Protein AF-A0A8D2M9I1-F1 (afdb_monomer)

pLDDT: mean 73.2, std 25.87, range [27.34, 98.56]

Organism: Zonotrichia albicollis (NCBI:txid44394)

Structure (mmCIF, N/CA/C/O backbone):
data_AF-A0A8D2M9I1-F1
#
_entry.id   AF-A0A8D2M9I1-F1
#
loop_
_atom_site.group_PDB
_atom_site.id
_atom_site.type_symbol
_atom_site.label_atom_id
_atom_site.label_alt_id
_atom_site.label_comp_id
_atom_site.label_asym_id
_atom_site.label_entity_id
_atom_site.label_seq_id
_atom_site.pdbx_PDB_ins_code
_atom_site.Cartn_x
_atom_site.Cartn_y
_atom_site.Cartn_z
_atom_site.occupancy
_atom_site.B_iso_or_equiv
_atom_site.auth_seq_id
_atom_site.auth_comp_id
_atom_site.auth_asym_id
_atom_site.auth_atom_id
_atom_site.pdbx_PDB_model_num
ATOM 1 N N . MET A 1 1 ? 27.509 5.763 38.735 1.00 40.00 1 MET A N 1
ATOM 2 C CA . MET A 1 1 ? 27.155 4.605 37.885 1.00 40.00 1 MET A CA 1
ATOM 3 C C . MET A 1 1 ? 26.188 5.155 36.845 1.00 40.00 1 MET A C 1
ATOM 5 O O . MET A 1 1 ? 25.093 5.507 37.238 1.00 40.00 1 MET A O 1
ATOM 9 N N . GLY A 1 2 ? 26.632 5.640 35.681 1.00 37.66 2 GLY A N 1
ATOM 10 C CA . GLY A 1 2 ? 27.105 4.881 34.506 1.00 37.66 2 GLY A CA 1
ATOM 11 C C . GLY A 1 2 ? 25.888 4.649 33.590 1.00 37.66 2 GLY A C 1
ATOM 12 O O . GLY A 1 2 ? 24.881 4.195 34.107 1.00 37.66 2 GLY A O 1
ATOM 13 N N . GLY A 1 3 ? 25.821 4.950 32.291 1.00 36.69 3 GLY A N 1
ATOM 14 C CA . GLY A 1 3 ? 26.669 5.626 31.294 1.00 36.69 3 GLY A CA 1
ATOM 15 C C . GLY A 1 3 ? 25.749 6.507 30.408 1.00 36.69 3 GLY A C 1
ATOM 16 O O . GLY A 1 3 ? 24.549 6.548 30.640 1.00 36.69 3 GLY A O 1
ATOM 17 N N . GLY A 1 4 ? 26.192 7.324 29.455 1.00 33.53 4 GLY A N 1
ATOM 18 C CA . GLY A 1 4 ? 27.167 7.062 28.400 1.00 33.53 4 GLY A CA 1
ATOM 19 C C . GLY A 1 4 ? 26.423 6.943 27.060 1.00 33.53 4 GLY A C 1
ATOM 20 O O . GLY A 1 4 ? 26.056 5.842 26.676 1.00 33.53 4 GLY A O 1
ATOM 21 N N . MET A 1 5 ? 26.196 8.056 26.351 1.00 39.38 5 MET A N 1
ATOM 22 C CA . MET A 1 5 ? 25.811 8.043 24.930 1.00 39.38 5 MET A CA 1
ATOM 23 C C . MET A 1 5 ? 26.847 8.850 24.153 1.00 39.38 5 MET A C 1
ATOM 25 O O . MET A 1 5 ? 26.941 10.069 24.279 1.00 39.38 5 MET A O 1
ATOM 29 N N . GLY A 1 6 ? 27.679 8.114 23.416 1.00 34.31 6 GLY A N 1
ATOM 30 C CA . GLY A 1 6 ? 28.658 8.647 22.483 1.00 34.31 6 GLY A CA 1
ATOM 31 C C . GLY A 1 6 ? 28.017 8.936 21.130 1.00 34.31 6 GLY A C 1
ATOM 32 O O . GLY A 1 6 ? 27.305 8.098 20.581 1.00 34.31 6 GLY A O 1
ATOM 33 N N . GLY A 1 7 ? 28.299 10.119 20.590 1.00 36.66 7 GLY A N 1
ATOM 34 C CA . GLY A 1 7 ? 28.106 10.438 19.181 1.00 36.66 7 GLY A CA 1
ATOM 35 C C . GLY A 1 7 ? 29.420 10.211 18.442 1.00 36.66 7 GLY A C 1
ATOM 36 O O . GLY A 1 7 ? 30.336 11.022 18.550 1.00 36.66 7 GLY A O 1
ATOM 37 N N . GLY A 1 8 ? 29.527 9.082 17.742 1.00 36.53 8 GLY A N 1
ATOM 38 C CA . GLY A 1 8 ? 30.606 8.801 16.798 1.00 36.53 8 GLY A CA 1
ATOM 39 C C . GLY A 1 8 ? 30.232 9.315 15.411 1.00 36.53 8 GLY A C 1
ATOM 40 O O . GLY A 1 8 ? 29.140 9.037 14.921 1.00 36.53 8 GLY A O 1
ATOM 41 N N . GLY A 1 9 ? 31.133 10.080 14.797 1.00 36.00 9 GLY A N 1
ATOM 42 C CA . GLY A 1 9 ? 31.007 10.533 13.416 1.00 36.00 9 GLY A CA 1
ATOM 43 C C . GLY A 1 9 ? 31.302 9.428 12.402 1.00 36.00 9 GLY A C 1
ATOM 44 O O . GLY A 1 9 ? 32.073 8.509 12.675 1.00 36.00 9 GLY A O 1
ATOM 45 N N . ILE A 1 10 ? 30.727 9.571 11.206 1.00 35.88 10 ILE A N 1
ATOM 46 C CA . ILE A 1 10 ? 31.194 8.920 9.981 1.00 35.88 10 ILE A CA 1
ATOM 47 C C . ILE A 1 10 ? 31.228 9.966 8.868 1.00 35.88 10 ILE A C 1
ATOM 49 O O . ILE A 1 10 ? 30.284 10.723 8.649 1.00 35.88 10 ILE A O 1
ATOM 53 N N . CYS A 1 11 ? 32.370 9.983 8.197 1.00 34.69 11 CYS A N 1
ATOM 54 C CA . CYS A 1 11 ? 32.723 10.791 7.050 1.00 34.69 11 CYS A CA 1
ATOM 55 C C . CYS A 1 11 ? 32.353 10.059 5.748 1.00 34.69 11 CYS A C 1
ATOM 57 O O . CYS A 1 11 ? 32.538 8.849 5.665 1.00 34.69 11 CYS A O 1
ATOM 59 N N . GLY A 1 12 ? 32.013 10.824 4.705 1.00 31.98 12 GLY A N 1
ATOM 60 C CA . GLY A 1 12 ? 32.476 10.563 3.335 1.00 31.98 12 GLY A CA 1
ATOM 61 C C . GLY A 1 12 ? 31.558 9.787 2.383 1.00 31.98 12 GLY A C 1
ATOM 62 O O . GLY A 1 12 ? 31.331 8.601 2.561 1.00 31.98 12 GLY A O 1
ATOM 63 N N . MET A 1 13 ? 31.135 10.471 1.312 1.00 38.69 13 MET A N 1
ATOM 64 C CA . MET A 1 13 ? 31.116 10.065 -0.114 1.00 38.69 13 MET A CA 1
ATOM 65 C C . MET A 1 13 ? 30.242 11.110 -0.833 1.00 38.69 13 MET A C 1
ATOM 67 O O . MET A 1 13 ? 29.118 11.364 -0.430 1.00 38.69 13 MET A O 1
ATOM 71 N N . GLY A 1 14 ? 30.729 11.892 -1.795 1.00 32.91 14 GLY A N 1
ATOM 72 C CA . GLY A 1 14 ? 31.448 11.447 -2.984 1.00 32.91 14 GLY A CA 1
ATOM 73 C C . GLY A 1 14 ? 30.448 11.371 -4.139 1.00 32.91 14 GLY A C 1
ATOM 74 O O . GLY A 1 14 ? 30.094 10.283 -4.567 1.00 32.91 14 GLY A O 1
ATOM 75 N N . GLY A 1 15 ? 29.939 12.525 -4.585 1.00 33.41 15 GLY A N 1
ATOM 76 C CA . GLY A 1 15 ? 29.004 12.637 -5.706 1.00 33.41 15 GLY A CA 1
ATOM 77 C C . GLY A 1 15 ? 29.717 13.133 -6.958 1.00 33.41 15 GLY A C 1
ATOM 78 O O . GLY A 1 15 ? 29.766 14.329 -7.224 1.00 33.41 15 GLY A O 1
ATOM 79 N N . SER A 1 16 ? 30.299 12.201 -7.706 1.00 36.69 16 SER A N 1
ATOM 80 C CA . SER A 1 16 ? 30.754 12.385 -9.081 1.00 36.69 16 SER A CA 1
ATOM 81 C C . SER A 1 16 ? 29.543 12.504 -10.011 1.00 36.69 16 SER A C 1
ATOM 83 O O . SER A 1 16 ? 28.812 11.529 -10.186 1.00 36.69 16 SER A O 1
ATOM 85 N N . SER A 1 17 ? 29.338 13.674 -10.617 1.00 31.14 17 SER A N 1
ATOM 86 C CA . SER A 1 17 ? 28.348 13.846 -11.683 1.00 31.14 17 SER A CA 1
ATOM 87 C C . SER A 1 17 ? 28.962 13.465 -13.034 1.00 31.14 17 SER A C 1
ATOM 89 O O . SER A 1 17 ? 29.980 14.021 -13.448 1.00 31.14 17 SER A O 1
ATOM 91 N N . PHE A 1 18 ? 28.350 12.480 -13.689 1.00 38.00 18 PHE A N 1
ATOM 92 C CA . PHE A 1 18 ? 28.596 12.066 -15.068 1.00 38.00 18 PHE A CA 1
ATOM 93 C C . PHE A 1 18 ? 27.743 12.907 -16.030 1.00 38.00 18 PHE A C 1
ATOM 95 O O . PHE A 1 18 ? 26.589 13.200 -15.734 1.00 38.00 18 PHE A O 1
ATOM 102 N N . GLY A 1 19 ? 28.268 13.156 -17.235 1.00 31.36 19 GLY A N 1
ATOM 103 C CA . GLY A 1 19 ? 27.441 13.212 -18.447 1.00 31.36 19 GLY A CA 1
ATOM 104 C C . GLY A 1 19 ? 27.114 14.595 -19.010 1.00 31.36 19 GLY A C 1
ATOM 105 O O . GLY A 1 19 ? 25.964 15.010 -18.997 1.00 31.36 19 GLY A O 1
ATOM 106 N N . GLY A 1 20 ? 28.104 15.265 -19.603 1.00 32.56 20 GLY A N 1
ATOM 107 C CA . GLY A 1 20 ? 27.891 16.372 -20.540 1.00 32.56 20 GLY A CA 1
ATOM 108 C C . GLY A 1 20 ? 28.468 16.016 -21.909 1.00 32.56 20 GLY A C 1
ATOM 109 O O . GLY A 1 20 ? 29.614 16.344 -22.193 1.00 32.56 20 GLY A O 1
ATOM 110 N N . GLY A 1 21 ? 27.706 15.294 -22.732 1.00 32.66 21 GLY A N 1
ATOM 111 C CA . GLY A 1 21 ? 28.045 15.015 -24.128 1.00 32.66 21 GLY A CA 1
ATOM 112 C C . GLY A 1 21 ? 27.156 15.848 -25.037 1.00 32.66 21 GLY A C 1
ATOM 113 O O . GLY A 1 21 ? 26.006 15.483 -25.257 1.00 32.66 21 GLY A O 1
ATOM 114 N N . SER A 1 22 ? 27.678 16.969 -25.534 1.00 34.28 22 SER A N 1
ATOM 115 C CA . SER A 1 22 ? 26.993 17.796 -26.526 1.00 34.28 22 SER A CA 1
ATOM 116 C C . SER A 1 22 ? 27.631 17.595 -27.896 1.00 34.28 22 SER A C 1
ATOM 118 O O . SER A 1 22 ? 28.851 17.674 -28.049 1.00 34.28 22 SER A O 1
ATOM 120 N N . MET A 1 23 ? 26.771 17.311 -28.873 1.00 35.94 23 MET A N 1
ATOM 121 C CA . MET A 1 23 ? 27.059 17.291 -30.302 1.00 35.94 23 MET A CA 1
ATOM 122 C C . MET A 1 23 ? 27.502 18.683 -30.766 1.00 35.94 23 MET A C 1
ATOM 124 O O . MET A 1 23 ? 26.835 19.678 -30.497 1.00 35.94 23 MET A O 1
ATOM 128 N N . GLY A 1 24 ? 28.593 18.738 -31.525 1.00 32.31 24 GLY A N 1
ATOM 129 C CA . GLY A 1 24 ? 29.031 19.919 -32.264 1.00 32.31 24 GLY A CA 1
ATOM 130 C C . GLY A 1 24 ? 29.615 19.464 -33.595 1.00 32.31 24 GLY A C 1
ATOM 131 O O . GLY A 1 24 ? 30.557 18.675 -33.617 1.00 32.31 24 GLY A O 1
ATOM 132 N N . GLY A 1 25 ? 28.984 19.879 -34.692 1.00 31.67 25 GLY A N 1
ATOM 133 C CA . GLY A 1 25 ? 29.326 19.456 -36.044 1.00 31.67 25 GLY A CA 1
ATOM 134 C C . GLY A 1 25 ? 30.301 20.370 -36.790 1.00 31.67 25 GLY A C 1
ATOM 135 O O . GLY A 1 25 ? 30.774 21.378 -36.277 1.00 31.67 25 GLY A O 1
ATOM 136 N N . SER A 1 26 ? 30.444 20.007 -38.068 1.00 30.38 26 SER A N 1
ATOM 137 C CA . SER A 1 26 ? 30.945 20.775 -39.218 1.00 30.38 26 SER A CA 1
ATOM 138 C C . SER A 1 26 ? 32.456 20.862 -39.462 1.00 30.38 26 SER A C 1
ATOM 140 O O . SER A 1 26 ? 33.166 21.611 -38.801 1.00 30.38 26 SER A O 1
ATOM 142 N N . CYS A 1 27 ? 32.886 20.148 -40.511 1.00 31.91 27 CYS A N 1
ATOM 143 C CA . CYS A 1 27 ? 33.636 20.580 -41.713 1.00 31.91 27 CYS A CA 1
ATOM 144 C C . CYS A 1 27 ? 34.212 19.289 -42.350 1.00 31.91 27 CYS A C 1
ATOM 146 O O . CYS A 1 27 ? 34.618 18.384 -41.636 1.00 31.91 27 CYS A O 1
ATOM 148 N N . GLY A 1 28 ? 34.191 18.993 -43.648 1.00 29.02 28 GLY A N 1
ATOM 149 C CA . GLY A 1 28 ? 34.212 19.814 -44.849 1.00 29.02 28 GLY A CA 1
ATOM 150 C C . GLY A 1 28 ? 35.420 19.370 -45.697 1.00 29.02 28 GLY A C 1
ATOM 151 O O . GLY A 1 28 ? 36.535 19.371 -45.193 1.00 29.02 28 GLY A O 1
ATOM 152 N N . MET A 1 29 ? 35.168 19.046 -46.973 1.00 33.16 29 MET A N 1
ATOM 153 C CA . MET A 1 29 ? 36.097 18.797 -48.098 1.00 33.16 29 MET A CA 1
ATOM 154 C C . MET A 1 29 ? 36.655 17.387 -48.368 1.00 33.16 29 MET A C 1
ATOM 156 O O . MET A 1 29 ? 37.345 16.789 -47.551 1.00 33.16 29 MET A O 1
ATOM 160 N N . GLY A 1 30 ? 36.484 16.960 -49.632 1.00 30.84 30 GLY A N 1
ATOM 161 C CA . GLY A 1 30 ? 37.482 16.130 -50.318 1.00 30.84 30 GLY A CA 1
ATOM 162 C C . GLY A 1 30 ? 37.006 15.166 -51.413 1.00 30.84 30 GLY A C 1
ATOM 163 O O . GLY A 1 30 ? 37.318 13.991 -51.323 1.00 30.84 30 GLY A O 1
ATOM 164 N N . GLY A 1 31 ? 36.275 15.658 -52.422 1.00 31.84 31 GLY A N 1
ATOM 165 C CA . GLY A 1 31 ? 36.245 15.202 -53.829 1.00 31.84 31 GLY A CA 1
ATOM 166 C C . GLY A 1 31 ? 36.477 13.726 -54.197 1.00 31.84 31 GLY A C 1
ATOM 167 O O . GLY A 1 31 ? 37.611 13.265 -54.272 1.00 31.84 31 GLY A O 1
ATOM 168 N N . GLY A 1 32 ? 35.406 13.050 -54.622 1.00 31.11 32 GLY A N 1
ATOM 169 C CA . GLY A 1 32 ? 35.457 11.847 -55.457 1.00 31.11 32 GLY A CA 1
ATOM 170 C C . GLY A 1 32 ? 34.560 12.036 -56.678 1.00 31.11 32 GLY A C 1
ATOM 171 O O . GLY A 1 32 ? 33.376 12.324 -56.534 1.00 31.11 32 GLY A O 1
ATOM 172 N N . MET A 1 33 ? 35.130 11.912 -57.872 1.00 31.47 33 MET A N 1
ATOM 173 C CA . MET A 1 33 ? 34.445 12.076 -59.153 1.00 31.47 33 MET A CA 1
ATOM 174 C C . MET A 1 33 ? 34.992 11.045 -60.144 1.00 31.47 33 MET A C 1
ATOM 176 O O . MET A 1 33 ? 36.202 11.027 -60.345 1.00 31.47 33 MET A O 1
ATOM 180 N N . TYR A 1 34 ? 34.056 10.249 -60.693 1.00 29.42 34 TYR A N 1
ATOM 181 C CA . TYR A 1 34 ? 33.964 9.584 -62.015 1.00 29.42 34 TYR A CA 1
ATOM 182 C C . TYR A 1 34 ? 35.218 8.882 -62.596 1.00 29.42 34 TYR A C 1
ATOM 184 O O . TYR A 1 34 ? 36.349 9.260 -62.360 1.00 29.42 34 TYR A O 1
ATOM 192 N N . SER A 1 35 ? 35.177 7.830 -63.410 1.00 31.78 35 SER A N 1
ATOM 193 C CA . SER A 1 35 ? 34.232 7.289 -64.395 1.00 31.78 35 SER A CA 1
ATOM 194 C C . SER A 1 35 ? 34.724 5.847 -64.666 1.00 31.78 35 SER A C 1
ATOM 196 O O . SER A 1 35 ? 35.930 5.616 -64.670 1.00 31.78 35 SER A O 1
ATOM 198 N N . GLY A 1 36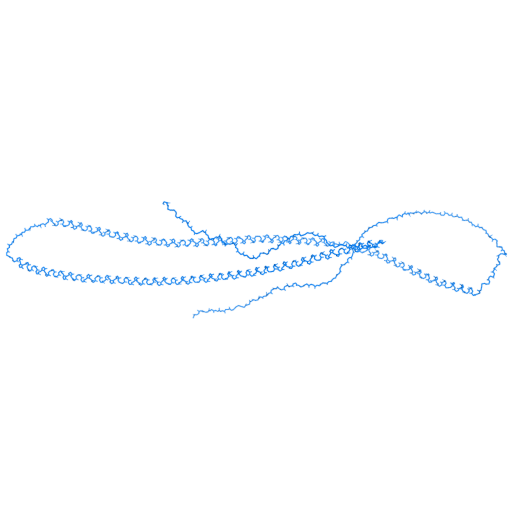 ? 33.898 4.801 -64.721 1.00 31.41 36 GLY A N 1
ATOM 199 C CA . GLY A 1 36 ? 33.042 4.494 -65.868 1.00 31.41 36 GLY A CA 1
ATOM 200 C C . GLY A 1 36 ? 33.764 3.528 -66.818 1.00 31.41 36 GLY A C 1
ATOM 201 O O . GLY A 1 36 ? 34.614 3.935 -67.602 1.00 31.41 36 GLY A O 1
ATOM 202 N N . GLY A 1 37 ? 33.450 2.234 -66.722 1.00 33.38 37 GLY A N 1
ATOM 203 C CA . GLY A 1 37 ? 33.796 1.262 -67.761 1.00 33.38 37 GLY A CA 1
ATOM 204 C C . GLY A 1 37 ? 32.776 1.289 -68.899 1.00 33.38 37 GLY A C 1
ATOM 205 O O . GLY A 1 37 ? 31.681 1.787 -68.696 1.00 33.38 37 GLY A O 1
ATOM 206 N N . PHE A 1 38 ? 33.122 0.729 -70.060 1.00 30.47 38 PHE A N 1
ATOM 207 C CA . PHE A 1 38 ? 32.249 -0.139 -70.863 1.00 30.47 38 PHE A CA 1
ATOM 208 C C . PHE A 1 38 ? 33.054 -0.835 -71.969 1.00 30.47 38 PHE A C 1
ATOM 210 O O . PHE A 1 38 ? 33.972 -0.275 -72.566 1.00 30.47 38 PHE A O 1
ATOM 217 N N . SER A 1 39 ? 32.686 -2.092 -72.192 1.00 27.34 39 SER A N 1
ATOM 218 C CA . SER A 1 39 ? 33.211 -3.019 -73.189 1.00 27.34 39 SER A CA 1
ATOM 219 C C . SER A 1 39 ? 32.529 -2.878 -74.557 1.00 27.34 39 SER A C 1
ATOM 221 O O . SER A 1 39 ? 31.354 -2.541 -74.628 1.00 27.34 39 SER A O 1
ATOM 223 N N . SER A 1 40 ? 33.238 -3.381 -75.579 1.00 31.28 40 SER A N 1
ATOM 224 C CA . SER A 1 40 ? 32.735 -4.190 -76.710 1.00 31.28 40 SER A CA 1
ATOM 225 C C . SER A 1 40 ? 31.919 -3.528 -77.832 1.00 31.28 40 SER A C 1
ATOM 227 O O . SER A 1 40 ? 30.778 -3.123 -77.640 1.00 31.28 40 SER A O 1
ATOM 229 N N . GLY A 1 41 ? 32.437 -3.646 -79.067 1.00 30.27 41 GLY A N 1
ATOM 230 C CA . GLY A 1 41 ? 31.647 -3.489 -80.294 1.00 30.27 41 GLY A CA 1
ATOM 231 C C . GLY A 1 41 ? 32.423 -3.569 -81.619 1.00 30.27 41 GLY A C 1
ATOM 232 O O . GLY A 1 41 ? 32.600 -2.557 -82.274 1.00 30.27 41 GLY A O 1
ATOM 233 N N . SER A 1 42 ? 32.860 -4.778 -81.998 1.00 34.41 42 SER A N 1
ATOM 234 C CA . SER A 1 42 ? 32.906 -5.368 -83.363 1.00 34.41 42 SER A CA 1
ATOM 235 C C . SER A 1 42 ? 33.212 -4.543 -84.637 1.00 34.41 42 SER A C 1
ATOM 237 O O . SER A 1 42 ? 32.460 -3.662 -85.031 1.00 34.41 42 SER A O 1
ATOM 239 N N . GLY A 1 43 ? 34.171 -5.053 -85.428 1.00 29.88 43 GLY A N 1
ATOM 240 C CA . GLY A 1 43 ? 34.279 -4.824 -86.878 1.00 29.88 43 GLY A CA 1
ATOM 241 C C . GLY A 1 43 ? 35.311 -5.747 -87.544 1.00 29.88 43 GLY A C 1
ATOM 242 O O . GLY A 1 43 ? 36.510 -5.530 -87.421 1.00 29.88 43 GLY A O 1
ATOM 243 N N . ARG A 1 44 ? 34.841 -6.811 -88.210 1.00 33.56 44 ARG A N 1
ATOM 244 C CA . ARG A 1 44 ? 35.624 -7.776 -89.012 1.00 33.56 44 ARG A CA 1
ATOM 245 C C . ARG A 1 44 ? 35.895 -7.232 -90.425 1.00 33.56 44 ARG A C 1
ATOM 247 O O . ARG A 1 44 ? 35.005 -6.594 -90.965 1.00 33.56 44 ARG A O 1
ATOM 254 N N . ILE A 1 45 ? 37.029 -7.617 -91.026 1.00 32.06 45 ILE A N 1
ATOM 255 C CA . ILE A 1 45 ? 37.303 -7.965 -92.452 1.00 32.06 45 ILE A CA 1
ATOM 256 C C . ILE A 1 45 ? 38.733 -8.570 -92.417 1.00 32.06 45 ILE A C 1
ATOM 258 O O . ILE A 1 45 ? 39.646 -7.915 -91.930 1.00 32.06 45 ILE A O 1
ATOM 262 N N . GLY A 1 46 ? 38.960 -9.884 -92.583 1.00 31.61 46 GLY A N 1
ATOM 263 C CA . GLY A 1 46 ? 39.017 -10.628 -93.858 1.00 31.61 46 GLY A CA 1
ATOM 264 C C . GLY A 1 46 ? 40.291 -10.237 -94.634 1.00 31.61 46 GLY A C 1
ATOM 265 O O . GLY A 1 46 ? 40.378 -9.099 -95.056 1.00 31.61 46 GLY A O 1
ATOM 266 N N . GLY A 1 47 ? 41.355 -11.020 -94.841 1.00 31.92 47 GLY A N 1
ATOM 267 C CA . GLY A 1 47 ? 41.534 -12.470 -94.892 1.00 31.92 47 GLY A CA 1
ATOM 268 C C . GLY A 1 47 ? 41.814 -12.915 -96.338 1.00 31.92 47 GLY A C 1
ATOM 269 O O . GLY A 1 47 ? 40.861 -13.076 -97.084 1.00 31.92 47 GLY A O 1
ATOM 270 N N . MET A 1 48 ? 43.090 -13.104 -96.713 1.00 33.38 48 MET A N 1
ATOM 271 C CA . MET A 1 48 ? 43.601 -14.017 -97.770 1.00 33.38 48 MET A CA 1
ATOM 272 C C . MET A 1 48 ? 45.149 -13.971 -97.682 1.00 33.38 48 MET A C 1
ATOM 274 O O . MET A 1 48 ? 45.713 -12.888 -97.781 1.00 33.38 48 MET A O 1
ATOM 278 N N . GLY A 1 49 ? 45.899 -15.008 -97.278 1.00 31.59 49 GLY A N 1
ATOM 279 C CA . GLY A 1 49 ? 46.110 -16.294 -97.969 1.00 31.59 49 GLY A CA 1
ATOM 280 C C . GLY A 1 49 ? 47.012 -16.050 -99.193 1.00 31.59 49 GLY A C 1
ATOM 281 O O . GLY A 1 49 ? 46.593 -15.319 -100.073 1.00 31.59 49 GLY A O 1
ATOM 282 N N . GLY A 1 50 ? 48.257 -16.516 -99.335 1.00 33.22 50 GLY A N 1
ATOM 283 C CA . GLY A 1 50 ? 48.910 -17.750 -98.890 1.00 33.22 50 GLY A CA 1
ATOM 284 C C . GLY A 1 50 ? 49.418 -18.516 -100.134 1.00 33.22 50 GLY A C 1
ATOM 285 O O . GLY A 1 50 ? 48.730 -18.504 -101.147 1.00 33.22 50 GLY A O 1
ATOM 286 N N . MET A 1 51 ? 50.569 -19.204 -100.010 1.00 32.88 51 MET A N 1
ATOM 287 C CA . MET A 1 51 ? 51.313 -20.040 -100.996 1.00 32.88 51 MET A CA 1
ATOM 288 C C . MET A 1 51 ? 52.263 -19.269 -101.944 1.00 32.88 51 MET A C 1
ATOM 290 O O . MET A 1 51 ? 51.834 -18.353 -102.628 1.00 32.88 51 MET A O 1
ATOM 294 N N . GLY A 1 52 ? 53.588 -19.504 -101.997 1.00 32.22 52 GLY A N 1
ATOM 295 C CA . GLY A 1 52 ? 54.331 -20.782 -102.071 1.00 32.22 52 GLY A CA 1
ATOM 296 C C . GLY A 1 52 ? 54.346 -21.243 -103.539 1.00 32.22 52 GLY A C 1
ATOM 297 O O . GLY A 1 52 ? 53.285 -21.276 -104.137 1.00 32.22 52 GLY A O 1
ATOM 298 N N . GLY A 1 53 ? 55.417 -21.592 -104.251 1.00 33.16 53 GLY A N 1
ATOM 299 C CA . GLY A 1 53 ? 56.837 -21.891 -104.056 1.00 33.16 53 GLY A CA 1
ATOM 300 C C . GLY A 1 53 ? 57.337 -22.496 -105.399 1.00 33.16 53 GLY A C 1
ATOM 301 O O . GLY A 1 53 ? 56.535 -22.619 -106.322 1.00 33.16 53 GLY A O 1
ATOM 302 N N . PHE A 1 54 ? 58.605 -22.934 -105.472 1.00 30.53 54 PHE A N 1
ATOM 303 C CA . PHE A 1 54 ? 59.333 -23.494 -106.645 1.00 30.53 54 PHE A CA 1
ATOM 304 C C . PHE A 1 54 ? 59.764 -22.461 -107.700 1.00 30.53 54 PHE A C 1
ATOM 306 O O . PHE A 1 54 ? 59.013 -21.564 -108.039 1.00 30.53 54 PHE A O 1
ATOM 313 N N . GLY A 1 55 ? 60.966 -22.470 -108.276 1.00 30.48 55 GLY A N 1
ATOM 314 C CA . GLY A 1 55 ? 62.004 -23.489 -108.470 1.00 30.48 55 GLY A CA 1
ATOM 315 C C . GLY A 1 55 ? 62.589 -23.201 -109.868 1.00 30.48 55 GLY A C 1
ATOM 316 O O . GLY A 1 55 ? 61.808 -22.990 -110.788 1.00 30.48 55 GLY A O 1
ATOM 317 N N . GLY A 1 56 ? 63.918 -23.068 -110.013 1.00 32.56 56 GLY A N 1
ATOM 318 C CA . GLY A 1 56 ? 64.599 -22.666 -111.271 1.00 32.56 56 GLY A CA 1
ATOM 319 C C . GLY A 1 56 ? 64.499 -23.701 -112.413 1.00 32.56 56 GLY A C 1
ATOM 320 O O . GLY A 1 56 ? 63.629 -24.564 -112.334 1.00 32.56 56 GLY A O 1
ATOM 321 N N . PRO A 1 57 ? 65.406 -23.746 -113.422 1.00 43.91 57 PRO A N 1
ATOM 322 C CA . PRO A 1 57 ? 66.580 -22.902 -113.715 1.00 43.91 57 PRO A CA 1
ATOM 323 C C . PRO A 1 57 ? 66.766 -22.531 -115.223 1.00 43.91 57 PRO A C 1
ATOM 325 O O . PRO A 1 57 ? 66.099 -23.068 -116.097 1.00 43.91 57 PRO A O 1
ATOM 328 N N . GLY A 1 58 ? 67.783 -21.708 -115.523 1.00 29.91 58 GLY A N 1
ATOM 329 C CA . GLY A 1 58 ? 68.583 -21.795 -116.764 1.00 29.91 58 GLY A CA 1
ATOM 330 C C . GLY A 1 58 ? 68.109 -21.021 -118.006 1.00 29.91 58 GLY A C 1
ATOM 331 O O . GLY A 1 58 ? 66.987 -21.198 -118.439 1.00 29.91 58 GLY A O 1
ATOM 332 N N . PHE A 1 59 ? 69.005 -20.195 -118.567 1.00 36.31 59 PHE A N 1
ATOM 333 C CA . PHE A 1 59 ? 69.245 -19.873 -119.998 1.00 36.31 59 PHE A CA 1
ATOM 334 C C . PHE A 1 59 ? 70.294 -18.733 -120.004 1.00 36.31 59 PHE A C 1
ATOM 336 O O . PHE A 1 59 ? 69.999 -17.619 -119.593 1.00 36.31 59 PHE A O 1
ATOM 343 N N . SER A 1 60 ? 71.605 -18.978 -120.119 1.00 33.25 60 SER A N 1
ATOM 344 C CA . SER A 1 60 ? 72.401 -19.174 -121.349 1.00 33.25 60 SER A CA 1
ATOM 345 C C . SER A 1 60 ? 72.037 -18.226 -122.501 1.00 33.25 60 SER A C 1
ATOM 347 O O . SER A 1 60 ? 71.088 -18.480 -123.237 1.00 33.25 60 SER A O 1
ATOM 349 N N . GLY A 1 61 ? 72.840 -17.175 -122.693 1.00 40.38 61 GLY A N 1
ATOM 350 C CA . GLY A 1 61 ? 72.735 -16.264 -123.835 1.00 40.38 61 GLY A CA 1
ATOM 351 C C . GLY A 1 61 ? 73.889 -15.264 -123.873 1.00 40.38 61 GLY A C 1
ATOM 352 O O . GLY A 1 61 ? 73.728 -14.116 -123.481 1.00 40.38 61 GLY A O 1
ATOM 353 N N . GLY A 1 62 ? 75.072 -15.727 -124.283 1.00 33.66 62 GLY A N 1
ATOM 354 C CA . GLY A 1 62 ? 76.157 -14.853 -124.733 1.00 33.66 62 GLY A CA 1
ATOM 355 C C . GLY A 1 62 ? 76.024 -14.506 -126.221 1.00 33.66 62 GLY A C 1
ATOM 356 O O . GLY A 1 62 ? 75.195 -15.099 -126.910 1.00 33.66 62 GLY A O 1
ATOM 357 N N . ILE A 1 63 ? 76.947 -13.646 -126.691 1.00 36.28 63 ILE A N 1
ATOM 358 C CA . ILE A 1 63 ? 77.156 -13.122 -128.067 1.00 36.28 63 ILE A CA 1
ATOM 359 C C . ILE A 1 63 ? 76.354 -11.809 -128.287 1.00 36.28 63 ILE A C 1
ATOM 361 O O . ILE A 1 63 ? 75.160 -11.784 -128.041 1.00 36.28 63 ILE A O 1
ATOM 365 N N . GLN A 1 64 ? 76.909 -10.645 -128.666 1.00 39.25 64 GLN A N 1
ATOM 366 C CA . GLN A 1 64 ? 77.980 -10.354 -129.632 1.00 39.25 64 GLN A CA 1
ATOM 367 C C . GLN A 1 64 ? 78.597 -8.943 -129.405 1.00 39.25 64 GLN A C 1
ATOM 369 O O . GLN A 1 64 ? 77.898 -8.048 -128.930 1.00 39.25 64 GLN A O 1
ATOM 374 N N . PRO A 1 65 ? 79.873 -8.706 -129.773 1.00 45.78 65 PRO A N 1
ATOM 375 C CA . PRO A 1 65 ? 80.502 -7.380 -129.758 1.00 45.78 65 PRO A CA 1
ATOM 376 C C . PRO A 1 65 ? 79.914 -6.448 -130.829 1.00 45.78 65 PRO A C 1
ATOM 378 O O . PRO A 1 65 ? 79.916 -6.779 -132.013 1.00 45.78 65 PRO A O 1
ATOM 381 N N . VAL A 1 66 ? 79.458 -5.263 -130.415 1.00 42.53 66 VAL A N 1
ATOM 382 C CA . VAL A 1 66 ? 79.003 -4.199 -131.321 1.00 42.53 66 VAL A CA 1
ATOM 383 C C . VAL A 1 66 ? 80.190 -3.298 -131.657 1.00 42.53 66 VAL A C 1
ATOM 385 O O . VAL A 1 66 ? 80.838 -2.736 -130.773 1.00 42.53 66 VAL A O 1
ATOM 388 N N . GLN A 1 67 ? 80.487 -3.217 -132.952 1.00 42.00 67 GLN A N 1
ATOM 389 C CA . GLN A 1 67 ? 81.509 -2.365 -133.549 1.00 42.00 67 GLN A CA 1
ATOM 390 C C . GLN A 1 67 ? 81.264 -0.892 -133.196 1.00 42.00 67 GLN A C 1
ATOM 392 O O . GLN A 1 67 ? 80.169 -0.366 -133.379 1.00 42.00 67 GLN A O 1
ATOM 397 N N . VAL A 1 68 ? 82.305 -0.234 -132.689 1.00 49.16 68 VAL A N 1
ATOM 398 C CA . VAL A 1 68 ? 82.321 1.200 -132.390 1.00 49.16 68 VAL A CA 1
ATOM 399 C C . VAL A 1 68 ? 82.582 1.955 -133.692 1.00 49.16 68 VAL A C 1
ATOM 401 O O . VAL A 1 68 ? 83.653 1.799 -134.275 1.00 49.16 68 VAL A O 1
ATOM 404 N N . ASP A 1 69 ? 81.625 2.773 -134.130 1.00 44.00 69 ASP A N 1
ATOM 405 C CA . ASP A 1 69 ? 81.793 3.712 -135.243 1.00 44.00 69 ASP A CA 1
ATOM 406 C C . ASP A 1 69 ? 82.813 4.807 -134.854 1.00 44.00 69 ASP A C 1
ATOM 408 O O . ASP A 1 69 ? 82.517 5.638 -133.986 1.00 44.00 69 ASP A O 1
ATOM 412 N N . PRO A 1 70 ? 84.016 4.877 -135.464 1.00 58.41 70 PRO A N 1
ATOM 413 C CA . PRO A 1 70 ? 85.076 5.799 -135.034 1.00 58.41 70 PRO A CA 1
ATOM 414 C C . PRO A 1 70 ? 84.838 7.274 -135.405 1.00 58.41 70 PRO A C 1
ATOM 416 O O . PRO A 1 70 ? 85.737 8.098 -135.263 1.00 58.41 70 PRO A O 1
ATOM 419 N N . THR A 1 71 ? 83.651 7.634 -135.901 1.00 60.38 71 THR A N 1
ATOM 420 C CA . THR A 1 71 ? 83.322 8.990 -136.383 1.00 60.38 71 THR A CA 1
ATOM 421 C C . THR A 1 71 ? 82.146 9.655 -135.655 1.00 60.38 71 THR A C 1
ATOM 423 O O . THR A 1 71 ? 81.822 10.802 -135.959 1.00 60.38 71 THR A O 1
ATOM 426 N N . LEU A 1 72 ? 81.579 9.011 -134.623 1.00 51.34 72 LEU A N 1
ATOM 427 C CA . LEU A 1 72 ? 80.502 9.565 -133.778 1.00 51.34 72 LEU A CA 1
ATOM 428 C C . LEU A 1 72 ? 80.916 9.814 -132.311 1.00 51.34 72 LEU A C 1
ATOM 430 O O . LEU A 1 72 ? 80.098 10.222 -131.491 1.00 51.34 72 LEU A O 1
ATOM 434 N N . LEU A 1 73 ? 82.208 9.661 -131.994 1.00 48.31 73 LEU A N 1
ATOM 435 C CA . LEU A 1 73 ? 82.838 10.055 -130.725 1.00 48.31 73 LEU A CA 1
ATOM 436 C C . LEU A 1 73 ? 83.706 11.310 -130.905 1.00 48.31 73 LEU A C 1
ATOM 438 O O . LEU A 1 73 ? 84.886 11.322 -130.563 1.00 48.31 73 LEU A O 1
ATOM 442 N N . ARG A 1 74 ? 83.130 12.393 -131.437 1.00 44.06 74 ARG A N 1
ATOM 443 C CA . ARG A 1 74 ? 83.656 13.732 -131.138 1.00 44.06 74 ARG A CA 1
ATOM 444 C C . ARG A 1 74 ? 83.078 14.131 -129.782 1.00 44.06 74 ARG A C 1
ATOM 446 O O . ARG A 1 74 ? 81.864 14.325 -129.711 1.00 44.06 74 ARG A O 1
ATOM 453 N N . PRO A 1 75 ? 83.884 14.265 -128.713 1.00 47.03 75 PRO A N 1
ATOM 454 C CA . PRO A 1 75 ? 83.426 14.965 -127.528 1.00 47.03 75 PRO A CA 1
ATOM 455 C C . PRO A 1 75 ? 83.000 16.353 -127.996 1.00 47.03 75 PRO A C 1
ATOM 457 O O . PRO A 1 75 ? 83.823 17.117 -128.504 1.00 47.03 75 PRO A O 1
ATOM 460 N N . VAL A 1 76 ? 81.712 16.671 -127.886 1.00 40.09 76 VAL A N 1
ATOM 461 C CA . VAL A 1 76 ? 81.291 18.066 -127.916 1.00 40.09 76 VAL A CA 1
ATOM 462 C C . VAL A 1 76 ? 81.989 18.687 -126.715 1.00 40.09 76 VAL A C 1
ATOM 464 O O . VAL A 1 76 ? 81.632 18.419 -125.569 1.00 40.09 76 VAL A O 1
ATOM 467 N N . HIS A 1 77 ? 83.065 19.422 -126.987 1.00 45.78 77 HIS A N 1
ATOM 468 C CA . HIS A 1 77 ? 83.789 20.220 -126.015 1.00 45.78 77 HIS A CA 1
ATOM 469 C C . HIS A 1 77 ? 82.871 21.387 -125.646 1.00 45.78 77 HIS A C 1
ATOM 471 O O . HIS A 1 77 ? 82.987 22.490 -126.168 1.00 45.78 77 HIS A O 1
ATOM 477 N N . VAL A 1 78 ? 81.866 21.098 -124.817 1.00 51.44 78 VAL A N 1
ATOM 478 C CA . VAL A 1 78 ? 81.150 22.129 -124.081 1.00 51.44 78 VAL A CA 1
ATOM 479 C C . VAL A 1 78 ? 82.177 22.629 -123.084 1.00 51.44 78 VAL A C 1
ATOM 481 O O . VAL A 1 78 ? 82.520 21.915 -122.141 1.00 51.44 78 VAL A O 1
ATOM 484 N N . GLU A 1 79 ? 82.727 23.811 -123.332 1.00 50.31 79 GLU A N 1
ATOM 485 C CA . GLU A 1 79 ? 83.442 24.581 -122.324 1.00 50.31 79 GLU A CA 1
ATOM 486 C C . 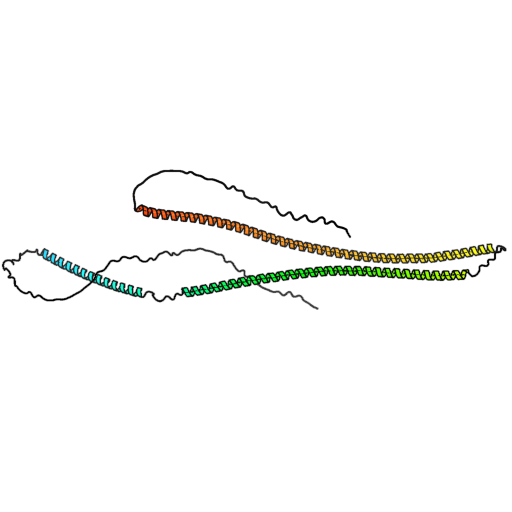GLU A 1 79 ? 82.453 24.833 -121.176 1.00 50.31 79 GLU A C 1
ATOM 488 O O . GLU A 1 79 ? 81.712 25.814 -121.151 1.00 50.31 79 GLU A O 1
ATOM 493 N N . ILE A 1 80 ? 82.344 23.868 -120.258 1.00 53.81 80 ILE A N 1
ATOM 494 C CA . ILE A 1 80 ? 81.632 24.045 -119.001 1.00 53.81 80 ILE A CA 1
ATOM 495 C C . ILE A 1 80 ? 82.475 25.056 -118.244 1.00 53.81 80 ILE A C 1
ATOM 497 O O . ILE A 1 80 ? 83.579 24.735 -117.803 1.00 53.81 80 ILE A O 1
ATOM 501 N N . ASP A 1 81 ? 81.952 26.275 -118.158 1.00 55.94 81 ASP A N 1
ATOM 502 C CA . ASP A 1 81 ? 82.536 27.387 -117.420 1.00 55.94 81 ASP A CA 1
ATOM 503 C C . ASP A 1 81 ? 83.145 26.865 -116.099 1.00 55.94 81 ASP A C 1
ATOM 505 O O . ASP A 1 81 ? 82.427 26.236 -115.307 1.00 55.94 81 ASP A O 1
ATOM 509 N N . PRO A 1 82 ? 84.455 27.053 -115.840 1.00 65.69 82 PRO A N 1
ATOM 510 C CA . PRO A 1 82 ? 85.117 26.535 -114.643 1.00 65.69 82 PRO A CA 1
ATOM 511 C C . PRO A 1 82 ? 84.424 26.965 -113.339 1.00 65.69 82 PRO A C 1
ATOM 513 O O . PRO A 1 82 ? 84.514 26.256 -112.333 1.00 65.69 82 PRO A O 1
ATOM 516 N N . LYS A 1 83 ? 83.647 28.060 -113.358 1.00 65.75 83 LYS A N 1
ATOM 517 C CA . LYS A 1 83 ? 82.786 28.467 -112.237 1.00 65.75 83 LYS A CA 1
ATOM 518 C C . LYS A 1 83 ? 81.606 27.513 -111.996 1.00 65.75 83 LYS A C 1
ATOM 520 O O . LYS A 1 83 ? 81.297 27.220 -110.845 1.00 65.75 83 LYS A O 1
ATOM 525 N N . ILE A 1 84 ? 80.981 26.966 -113.041 1.00 67.19 84 ILE A N 1
ATOM 526 C CA . ILE A 1 84 ? 79.844 26.029 -112.932 1.00 67.19 84 ILE A CA 1
ATOM 527 C C . ILE A 1 84 ? 80.298 24.673 -112.374 1.00 67.19 84 ILE A C 1
ATOM 529 O O . ILE A 1 84 ? 79.590 24.061 -111.573 1.00 67.19 84 ILE A O 1
ATOM 533 N N . GLN A 1 85 ? 81.497 24.209 -112.738 1.00 70.12 85 GLN A N 1
ATOM 534 C CA . GLN A 1 85 ? 82.048 22.955 -112.215 1.00 70.12 85 GLN A CA 1
ATOM 535 C C . GLN A 1 85 ? 82.412 23.060 -110.725 1.00 70.12 85 GLN A C 1
ATOM 537 O O . GLN A 1 85 ? 82.216 22.106 -109.968 1.00 70.12 85 GLN A O 1
ATOM 542 N N . GLN A 1 86 ? 82.902 24.223 -110.283 1.00 75.31 86 GLN A N 1
ATOM 543 C CA . GLN A 1 86 ? 83.186 24.477 -108.871 1.00 75.31 86 GLN A CA 1
ATOM 544 C C . GLN A 1 86 ? 81.902 24.509 -108.030 1.00 75.31 86 GLN A C 1
ATOM 546 O O . GLN A 1 86 ? 81.865 23.875 -106.975 1.00 75.31 86 GLN A O 1
ATOM 551 N N . VAL A 1 87 ? 80.838 25.156 -108.523 1.00 78.25 87 VAL A N 1
ATOM 552 C CA . VAL A 1 87 ? 79.515 25.169 -107.870 1.00 78.25 87 VAL A CA 1
ATOM 553 C C . VAL A 1 87 ? 78.924 23.760 -107.800 1.00 78.25 87 VAL A C 1
ATOM 555 O O . VAL A 1 87 ? 78.536 23.333 -106.720 1.00 78.25 87 VAL A O 1
ATOM 558 N N . LYS A 1 88 ? 78.959 22.973 -108.884 1.00 78.44 88 LYS A N 1
ATOM 559 C CA . LYS A 1 88 ? 78.483 21.575 -108.862 1.00 78.44 88 LYS A CA 1
ATOM 560 C C . LYS A 1 88 ? 79.263 20.682 -107.896 1.00 78.44 88 LYS A C 1
ATOM 562 O O . LYS A 1 88 ? 78.684 19.792 -107.277 1.00 78.44 88 LYS A O 1
ATOM 567 N N . ASN A 1 89 ? 80.570 20.897 -107.750 1.00 79.00 89 ASN A N 1
ATOM 568 C CA . ASN A 1 89 ? 81.371 20.170 -106.763 1.00 79.00 89 ASN A CA 1
ATOM 569 C C . ASN A 1 89 ? 81.036 20.601 -105.327 1.00 79.00 89 ASN A C 1
ATOM 571 O O . ASN A 1 89 ? 80.947 19.740 -104.454 1.00 79.00 89 ASN A O 1
ATOM 575 N N . GLN A 1 90 ? 80.803 21.895 -105.083 1.00 80.44 90 GLN A N 1
ATOM 576 C CA . GLN A 1 90 ? 80.334 22.393 -103.786 1.00 80.44 90 GLN A CA 1
ATOM 577 C C . GLN A 1 90 ? 78.931 21.872 -103.446 1.00 80.44 90 GLN A C 1
ATOM 579 O O . GLN A 1 90 ? 78.733 21.376 -102.341 1.00 80.44 90 GLN A O 1
ATOM 584 N N . GLU A 1 91 ? 77.989 21.888 -104.392 1.00 81.50 91 GLU A N 1
ATOM 585 C CA . GLU A 1 91 ? 76.652 21.295 -104.244 1.00 81.50 91 GLU A CA 1
ATOM 586 C C . GLU A 1 91 ? 76.742 19.795 -103.958 1.00 81.50 91 GLU A C 1
ATOM 588 O O . GLU A 1 91 ? 76.083 19.295 -103.052 1.00 81.50 91 GLU A O 1
ATOM 593 N N . LYS A 1 92 ? 77.609 19.061 -104.666 1.00 84.50 92 LYS A N 1
ATOM 594 C CA . LYS A 1 92 ? 77.838 17.635 -104.406 1.00 84.50 92 LYS A CA 1
ATOM 595 C C . LYS A 1 92 ? 78.356 17.389 -102.988 1.00 84.50 92 LYS A C 1
ATOM 597 O O . LYS A 1 92 ? 77.928 16.430 -102.351 1.00 84.50 92 LYS A O 1
ATOM 602 N N . GLU A 1 93 ? 79.253 18.229 -102.480 1.00 82.12 93 GLU A N 1
ATOM 603 C CA . GLU A 1 93 ? 79.798 18.093 -101.125 1.00 82.12 93 GLU A CA 1
ATOM 604 C C . GLU A 1 93 ? 78.779 18.492 -100.043 1.00 82.12 93 GLU A C 1
ATOM 606 O O . GLU A 1 93 ? 78.674 17.830 -99.007 1.00 82.12 93 GLU A O 1
ATOM 611 N N . GLN A 1 94 ? 77.951 19.505 -100.313 1.00 82.75 94 GLN A N 1
ATOM 612 C CA . GLN A 1 94 ? 76.803 19.856 -99.476 1.00 82.75 94 GLN A CA 1
ATOM 613 C C . GLN A 1 94 ? 75.776 18.721 -99.442 1.00 82.75 94 GLN A C 1
ATOM 615 O O . GLN A 1 94 ? 75.363 18.320 -98.360 1.00 82.75 94 GLN A O 1
ATOM 620 N N . ILE A 1 95 ? 75.437 18.129 -100.591 1.00 84.19 95 ILE A N 1
ATOM 621 C CA . ILE A 1 95 ? 74.529 16.978 -100.690 1.00 84.19 95 ILE A CA 1
ATOM 622 C C . ILE A 1 95 ? 75.099 15.768 -99.947 1.00 84.19 95 ILE A C 1
ATOM 624 O O . ILE A 1 95 ? 74.355 15.082 -99.256 1.00 84.19 95 ILE A O 1
ATOM 628 N N . LYS A 1 96 ? 76.409 15.504 -100.021 1.00 85.56 96 LYS A N 1
ATOM 629 C CA . LYS A 1 96 ? 77.043 14.447 -99.211 1.00 85.56 96 LYS A CA 1
ATOM 630 C C . LYS A 1 96 ? 76.940 14.730 -97.717 1.00 85.56 96 LYS A C 1
ATOM 632 O O . LYS A 1 96 ? 76.624 13.824 -96.956 1.00 85.56 96 LYS A O 1
ATOM 637 N N . THR A 1 97 ? 77.198 15.965 -97.294 1.00 86.31 97 THR A N 1
ATOM 638 C CA . THR A 1 97 ? 77.107 16.355 -95.879 1.00 86.31 97 THR A CA 1
ATOM 639 C C . THR A 1 97 ? 75.675 16.209 -95.374 1.00 86.31 97 THR A C 1
ATOM 641 O O . THR A 1 97 ? 75.451 15.619 -94.319 1.00 86.31 97 THR A O 1
ATOM 644 N N . LEU A 1 98 ? 74.705 16.660 -96.169 1.00 87.62 98 LEU A N 1
ATOM 645 C CA . LEU A 1 98 ? 73.282 16.522 -95.888 1.00 87.62 98 LEU A CA 1
ATOM 646 C C . LEU A 1 98 ? 72.860 15.046 -95.858 1.00 87.62 98 LEU A C 1
ATOM 648 O O . LEU A 1 98 ? 72.160 14.628 -94.947 1.00 87.62 98 LEU A O 1
ATOM 652 N N . ASN A 1 99 ? 73.344 14.224 -96.792 1.00 88.38 99 ASN A N 1
ATOM 653 C CA . ASN A 1 99 ? 73.086 12.783 -96.809 1.00 88.38 99 ASN A CA 1
ATOM 654 C C . ASN A 1 99 ? 73.709 12.060 -95.612 1.00 88.38 99 ASN A C 1
ATOM 656 O O . ASN A 1 99 ? 73.076 11.168 -95.059 1.00 88.38 99 ASN A O 1
ATOM 660 N N . ASN A 1 100 ? 74.904 12.451 -95.169 1.00 89.62 100 ASN A N 1
ATOM 661 C CA . ASN A 1 100 ? 75.511 11.906 -93.954 1.00 89.62 100 ASN A CA 1
ATOM 662 C C . ASN A 1 100 ? 74.708 12.301 -92.704 1.00 89.62 100 ASN A C 1
ATOM 664 O O . ASN A 1 100 ? 74.559 11.495 -91.787 1.00 89.62 100 ASN A O 1
ATOM 668 N N . GLN A 1 101 ? 74.151 13.515 -92.678 1.00 89.31 101 GLN A N 1
ATOM 669 C CA . GLN A 1 101 ? 73.216 13.936 -91.633 1.00 89.31 101 GLN A CA 1
ATOM 670 C C . GLN A 1 101 ? 71.898 13.154 -91.709 1.00 89.31 101 GLN A C 1
ATOM 672 O O . GLN A 1 101 ? 71.404 12.698 -90.685 1.00 89.31 101 GLN A O 1
ATOM 677 N N . PHE A 1 102 ? 71.344 12.914 -92.899 1.00 90.62 102 PHE A N 1
ATOM 678 C CA . PHE A 1 102 ? 70.156 12.074 -93.048 1.00 90.62 102 PHE A CA 1
ATOM 679 C C . PHE A 1 102 ? 70.41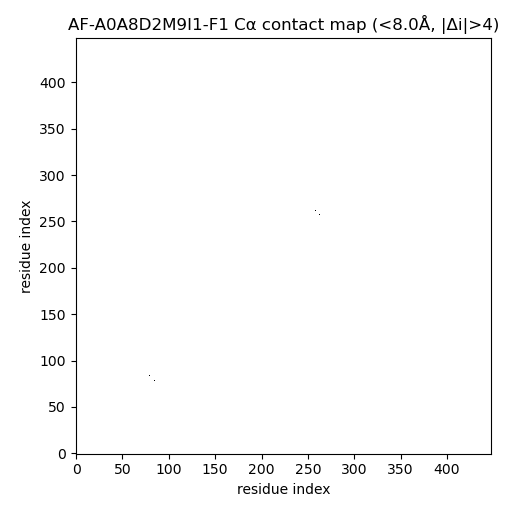3 10.630 -92.624 1.00 90.62 102 PHE A C 1
ATOM 681 O O . PHE A 1 102 ? 69.574 10.052 -91.942 1.00 90.62 102 PHE A O 1
ATOM 688 N N . ALA A 1 103 ? 71.573 10.062 -92.952 1.00 89.00 103 ALA A N 1
ATOM 689 C CA . ALA A 1 103 ? 71.958 8.734 -92.494 1.00 89.00 103 ALA A CA 1
ATOM 690 C C . ALA A 1 103 ? 72.013 8.668 -90.958 1.00 89.00 103 ALA A C 1
ATOM 692 O O . ALA A 1 103 ? 71.419 7.768 -90.369 1.00 89.00 103 ALA A O 1
ATOM 693 N N . SER A 1 104 ? 72.617 9.665 -90.298 1.00 90.81 104 SER A N 1
ATOM 694 C CA . SER A 1 104 ? 72.675 9.700 -88.830 1.00 90.81 104 SER A CA 1
ATOM 695 C C . SER A 1 104 ? 71.302 9.912 -88.178 1.00 90.81 104 SER A C 1
ATOM 697 O O . SER A 1 104 ? 71.016 9.307 -87.142 1.00 90.81 104 SER A O 1
ATOM 699 N N . PHE A 1 105 ? 70.411 10.700 -88.792 1.00 93.94 105 PHE A N 1
ATOM 700 C CA . PHE A 1 105 ? 69.019 10.818 -88.350 1.00 93.94 105 PHE A CA 1
ATOM 701 C C . PHE A 1 105 ? 68.240 9.512 -88.536 1.00 93.94 105 PHE A C 1
ATOM 703 O O . PHE A 1 105 ? 67.514 9.114 -87.626 1.00 93.94 105 PHE A O 1
ATOM 710 N N . ILE A 1 106 ? 68.414 8.815 -89.661 1.00 91.50 106 ILE A N 1
ATOM 711 C CA . ILE A 1 106 ? 67.788 7.508 -89.912 1.00 91.50 106 ILE A CA 1
ATOM 712 C C . ILE A 1 106 ? 68.256 6.485 -88.871 1.00 91.50 106 ILE A C 1
ATOM 714 O O . ILE A 1 106 ? 67.428 5.775 -88.299 1.00 91.50 106 ILE A O 1
ATOM 718 N N . ASP A 1 107 ? 69.552 6.449 -88.561 1.00 93.25 107 ASP A N 1
ATOM 719 C CA . ASP A 1 107 ? 70.095 5.564 -87.527 1.00 93.25 107 ASP A CA 1
ATOM 720 C C . ASP A 1 107 ? 69.539 5.906 -86.139 1.00 93.25 107 ASP A C 1
ATOM 722 O O . ASP A 1 107 ? 69.203 5.011 -85.357 1.00 93.25 107 ASP A O 1
ATOM 726 N N . LYS A 1 108 ? 69.362 7.199 -85.835 1.00 94.06 108 LYS A N 1
ATOM 727 C CA . LYS A 1 108 ? 68.763 7.637 -84.570 1.00 94.06 108 LYS A CA 1
ATOM 728 C C . LYS A 1 108 ? 67.292 7.240 -84.456 1.00 94.06 108 LYS A C 1
ATOM 730 O O . LYS A 1 108 ? 66.882 6.786 -83.387 1.00 94.06 108 LYS A O 1
ATOM 735 N N . VAL A 1 109 ? 66.513 7.382 -85.529 1.00 94.25 109 VAL A N 1
ATOM 736 C CA . VAL A 1 109 ? 65.107 6.951 -85.571 1.00 94.25 109 VAL A CA 1
ATOM 737 C C . VAL A 1 109 ? 65.015 5.439 -85.382 1.00 94.25 109 VAL A C 1
ATOM 739 O O . VAL A 1 109 ? 64.283 4.996 -84.503 1.00 94.25 109 VAL A O 1
ATOM 742 N N . ARG A 1 110 ? 65.836 4.652 -86.089 1.00 92.81 110 ARG A N 1
ATOM 743 C CA . ARG A 1 110 ? 65.884 3.189 -85.918 1.00 92.81 110 ARG A CA 1
ATOM 744 C C . ARG A 1 110 ? 66.239 2.776 -84.493 1.00 92.81 110 ARG A C 1
ATOM 746 O O . ARG A 1 110 ? 65.625 1.866 -83.942 1.00 92.81 110 ARG A O 1
ATOM 753 N N . PHE A 1 111 ? 67.203 3.452 -83.867 1.00 95.19 111 PHE A N 1
ATOM 754 C CA . PHE A 1 111 ? 67.560 3.195 -82.472 1.00 95.19 111 PHE A CA 1
ATOM 755 C C . PHE A 1 111 ? 66.390 3.475 -81.517 1.00 95.19 111 PHE A C 1
ATOM 757 O O . PHE A 1 111 ? 66.120 2.674 -80.621 1.00 95.19 111 PHE A O 1
ATOM 764 N N . LEU A 1 112 ? 65.671 4.583 -81.715 1.00 94.50 112 LEU A N 1
ATOM 765 C CA . LEU A 1 112 ? 64.500 4.932 -80.905 1.00 94.50 112 LEU A CA 1
ATOM 766 C C . LEU A 1 112 ? 63.324 3.974 -81.139 1.00 94.50 112 LEU A C 1
ATOM 768 O O . LEU A 1 112 ? 62.666 3.577 -80.181 1.00 94.50 112 LEU A O 1
ATOM 772 N N . GLU A 1 113 ? 63.086 3.539 -82.376 1.00 93.25 113 GLU A N 1
ATOM 773 C CA . GLU A 1 113 ? 62.089 2.512 -82.700 1.00 93.25 113 GLU A CA 1
ATOM 774 C C . GLU A 1 113 ? 62.408 1.183 -82.009 1.00 93.25 113 GLU A C 1
ATOM 776 O O . GLU A 1 113 ? 61.528 0.568 -81.401 1.00 93.25 113 GLU A O 1
ATOM 781 N N . GLN A 1 114 ? 63.678 0.766 -82.032 1.00 94.38 114 GLN A N 1
ATOM 782 C CA . GLN A 1 114 ? 64.141 -0.431 -81.333 1.00 94.38 114 GLN A CA 1
ATOM 783 C C . GLN A 1 114 ? 63.892 -0.313 -79.821 1.00 94.38 114 GLN A C 1
ATOM 785 O O . GLN A 1 114 ? 63.366 -1.243 -79.207 1.00 94.38 114 GLN A O 1
ATOM 790 N N . GLN A 1 115 ? 64.222 0.836 -79.218 1.00 95.31 115 GLN A N 1
ATOM 791 C CA . GLN A 1 115 ? 63.977 1.087 -77.795 1.00 95.31 115 GLN A CA 1
ATOM 792 C C . GLN A 1 115 ? 62.485 1.077 -77.450 1.00 95.31 115 GLN A C 1
ATOM 794 O O . GLN A 1 115 ? 62.093 0.425 -76.482 1.00 95.31 115 GLN A O 1
ATOM 799 N N . ASN A 1 116 ? 61.640 1.724 -78.254 1.00 93.31 116 ASN A N 1
ATOM 800 C CA . ASN A 1 116 ? 60.191 1.708 -78.057 1.00 93.31 116 ASN A CA 1
ATOM 801 C C . ASN A 1 116 ? 59.611 0.298 -78.171 1.00 93.31 116 ASN A C 1
ATOM 803 O O . ASN A 1 116 ? 58.711 -0.062 -77.412 1.00 93.31 116 ASN A O 1
ATOM 807 N N . LYS A 1 117 ? 60.151 -0.534 -79.065 1.00 95.00 117 LYS A N 1
ATOM 808 C CA . LYS A 1 117 ? 59.733 -1.932 -79.188 1.00 95.00 117 LYS A CA 1
ATOM 809 C C . LYS A 1 117 ? 60.104 -2.745 -77.949 1.00 95.00 117 LYS A C 1
ATOM 811 O O . LYS A 1 117 ? 59.265 -3.479 -77.433 1.00 95.00 117 LYS A O 1
ATOM 816 N N . VAL A 1 118 ? 61.310 -2.551 -77.409 1.00 94.19 118 VAL A N 1
ATOM 817 C CA . VAL A 1 118 ? 61.724 -3.168 -76.135 1.00 94.19 118 VAL A CA 1
ATOM 818 C C . VAL A 1 118 ? 60.823 -2.707 -74.986 1.00 94.19 118 VAL A C 1
ATOM 820 O O . VAL A 1 118 ? 60.333 -3.541 -74.226 1.00 94.19 118 VAL A O 1
ATOM 823 N N . LEU A 1 119 ? 60.538 -1.408 -74.876 1.00 93.44 119 LEU A N 1
ATOM 824 C CA . LEU A 1 119 ? 59.636 -0.879 -73.848 1.00 93.44 119 LEU A CA 1
ATOM 825 C C . LEU A 1 119 ? 58.216 -1.439 -73.977 1.00 93.44 119 LEU A C 1
ATOM 827 O O . LEU A 1 119 ? 57.632 -1.817 -72.966 1.00 93.44 119 LEU A O 1
ATOM 831 N N . SER A 1 120 ? 57.704 -1.575 -75.201 1.00 91.38 120 SER A N 1
ATOM 832 C CA . SER A 1 120 ? 56.382 -2.160 -75.464 1.00 91.38 120 SER A CA 1
ATOM 833 C C . SER A 1 120 ? 56.319 -3.621 -75.017 1.00 91.38 120 SER A C 1
ATOM 835 O O . SER A 1 120 ? 55.417 -3.996 -74.275 1.00 91.38 120 SER A O 1
ATOM 837 N N . THR A 1 121 ? 57.327 -4.430 -75.365 1.00 91.50 121 THR A N 1
ATOM 838 C CA . THR A 1 121 ? 57.385 -5.837 -74.924 1.00 91.50 121 THR A CA 1
ATOM 839 C C . THR A 1 121 ? 57.534 -5.974 -73.408 1.00 91.50 121 THR A C 1
ATOM 841 O O . THR A 1 121 ? 56.930 -6.855 -72.799 1.00 91.50 121 THR A O 1
ATOM 844 N N . LYS A 1 122 ? 58.296 -5.080 -72.765 1.00 89.31 122 LYS A N 1
ATOM 845 C CA . LYS A 1 122 ? 58.437 -5.056 -71.305 1.00 89.31 122 LYS A CA 1
ATOM 846 C C . LYS A 1 122 ? 57.132 -4.651 -70.621 1.00 89.31 122 LYS A C 1
ATOM 848 O O . LYS A 1 122 ? 56.798 -5.217 -69.585 1.00 89.31 122 LYS A O 1
ATOM 853 N N . TRP A 1 123 ? 56.406 -3.693 -71.193 1.00 85.94 123 TRP A N 1
ATOM 854 C CA . TRP A 1 123 ? 55.084 -3.294 -70.722 1.00 85.94 123 TRP A CA 1
ATOM 855 C C . TRP A 1 123 ? 54.084 -4.449 -70.821 1.00 85.94 123 TRP A C 1
ATOM 857 O O . TRP A 1 123 ? 53.436 -4.768 -69.828 1.00 85.94 123 TRP A O 1
ATOM 867 N N . GLU A 1 124 ? 54.024 -5.140 -71.962 1.00 87.50 124 GLU A N 1
ATOM 868 C CA . GLU A 1 124 ? 53.179 -6.329 -72.135 1.00 87.50 124 GLU A CA 1
ATOM 869 C C . GLU A 1 124 ? 53.510 -7.426 -71.121 1.00 87.50 124 GLU A C 1
ATOM 871 O O . GLU A 1 124 ? 52.606 -7.980 -70.495 1.00 87.50 124 GLU A O 1
ATOM 876 N N . LEU A 1 125 ? 54.797 -7.707 -70.899 1.00 85.62 125 LEU A N 1
ATOM 877 C CA . LEU A 1 125 ? 55.225 -8.713 -69.928 1.00 85.62 125 LEU A CA 1
ATOM 878 C C . LEU A 1 125 ? 54.831 -8.327 -68.493 1.00 85.62 125 LEU A C 1
ATOM 880 O O . LEU A 1 125 ? 54.347 -9.167 -67.737 1.00 85.62 125 LEU A O 1
ATOM 884 N N . LEU A 1 126 ? 55.008 -7.056 -68.115 1.00 83.19 126 LEU A N 1
ATOM 885 C CA . LEU A 1 126 ? 54.621 -6.552 -66.795 1.00 83.19 126 LEU A CA 1
ATOM 886 C C . LEU A 1 126 ? 53.106 -6.537 -66.603 1.00 83.19 126 LEU A C 1
ATOM 888 O O . LEU A 1 126 ? 52.638 -6.776 -65.496 1.00 83.19 126 LEU A O 1
ATOM 892 N N . GLN A 1 127 ? 52.335 -6.295 -67.661 1.00 80.19 127 GLN A N 1
ATOM 893 C CA . GLN A 1 127 ? 50.879 -6.346 -67.608 1.00 80.19 127 GLN A CA 1
ATOM 894 C C . GLN A 1 127 ? 50.371 -7.787 -67.473 1.00 80.19 127 GLN A C 1
ATOM 896 O O . GLN A 1 127 ? 49.446 -8.037 -66.702 1.00 80.19 127 GLN A O 1
ATOM 901 N N . GLN A 1 128 ? 51.021 -8.746 -68.139 1.00 78.19 128 GLN A N 1
ATOM 902 C CA . GLN A 1 128 ? 50.761 -10.180 -67.961 1.00 78.19 128 GLN A CA 1
ATOM 903 C C . GLN A 1 128 ? 51.183 -10.685 -66.570 1.00 78.19 128 GLN A C 1
ATOM 905 O O . GLN A 1 128 ? 50.544 -11.583 -66.027 1.00 78.19 128 GLN A O 1
ATOM 910 N N . GLN A 1 129 ? 52.219 -10.085 -65.974 1.00 70.12 129 GLN A N 1
ATOM 911 C CA . GLN A 1 129 ? 52.628 -10.296 -64.577 1.00 70.12 129 GLN A CA 1
ATOM 912 C C . GLN A 1 129 ? 51.890 -9.400 -63.570 1.00 70.12 129 GLN A C 1
ATOM 914 O O . GLN A 1 129 ? 52.157 -9.488 -62.368 1.00 70.12 129 GLN A O 1
ATOM 919 N N . GLY A 1 130 ? 50.956 -8.555 -64.029 1.00 65.50 130 GLY A N 1
ATOM 920 C CA . GLY A 1 130 ? 50.039 -7.818 -63.163 1.00 65.50 130 GLY A CA 1
ATOM 921 C C . GLY A 1 130 ? 49.320 -8.786 -62.218 1.00 65.50 130 GLY A C 1
ATOM 922 O O . GLY A 1 130 ? 49.327 -9.988 -62.477 1.00 65.50 130 GLY A O 1
ATOM 923 N N . PRO A 1 131 ? 48.730 -8.312 -61.107 1.00 62.81 131 PRO A N 1
ATOM 924 C CA . PRO A 1 131 ? 48.377 -9.131 -59.945 1.00 62.81 131 PRO A CA 1
ATOM 925 C C . PRO A 1 131 ? 47.263 -10.147 -60.253 1.00 62.81 131 PRO A C 1
ATOM 927 O O . PRO A 1 131 ? 46.117 -9.990 -59.847 1.00 62.81 131 PRO A O 1
ATOM 930 N N . SER A 1 132 ? 47.627 -11.217 -60.951 1.00 59.25 132 SER A N 1
ATOM 931 C CA . SER A 1 132 ? 46.824 -12.376 -61.317 1.00 59.25 132 SER A CA 1
ATOM 932 C C . SER A 1 132 ? 47.270 -13.552 -60.450 1.00 59.25 132 SER A C 1
ATOM 934 O O . SER A 1 132 ? 47.605 -14.639 -60.910 1.00 59.25 132 SER A O 1
ATOM 936 N N . GLY A 1 133 ? 47.358 -13.293 -59.146 1.00 65.06 133 GLY A N 1
ATOM 937 C CA . GLY A 1 133 ? 47.303 -14.344 -58.139 1.00 65.06 133 GLY A CA 1
ATOM 938 C C . GLY A 1 133 ? 45.842 -14.554 -57.733 1.00 65.06 133 GLY A C 1
ATOM 939 O O . GLY A 1 133 ? 45.049 -13.614 -57.847 1.00 65.06 133 GLY A O 1
ATOM 940 N N . PRO A 1 134 ? 45.454 -15.732 -57.211 1.00 60.09 134 PRO A N 1
ATOM 941 C CA . PRO A 1 134 ? 44.143 -15.899 -56.604 1.00 60.09 134 PRO A CA 1
ATOM 942 C C . PRO A 1 134 ? 44.045 -14.910 -55.439 1.00 60.09 134 PRO A C 1
ATOM 944 O O . PRO A 1 134 ? 44.666 -15.111 -54.391 1.00 60.09 134 PRO A O 1
ATOM 947 N N . ARG A 1 135 ? 43.299 -13.811 -55.606 1.00 62.47 135 ARG A N 1
ATOM 948 C CA . ARG A 1 135 ? 42.894 -12.998 -54.460 1.00 62.47 135 ARG A CA 1
ATOM 949 C C . ARG A 1 135 ? 42.065 -13.926 -53.582 1.00 62.47 135 ARG A C 1
ATOM 951 O O . ARG A 1 135 ? 40.986 -14.356 -53.975 1.00 62.47 135 ARG A O 1
ATOM 958 N N . LYS A 1 136 ? 42.597 -14.309 -52.420 1.00 68.38 136 LYS A N 1
ATOM 959 C CA . LYS A 1 136 ? 41.807 -15.015 -51.409 1.00 68.38 136 LYS A CA 1
ATOM 960 C C . LYS A 1 136 ? 40.658 -14.068 -51.059 1.00 68.38 136 LYS A C 1
ATOM 962 O O . LYS A 1 136 ? 40.917 -12.991 -50.533 1.00 68.38 136 LYS A O 1
ATOM 967 N N . ASN A 1 137 ? 39.430 -14.422 -51.431 1.00 71.56 137 ASN A N 1
ATOM 968 C CA . ASN A 1 137 ? 38.249 -13.583 -51.222 1.00 71.56 137 ASN A CA 1
ATOM 969 C C . ASN A 1 137 ? 37.920 -13.539 -49.723 1.00 71.56 137 ASN A C 1
ATOM 971 O O . ASN A 1 137 ? 37.139 -14.345 -49.219 1.00 71.56 137 ASN A O 1
ATOM 975 N N . LEU A 1 138 ? 38.578 -12.631 -49.002 1.00 81.25 138 LEU A N 1
ATOM 976 C CA . LEU A 1 138 ? 38.411 -12.438 -47.560 1.00 81.25 138 LEU A CA 1
ATOM 977 C C . LEU A 1 138 ? 37.017 -11.904 -47.210 1.00 81.25 138 LEU A C 1
ATOM 979 O O . LEU A 1 138 ? 36.525 -12.171 -46.116 1.00 81.25 138 LEU A O 1
ATOM 983 N N . ASP A 1 139 ? 36.358 -11.235 -48.156 1.00 86.81 139 ASP A N 1
ATOM 984 C CA . ASP A 1 139 ? 35.015 -10.672 -47.997 1.00 86.81 139 ASP A CA 1
ATOM 985 C C . ASP A 1 139 ? 33.994 -11.737 -47.587 1.00 86.81 139 ASP A C 1
ATOM 987 O O . ASP A 1 139 ? 33.181 -11.503 -46.703 1.00 86.81 139 ASP A O 1
ATOM 991 N N . VAL A 1 140 ? 34.087 -12.948 -48.145 1.00 88.44 140 VAL A N 1
ATOM 992 C CA . VAL A 1 140 ? 33.171 -14.054 -47.815 1.00 88.44 140 VAL A CA 1
ATOM 993 C C . VAL A 1 140 ? 33.348 -14.516 -46.365 1.00 88.44 140 VAL A C 1
ATOM 995 O O . VAL A 1 140 ? 32.375 -14.860 -45.694 1.00 88.44 140 VAL A O 1
ATOM 998 N N . ILE A 1 141 ? 34.585 -14.509 -45.859 1.00 89.00 141 ILE A N 1
ATOM 999 C CA . ILE A 1 141 ? 34.895 -14.912 -44.481 1.00 89.00 141 ILE A CA 1
ATOM 1000 C C . ILE A 1 141 ? 34.399 -13.842 -43.504 1.00 89.00 141 ILE A C 1
ATOM 1002 O O . ILE A 1 141 ? 33.761 -14.174 -42.503 1.00 89.00 141 ILE A O 1
ATOM 1006 N N . PHE A 1 142 ? 34.648 -12.564 -43.806 1.00 93.12 142 PHE A N 1
ATOM 1007 C CA . PHE A 1 142 ? 34.159 -11.456 -42.989 1.00 93.12 142 PHE A CA 1
ATOM 1008 C C . PHE A 1 142 ? 32.635 -11.367 -43.000 1.00 93.12 142 PHE A C 1
ATOM 1010 O O . PHE A 1 142 ? 32.039 -11.209 -41.939 1.00 93.12 142 PHE A O 1
ATOM 1017 N N . GLU A 1 143 ? 31.994 -11.559 -44.150 1.00 95.19 143 GLU A N 1
ATOM 1018 C CA . GLU A 1 143 ? 30.537 -11.560 -44.263 1.00 95.19 143 GLU A CA 1
ATOM 1019 C C . GLU A 1 143 ? 29.917 -12.712 -43.459 1.00 95.19 143 GLU A C 1
ATOM 1021 O O . GLU A 1 143 ? 28.972 -12.502 -42.700 1.00 95.19 143 GLU A O 1
ATOM 1026 N N . ASN A 1 144 ? 30.492 -13.920 -43.518 1.00 94.88 144 ASN A N 1
ATOM 1027 C CA . ASN A 1 144 ? 30.037 -15.040 -42.691 1.00 94.88 144 ASN A CA 1
ATOM 1028 C C . ASN A 1 144 ? 30.208 -14.756 -41.187 1.00 94.88 144 ASN A C 1
ATOM 1030 O O . ASN A 1 144 ? 29.311 -15.043 -40.391 1.00 94.88 144 ASN A O 1
ATOM 1034 N N . TYR A 1 145 ? 31.332 -14.152 -40.791 1.00 96.06 145 TYR A N 1
ATOM 1035 C CA . TYR A 1 145 ? 31.572 -13.756 -39.404 1.00 96.06 145 TYR A CA 1
ATOM 1036 C C . TYR A 1 145 ? 30.567 -12.694 -38.929 1.00 96.06 145 TYR A C 1
ATOM 1038 O O . TYR A 1 145 ? 29.967 -12.851 -37.865 1.00 96.06 145 TYR A O 1
ATOM 1046 N N . ILE A 1 146 ? 30.304 -11.667 -39.743 1.00 96.56 146 ILE A N 1
ATOM 1047 C CA . ILE A 1 146 ? 29.295 -10.632 -39.473 1.00 96.56 146 ILE A CA 1
ATOM 1048 C C . ILE A 1 146 ? 27.902 -11.259 -39.348 1.00 96.56 146 ILE A C 1
ATOM 1050 O O . ILE A 1 146 ? 27.168 -10.941 -38.413 1.00 96.56 146 ILE A O 1
ATOM 1054 N N . GLN A 1 147 ? 27.536 -12.187 -40.234 1.00 97.50 147 GLN A N 1
ATOM 1055 C CA . GLN A 1 147 ? 26.253 -12.891 -40.162 1.00 97.50 147 GLN A CA 1
ATOM 1056 C C . GLN A 1 147 ? 26.122 -13.738 -38.893 1.00 97.50 147 GLN A C 1
ATOM 1058 O O . GLN A 1 147 ? 25.067 -13.718 -38.257 1.00 97.50 147 GLN A O 1
ATOM 1063 N N . ASN A 1 148 ? 27.180 -14.436 -38.474 1.00 97.44 148 ASN A N 1
ATOM 1064 C CA . ASN A 1 148 ? 27.177 -15.182 -37.215 1.00 97.44 148 ASN A CA 1
ATOM 1065 C C . ASN A 1 148 ? 27.030 -14.257 -36.000 1.00 97.44 148 ASN A C 1
ATOM 1067 O O . ASN A 1 148 ? 26.247 -14.558 -35.098 1.00 97.44 148 ASN A O 1
ATOM 1071 N N . LEU A 1 149 ? 27.716 -13.108 -35.989 1.00 97.31 149 LEU A N 1
ATOM 1072 C CA . LEU A 1 149 ? 27.550 -12.102 -34.938 1.00 97.31 149 LEU A CA 1
ATOM 1073 C C . LEU A 1 149 ? 26.120 -11.549 -34.899 1.00 97.31 149 LEU A C 1
ATOM 1075 O O . LEU A 1 149 ? 25.545 -11.448 -33.817 1.00 97.31 149 LEU A O 1
ATOM 1079 N N . ARG A 1 150 ? 25.516 -11.262 -36.059 1.00 97.75 150 ARG A N 1
ATOM 1080 C CA . ARG A 1 150 ? 24.117 -10.811 -36.157 1.00 97.75 150 ARG A CA 1
ATOM 1081 C C . ARG A 1 150 ? 23.137 -11.856 -35.625 1.00 97.75 150 ARG A C 1
ATOM 1083 O O . ARG A 1 150 ? 22.271 -11.513 -34.832 1.00 97.75 150 ARG A O 1
ATOM 1090 N N . ARG A 1 151 ? 23.305 -13.134 -35.982 1.00 97.88 151 ARG A N 1
ATOM 1091 C CA . ARG A 1 151 ? 22.473 -14.228 -35.440 1.00 97.88 151 ARG A CA 1
ATOM 1092 C C . ARG A 1 151 ? 22.612 -14.359 -33.926 1.00 97.88 151 ARG A C 1
ATOM 1094 O O . ARG A 1 151 ? 21.623 -14.592 -33.238 1.00 97.88 151 ARG A O 1
ATOM 1101 N N . ARG A 1 152 ? 23.829 -14.197 -33.397 1.00 97.44 152 ARG A N 1
ATOM 1102 C CA . ARG A 1 152 ? 24.067 -14.243 -31.950 1.00 97.44 152 ARG A CA 1
ATOM 1103 C C . ARG A 1 152 ? 23.429 -13.056 -31.233 1.00 97.44 152 ARG A C 1
ATOM 1105 O O . ARG A 1 152 ? 22.850 -13.252 -30.171 1.00 97.44 152 ARG A O 1
ATOM 1112 N N . LEU A 1 153 ? 23.497 -11.861 -31.818 1.00 97.94 153 LEU A N 1
ATOM 1113 C CA . LEU A 1 153 ? 22.801 -10.677 -31.316 1.00 97.94 153 LEU A CA 1
ATOM 1114 C C . LEU A 1 153 ? 21.285 -10.909 -31.281 1.00 97.94 153 LEU A C 1
ATOM 1116 O O . LEU A 1 153 ? 20.677 -10.698 -30.240 1.00 97.94 153 LEU A O 1
ATOM 1120 N N . GLU A 1 154 ? 20.697 -11.408 -32.369 1.00 97.81 154 GLU A N 1
ATOM 1121 C CA . GLU A 1 154 ? 19.261 -11.701 -32.445 1.00 97.81 154 GLU A CA 1
ATOM 1122 C C . GLU A 1 154 ? 18.835 -12.732 -31.389 1.00 97.81 154 GLU A C 1
ATOM 1124 O O . GLU A 1 154 ? 17.866 -12.529 -30.663 1.00 97.81 154 GLU A O 1
ATOM 1129 N N . SER A 1 155 ? 19.616 -13.805 -31.215 1.00 98.00 155 SER A N 1
ATOM 1130 C CA . SER A 1 155 ? 19.371 -14.798 -30.163 1.00 98.00 155 SER A CA 1
ATOM 1131 C C . SER A 1 155 ? 19.437 -14.192 -28.759 1.00 98.00 155 SER A C 1
ATOM 1133 O O . SER A 1 155 ? 18.638 -14.569 -27.904 1.00 98.00 155 SER A O 1
ATOM 1135 N N . LEU A 1 156 ? 20.382 -13.282 -28.502 1.00 97.94 156 LEU A N 1
ATOM 1136 C CA . LEU A 1 156 ? 20.501 -12.600 -27.212 1.00 97.94 156 LEU A CA 1
ATOM 1137 C C . LEU A 1 156 ? 19.351 -11.613 -26.986 1.00 97.94 156 LEU A C 1
ATOM 1139 O O . LEU A 1 156 ? 18.855 -11.519 -25.868 1.00 97.94 156 LEU A O 1
ATOM 1143 N N . LEU A 1 157 ? 18.898 -10.908 -28.025 1.00 98.00 157 LEU A N 1
ATOM 1144 C CA . LEU A 1 157 ? 17.729 -10.028 -27.951 1.00 98.00 157 LEU A CA 1
ATOM 1145 C C . LEU A 1 157 ? 16.448 -10.824 -27.681 1.00 98.00 157 LEU A C 1
ATOM 1147 O O . LEU A 1 157 ? 15.658 -10.418 -26.831 1.00 98.00 157 LEU A O 1
ATOM 1151 N N . GLY A 1 158 ? 16.284 -11.985 -28.321 1.00 97.94 158 GLY A N 1
ATOM 1152 C CA . GLY A 1 158 ? 15.180 -12.905 -28.048 1.00 97.94 158 GLY A CA 1
ATOM 1153 C C . GLY A 1 158 ? 15.182 -13.412 -26.603 1.00 97.94 158 GLY A C 1
ATOM 1154 O O . GLY A 1 158 ? 14.159 -13.336 -25.926 1.00 97.94 158 GLY A O 1
ATOM 1155 N N . GLN A 1 159 ? 16.338 -13.854 -26.094 1.00 97.81 159 GLN A N 1
ATOM 1156 C CA . GLN A 1 159 ? 16.488 -14.264 -24.689 1.00 97.81 159 GLN A CA 1
ATOM 1157 C C . GLN A 1 159 ? 16.225 -13.109 -23.721 1.00 97.81 159 GLN A C 1
ATOM 1159 O O . GLN A 1 159 ? 15.569 -13.303 -22.701 1.00 97.81 159 GLN A O 1
ATOM 1164 N N . ARG A 1 160 ? 16.695 -11.898 -24.043 1.00 97.50 160 ARG A N 1
ATOM 1165 C CA . ARG A 1 160 ? 16.418 -10.706 -23.238 1.00 97.50 160 ARG A CA 1
ATOM 1166 C C . ARG A 1 160 ? 14.917 -10.435 -23.163 1.00 97.50 160 ARG A C 1
ATOM 1168 O O . ARG A 1 160 ? 14.413 -10.242 -22.067 1.00 97.50 160 ARG A O 1
ATOM 1175 N N . GLY A 1 161 ? 14.206 -10.490 -24.290 1.00 97.38 161 GLY A N 1
ATOM 1176 C CA . GLY A 1 161 ? 12.752 -10.314 -24.320 1.00 97.38 161 GLY A CA 1
ATOM 1177 C C . GLY A 1 161 ? 12.002 -11.387 -23.522 1.00 97.38 161 GLY A C 1
ATOM 1178 O O . GLY A 1 161 ? 11.068 -11.071 -22.788 1.00 97.38 161 GLY A O 1
ATOM 1179 N N . GLN A 1 162 ? 12.443 -12.648 -23.598 1.00 98.00 162 GLN A N 1
ATOM 1180 C CA . GLN A 1 162 ? 11.894 -13.732 -22.774 1.00 98.00 162 GLN A CA 1
ATOM 1181 C C . GLN A 1 162 ? 12.095 -13.454 -21.278 1.00 98.00 162 GLN A C 1
ATOM 1183 O O . GLN A 1 162 ? 11.121 -13.463 -20.527 1.00 98.00 162 GLN A O 1
ATOM 1188 N N . LEU A 1 163 ? 13.316 -13.114 -20.855 1.00 97.50 163 LEU A N 1
ATOM 1189 C CA . LEU A 1 163 ? 13.621 -12.781 -19.460 1.00 97.50 163 LEU A CA 1
ATOM 1190 C C . LEU A 1 163 ? 12.865 -11.538 -18.974 1.00 97.50 163 LEU A C 1
ATOM 1192 O O . LEU A 1 163 ? 12.395 -11.515 -17.841 1.00 97.50 163 LEU A O 1
ATOM 1196 N N . GLU A 1 164 ? 12.707 -10.516 -19.817 1.00 97.62 164 GLU A N 1
ATOM 1197 C CA . GLU A 1 164 ? 11.893 -9.333 -19.513 1.00 97.62 164 GLU A CA 1
ATOM 1198 C C . GLU A 1 164 ? 10.423 -9.718 -19.274 1.00 97.62 164 GLU A C 1
ATOM 1200 O O . GLU A 1 164 ? 9.811 -9.232 -18.321 1.00 97.62 164 GLU A O 1
ATOM 1205 N N . SER A 1 165 ? 9.872 -10.638 -20.075 1.00 97.31 165 SER A N 1
ATOM 1206 C CA . SER A 1 165 ? 8.504 -11.138 -19.892 1.00 97.31 165 SER A CA 1
ATOM 1207 C C . SER A 1 165 ? 8.341 -11.986 -18.624 1.00 97.31 165 SER A C 1
ATOM 1209 O O . SER A 1 165 ? 7.383 -11.792 -17.879 1.00 97.31 165 SER A O 1
ATOM 1211 N N . GLU A 1 166 ? 9.298 -12.868 -18.315 1.00 98.06 166 GLU A N 1
ATOM 1212 C CA . GLU A 1 166 ? 9.296 -13.661 -17.079 1.00 98.06 166 GLU A CA 1
ATOM 1213 C C . GLU A 1 166 ? 9.409 -12.769 -15.842 1.00 98.06 166 GLU A C 1
ATOM 1215 O O . GLU A 1 166 ? 8.695 -12.965 -14.858 1.00 98.06 166 GLU A O 1
ATOM 1220 N N . LEU A 1 167 ? 10.264 -11.749 -15.907 1.00 97.19 167 LEU A N 1
ATOM 1221 C CA . LEU A 1 167 ? 10.431 -10.767 -14.847 1.00 97.19 167 LEU A CA 1
ATOM 1222 C C . LEU A 1 167 ? 9.137 -9.975 -14.629 1.00 97.19 167 LEU A C 1
ATOM 1224 O O . LEU A 1 167 ? 8.731 -9.781 -13.481 1.00 97.19 167 LEU A O 1
ATOM 1228 N N . GLN A 1 168 ? 8.459 -9.555 -15.700 1.00 97.81 168 GLN A N 1
ATOM 1229 C CA . GLN A 1 168 ? 7.169 -8.876 -15.596 1.00 97.81 168 GLN A CA 1
ATOM 1230 C C . GLN A 1 168 ? 6.087 -9.787 -14.996 1.00 97.81 168 GLN A C 1
ATOM 1232 O O . GLN A 1 168 ? 5.362 -9.353 -14.101 1.00 97.81 168 GLN A O 1
ATOM 1237 N N . ASN A 1 169 ? 6.029 -11.056 -15.411 1.00 97.44 169 ASN A N 1
ATOM 1238 C CA . ASN A 1 169 ? 5.108 -12.044 -14.844 1.00 97.44 169 ASN A CA 1
ATOM 1239 C C . ASN A 1 169 ? 5.375 -12.268 -13.346 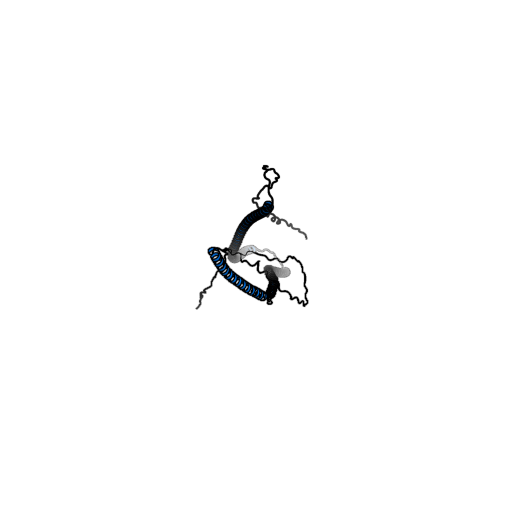1.00 97.44 169 ASN A C 1
ATOM 1241 O O . ASN A 1 169 ? 4.448 -12.274 -12.540 1.00 97.44 169 ASN A O 1
ATOM 1245 N N . MET A 1 170 ? 6.642 -12.394 -12.940 1.00 97.19 170 MET A N 1
ATOM 1246 C CA . MET A 1 170 ? 7.000 -12.548 -11.526 1.00 97.19 170 MET A CA 1
ATOM 1247 C C . MET A 1 170 ? 6.677 -11.307 -10.698 1.00 97.19 170 MET A C 1
ATOM 1249 O O . MET A 1 170 ? 6.189 -11.439 -9.578 1.00 97.19 170 MET A O 1
ATOM 1253 N N . ARG A 1 171 ? 6.878 -10.101 -11.242 1.00 95.19 171 ARG A N 1
ATOM 1254 C CA . ARG A 1 171 ? 6.436 -8.858 -10.588 1.00 95.19 171 ARG A CA 1
ATOM 1255 C C . ARG A 1 171 ? 4.927 -8.842 -10.370 1.00 95.19 171 ARG A C 1
ATOM 1257 O O . ARG A 1 171 ? 4.490 -8.458 -9.290 1.00 95.19 171 ARG A O 1
ATOM 1264 N N . GLN A 1 172 ? 4.152 -9.288 -11.358 1.00 96.19 172 GLN A N 1
ATOM 1265 C CA . GLN A 1 172 ? 2.704 -9.392 -11.224 1.00 96.19 172 GLN A CA 1
ATOM 1266 C C . GLN A 1 172 ? 2.315 -10.374 -10.110 1.00 96.19 172 GLN A C 1
ATOM 1268 O O . GLN A 1 172 ? 1.520 -10.010 -9.251 1.00 96.19 172 GLN A O 1
ATOM 1273 N N . TYR A 1 173 ? 2.922 -11.565 -10.052 1.00 97.06 173 TYR A N 1
ATOM 1274 C CA . TYR A 1 173 ? 2.660 -12.514 -8.964 1.00 97.06 173 TYR A CA 1
ATOM 1275 C C . TYR A 1 173 ? 2.986 -11.936 -7.586 1.00 97.06 173 TYR A C 1
ATOM 1277 O O . TYR A 1 173 ? 2.217 -12.120 -6.645 1.00 97.06 173 TYR A O 1
ATOM 1285 N N . VAL A 1 174 ? 4.113 -11.232 -7.455 1.00 96.88 174 VAL A N 1
ATOM 1286 C CA . VAL A 1 174 ? 4.490 -10.581 -6.193 1.00 96.88 174 VAL A CA 1
ATOM 1287 C C . VAL A 1 174 ? 3.446 -9.546 -5.779 1.00 96.88 174 VAL A C 1
ATOM 1289 O O . VAL A 1 174 ? 3.041 -9.547 -4.617 1.00 96.88 174 VAL A O 1
ATOM 1292 N N . GLU A 1 175 ? 2.978 -8.704 -6.703 1.00 96.44 175 GLU A N 1
ATOM 1293 C CA . GLU A 1 175 ? 1.953 -7.706 -6.384 1.00 96.44 175 GLU A CA 1
ATOM 1294 C C . GLU A 1 175 ? 0.614 -8.370 -6.035 1.00 96.44 175 GLU A C 1
ATOM 1296 O O . GLU A 1 175 ? 0.007 -8.017 -5.031 1.00 96.44 175 GLU A O 1
ATOM 1301 N N . GLU A 1 176 ? 0.199 -9.408 -6.767 1.00 96.81 176 GLU A N 1
ATOM 1302 C CA . GLU A 1 176 ? -1.011 -10.179 -6.455 1.00 96.81 176 GLU A CA 1
ATOM 1303 C C . GLU A 1 176 ? -0.953 -10.818 -5.060 1.00 96.81 176 GLU A C 1
ATOM 1305 O O . GLU A 1 176 ? -1.937 -10.789 -4.317 1.00 96.81 176 GLU A O 1
ATOM 1310 N N . PHE A 1 177 ? 0.187 -11.401 -4.674 1.00 95.31 177 PHE A N 1
ATOM 1311 C CA . PHE A 1 177 ? 0.355 -11.949 -3.328 1.00 95.31 177 PHE A CA 1
ATOM 1312 C C . PHE A 1 177 ? 0.353 -10.855 -2.269 1.00 95.31 177 PHE A C 1
ATOM 1314 O O . PHE A 1 177 ? -0.275 -11.033 -1.229 1.00 95.31 177 PHE A O 1
ATOM 1321 N N . LYS A 1 178 ? 1.006 -9.722 -2.526 1.00 96.88 178 LYS A N 1
ATOM 1322 C CA . LYS A 1 178 ? 0.994 -8.575 -1.620 1.00 96.88 178 LYS A CA 1
ATOM 1323 C C . LYS A 1 178 ? -0.430 -8.064 -1.386 1.00 96.88 178 LYS A C 1
ATOM 1325 O O . LYS A 1 178 ? -0.823 -7.937 -0.230 1.00 96.88 178 LYS A O 1
ATOM 1330 N N . THR A 1 179 ? -1.229 -7.889 -2.440 1.00 95.12 179 THR A N 1
ATOM 1331 C CA . THR A 1 179 ? -2.648 -7.517 -2.317 1.00 95.12 179 THR A CA 1
ATOM 1332 C C . THR A 1 179 ? -3.429 -8.551 -1.503 1.00 95.12 179 THR A C 1
ATOM 1334 O O . THR A 1 179 ? -4.149 -8.183 -0.579 1.00 95.12 179 THR A O 1
ATOM 1337 N N . LYS A 1 180 ? -3.233 -9.854 -1.754 1.00 97.38 180 LYS A N 1
ATOM 1338 C CA . LYS A 1 180 ? -3.874 -10.920 -0.959 1.00 97.38 180 LYS A CA 1
ATOM 1339 C C . LYS A 1 180 ? -3.485 -10.874 0.521 1.00 97.38 180 LYS A C 1
ATOM 1341 O O . LYS A 1 180 ? -4.337 -11.110 1.374 1.00 97.38 180 LYS A O 1
ATOM 1346 N N . TYR A 1 181 ? -2.225 -10.579 0.841 1.00 95.56 181 TYR A N 1
ATOM 1347 C CA . TYR A 1 181 ? -1.778 -10.429 2.228 1.00 95.56 181 TYR A CA 1
ATOM 1348 C C . TYR A 1 181 ? -2.396 -9.201 2.897 1.00 95.56 181 TYR A C 1
ATOM 1350 O O . TYR A 1 181 ? -2.835 -9.297 4.040 1.00 95.56 181 TYR A O 1
ATOM 1358 N N . GLU A 1 182 ? -2.471 -8.069 2.199 1.00 95.00 182 GLU A N 1
ATOM 1359 C CA . GLU A 1 182 ? -3.143 -6.864 2.698 1.00 95.00 182 GLU A CA 1
ATOM 1360 C C . GLU A 1 182 ? -4.636 -7.129 2.961 1.00 95.00 182 GLU A C 1
ATOM 1362 O O . GLU A 1 182 ? -5.156 -6.773 4.020 1.00 95.00 182 GLU A O 1
ATOM 1367 N N . GLU A 1 183 ? -5.321 -7.831 2.055 1.00 93.81 183 GLU A N 1
ATOM 1368 C CA . GLU A 1 183 ? -6.708 -8.267 2.249 1.00 93.81 183 GLU A CA 1
ATOM 1369 C C . GLU A 1 183 ? -6.872 -9.220 3.439 1.00 93.81 183 GLU A C 1
ATOM 1371 O O . GLU A 1 183 ? -7.841 -9.096 4.188 1.00 93.81 183 GLU A O 1
ATOM 1376 N N . GLU A 1 184 ? -5.950 -10.168 3.629 1.00 96.56 184 GLU A N 1
ATOM 1377 C CA . GLU A 1 184 ? -5.974 -11.103 4.760 1.00 96.56 184 GLU A CA 1
ATOM 1378 C C . GLU A 1 184 ? -5.768 -10.380 6.093 1.00 96.56 184 GLU A C 1
ATOM 1380 O O . GLU A 1 184 ? -6.476 -10.655 7.061 1.00 96.56 184 GLU A O 1
ATOM 1385 N N . ILE A 1 185 ? -4.845 -9.415 6.140 1.00 94.81 185 ILE A N 1
ATOM 1386 C CA . ILE A 1 185 ? -4.632 -8.561 7.313 1.00 94.81 185 ILE A CA 1
ATOM 1387 C C . ILE A 1 185 ? -5.916 -7.792 7.624 1.00 94.81 185 ILE A C 1
ATOM 1389 O O . ILE A 1 185 ? -6.388 -7.837 8.758 1.00 94.81 185 ILE A O 1
ATOM 1393 N N . ASN A 1 186 ? -6.528 -7.160 6.621 1.00 92.25 186 ASN A N 1
ATOM 1394 C CA . ASN A 1 186 ? -7.771 -6.414 6.805 1.00 92.25 186 ASN A CA 1
ATOM 1395 C C . ASN A 1 186 ? -8.919 -7.315 7.286 1.00 92.25 186 ASN A C 1
ATOM 1397 O O . ASN A 1 186 ? -9.638 -6.948 8.216 1.00 92.25 186 ASN A O 1
ATOM 1401 N N . ARG A 1 187 ? -9.068 -8.517 6.707 1.00 95.62 187 ARG A N 1
ATOM 1402 C CA . ARG A 1 187 ? -10.067 -9.509 7.140 1.00 95.62 187 ARG A CA 1
ATOM 1403 C C . ARG A 1 187 ? -9.820 -9.980 8.571 1.00 95.62 187 ARG A C 1
ATOM 1405 O O . ARG A 1 187 ? -10.766 -10.045 9.352 1.00 95.62 187 ARG A O 1
ATOM 1412 N N . ARG A 1 188 ? -8.565 -10.240 8.947 1.00 95.81 188 ARG A N 1
ATOM 1413 C CA . ARG A 1 188 ? -8.193 -10.586 10.324 1.00 95.81 188 ARG A CA 1
ATOM 1414 C C . ARG A 1 188 ? -8.529 -9.456 11.293 1.00 95.81 188 ARG A C 1
ATOM 1416 O O . ARG A 1 188 ? -9.134 -9.721 12.324 1.00 95.81 188 ARG A O 1
ATOM 1423 N N . THR A 1 189 ? -8.170 -8.215 10.972 1.00 92.44 189 THR A N 1
ATOM 1424 C CA . THR A 1 189 ? -8.466 -7.053 11.821 1.00 92.44 189 THR A CA 1
ATOM 1425 C C . THR A 1 189 ? -9.971 -6.837 11.973 1.00 92.44 189 THR A C 1
ATOM 1427 O O . THR A 1 189 ? -10.431 -6.546 13.073 1.00 92.44 189 THR A O 1
ATOM 1430 N N . ALA A 1 190 ? -10.760 -7.025 10.910 1.00 93.44 190 ALA A N 1
ATOM 1431 C CA . ALA A 1 190 ? -12.218 -6.967 10.991 1.00 93.44 190 ALA A CA 1
ATOM 1432 C C . ALA A 1 190 ? -12.781 -8.044 11.935 1.00 93.44 190 ALA A C 1
ATOM 1434 O O . ALA A 1 190 ? -13.529 -7.714 12.852 1.00 93.44 190 ALA A O 1
ATOM 1435 N N . ALA A 1 191 ? -12.349 -9.300 11.780 1.00 91.81 191 ALA A N 1
ATOM 1436 C CA . ALA A 1 191 ? -12.764 -10.397 12.654 1.00 91.81 191 ALA A CA 1
ATOM 1437 C C . ALA A 1 191 ? -12.323 -10.189 14.116 1.00 91.81 191 ALA A C 1
ATOM 1439 O O . ALA A 1 191 ? -13.062 -10.507 15.045 1.00 91.81 191 ALA A O 1
ATOM 1440 N N . GLU A 1 192 ? -11.133 -9.629 14.344 1.00 94.50 192 GLU A N 1
ATOM 1441 C CA . GLU A 1 192 ? -10.643 -9.291 15.682 1.00 94.50 192 GLU A CA 1
ATOM 1442 C C . GLU A 1 192 ? -11.477 -8.172 16.323 1.00 94.50 192 GLU A C 1
ATOM 1444 O O . GLU A 1 192 ? -11.845 -8.271 17.493 1.00 94.50 192 GLU A O 1
ATOM 1449 N N . ASN A 1 193 ? -11.858 -7.151 15.551 1.00 93.25 193 ASN A N 1
ATOM 1450 C CA . ASN A 1 193 ? -12.762 -6.100 16.017 1.00 93.25 193 ASN A CA 1
ATOM 1451 C C . ASN A 1 193 ? -14.147 -6.659 16.380 1.00 93.25 193 ASN A C 1
ATOM 1453 O O . ASN A 1 193 ? -14.671 -6.336 17.446 1.00 93.25 193 ASN A O 1
ATOM 1457 N N . GLU A 1 194 ? -14.722 -7.523 15.538 1.00 96.56 194 GLU A N 1
ATOM 1458 C CA . GLU A 1 194 ? -15.987 -8.213 15.826 1.00 96.56 194 GLU A CA 1
ATOM 1459 C C . GLU A 1 194 ? -15.885 -9.075 17.089 1.00 96.56 194 GLU A C 1
ATOM 1461 O O . GLU A 1 194 ? -16.765 -9.025 17.945 1.00 96.56 194 GLU A O 1
ATOM 1466 N N . PHE A 1 195 ? -14.781 -9.805 17.262 1.00 96.31 195 PHE A N 1
ATOM 1467 C CA . PHE A 1 195 ? -14.531 -10.603 18.460 1.00 96.31 195 PHE A CA 1
ATOM 1468 C C . PHE A 1 195 ? -14.463 -9.742 19.729 1.00 96.31 195 PHE A C 1
ATOM 1470 O O . PHE A 1 195 ? -15.010 -10.118 20.766 1.00 96.31 195 PHE A O 1
ATOM 1477 N N . VAL A 1 196 ? -13.828 -8.568 19.663 1.00 97.56 196 VAL A N 1
ATOM 1478 C CA . VAL A 1 196 ? -13.776 -7.625 20.791 1.00 97.56 196 VAL A CA 1
ATOM 1479 C C . VAL A 1 196 ? -15.167 -7.099 21.145 1.00 97.56 196 VAL A C 1
ATOM 1481 O O . VAL A 1 196 ? -15.473 -6.964 22.331 1.00 97.56 196 VAL A O 1
ATOM 1484 N N . VAL A 1 197 ? -16.014 -6.809 20.153 1.00 96.69 197 VAL A N 1
ATOM 1485 C CA . VAL A 1 197 ? -17.412 -6.410 20.388 1.00 96.69 197 VAL A CA 1
ATOM 1486 C C . VAL A 1 197 ? -18.192 -7.559 21.020 1.00 96.69 197 VAL A C 1
ATOM 1488 O O . VAL A 1 197 ? -18.776 -7.372 22.083 1.00 96.69 197 VAL A O 1
ATOM 1491 N N . LEU A 1 198 ? -18.099 -8.764 20.455 1.00 97.44 198 LEU A N 1
ATOM 1492 C CA . LEU A 1 198 ? -18.778 -9.944 20.985 1.00 97.44 198 LEU A CA 1
ATOM 1493 C C . LEU A 1 198 ? -18.365 -10.237 22.432 1.00 97.44 198 LEU A C 1
ATOM 1495 O O . LEU A 1 198 ? -19.201 -10.591 23.257 1.00 97.44 198 LEU A O 1
ATOM 1499 N N . LYS A 1 199 ? -17.087 -10.047 22.774 1.00 97.81 199 LYS A N 1
ATOM 1500 C CA . LYS A 1 199 ? -16.609 -10.178 24.153 1.00 97.81 199 LYS A CA 1
ATOM 1501 C C . LYS A 1 199 ? -17.293 -9.180 25.092 1.00 97.81 199 LYS A C 1
ATOM 1503 O O . LYS A 1 199 ? -17.723 -9.577 26.169 1.00 97.81 199 LYS A O 1
ATOM 1508 N N . LYS A 1 200 ? -17.423 -7.913 24.681 1.00 98.19 200 LYS A N 1
ATOM 1509 C CA . LYS A 1 200 ? -18.148 -6.900 25.466 1.00 98.19 200 LYS A CA 1
ATOM 1510 C C . LYS A 1 200 ? -19.614 -7.284 25.645 1.00 98.19 200 LYS A C 1
ATOM 1512 O O . LYS A 1 200 ? -20.123 -7.170 26.753 1.00 98.19 200 LYS A O 1
ATOM 1517 N N . ASP A 1 201 ? -20.262 -7.782 24.596 1.00 97.06 201 ASP A N 1
ATOM 1518 C CA . ASP A 1 201 ? -21.661 -8.211 24.659 1.00 97.06 201 ASP A CA 1
ATOM 1519 C C . ASP A 1 201 ? -21.846 -9.407 25.606 1.00 97.06 201 ASP A C 1
ATOM 1521 O O . ASP A 1 201 ? -22.796 -9.435 26.389 1.00 97.06 201 ASP A O 1
ATOM 1525 N N . VAL A 1 202 ? -20.909 -10.364 25.595 1.00 98.38 202 VAL A N 1
ATOM 1526 C CA . VAL A 1 202 ? -20.881 -11.491 26.541 1.00 98.38 202 VAL A CA 1
ATOM 1527 C C . VAL A 1 202 ? -20.686 -11.004 27.977 1.00 98.38 202 VAL A C 1
ATOM 1529 O O . VAL A 1 202 ? -21.423 -11.443 28.860 1.00 98.38 202 VAL A O 1
ATOM 1532 N N . ASP A 1 203 ? -19.749 -10.085 28.219 1.00 98.00 203 ASP A N 1
ATOM 1533 C CA . ASP A 1 203 ? -19.522 -9.503 29.547 1.00 98.00 203 ASP A CA 1
ATOM 1534 C C . ASP A 1 203 ? -20.778 -8.753 30.037 1.00 98.00 203 ASP A C 1
ATOM 1536 O O . ASP A 1 203 ? -21.211 -8.941 31.175 1.00 98.00 203 ASP A O 1
ATOM 1540 N N . CYS A 1 204 ? -21.427 -7.966 29.172 1.00 97.44 204 CYS A N 1
ATOM 1541 C CA . CYS A 1 204 ? -22.691 -7.292 29.475 1.00 97.44 204 CYS A CA 1
ATOM 1542 C C . CYS A 1 204 ? -23.811 -8.287 29.812 1.00 97.44 204 CYS A C 1
ATOM 1544 O O . CYS A 1 204 ? -24.476 -8.136 30.838 1.00 97.44 204 CYS A O 1
ATOM 1546 N N . ALA A 1 205 ? -23.995 -9.327 28.995 1.00 97.75 205 ALA A N 1
ATOM 1547 C CA . ALA A 1 205 ? -24.991 -10.366 29.238 1.00 97.75 205 ALA A CA 1
ATOM 1548 C C . ALA A 1 205 ? -24.721 -11.120 30.550 1.00 97.75 205 ALA A C 1
ATOM 1550 O O . ALA A 1 205 ? -25.657 -11.425 31.292 1.00 97.75 205 ALA A O 1
ATOM 1551 N N . TYR A 1 206 ? -23.451 -11.383 30.869 1.00 98.31 206 TYR A N 1
ATOM 1552 C CA . TYR A 1 206 ? -23.056 -12.009 32.127 1.00 98.31 206 TYR A CA 1
ATOM 1553 C C . TYR A 1 206 ? -23.377 -11.118 33.333 1.00 98.31 206 TYR A C 1
ATOM 1555 O O . TYR A 1 206 ? -23.940 -11.607 34.309 1.00 98.31 206 TYR A O 1
ATOM 1563 N N . MET A 1 207 ? -23.100 -9.813 33.261 1.00 98.25 207 MET A N 1
ATOM 1564 C CA . MET A 1 207 ? -23.469 -8.873 34.327 1.00 98.25 207 MET A CA 1
ATOM 1565 C C . MET A 1 207 ? -24.984 -8.850 34.559 1.00 98.25 207 MET A C 1
ATOM 1567 O O . MET A 1 207 ? -25.430 -9.004 35.694 1.00 98.25 207 MET A O 1
ATOM 1571 N N . THR A 1 208 ? -25.788 -8.766 33.492 1.00 97.81 208 THR A N 1
ATOM 1572 C CA . THR A 1 208 ? -27.254 -8.842 33.601 1.00 97.81 208 THR A CA 1
ATOM 1573 C C . THR A 1 208 ? -27.715 -10.178 34.186 1.00 97.81 208 THR A C 1
ATOM 1575 O O . THR A 1 208 ? -28.622 -10.206 35.017 1.00 97.81 208 THR A O 1
ATOM 1578 N N . LYS A 1 209 ? -27.086 -11.294 33.799 1.00 98.44 209 LYS A N 1
ATOM 1579 C CA . LYS A 1 209 ? -27.377 -12.613 34.371 1.00 98.44 209 LYS A CA 1
ATOM 1580 C C . LYS A 1 209 ? -27.134 -12.622 35.883 1.00 98.44 209 LYS A C 1
ATOM 1582 O O . LYS A 1 209 ? -28.021 -13.034 36.622 1.00 98.44 209 LYS A O 1
ATOM 1587 N N . VAL A 1 210 ? -25.976 -12.142 36.339 1.00 98.56 210 VAL A N 1
ATOM 1588 C CA . VAL A 1 210 ? -25.626 -12.089 37.769 1.00 98.56 210 VAL A CA 1
ATOM 1589 C C . VAL A 1 210 ? -26.598 -11.195 38.547 1.00 98.56 210 VAL A C 1
ATOM 1591 O O . VAL A 1 210 ? -27.039 -11.562 39.635 1.00 98.56 210 VAL A O 1
ATOM 1594 N N . GLU A 1 211 ? -26.996 -10.050 37.989 1.00 97.94 211 GLU A N 1
ATOM 1595 C CA . GLU A 1 211 ? -28.013 -9.181 38.596 1.00 97.94 211 GLU A CA 1
ATOM 1596 C C . GLU A 1 211 ? -29.377 -9.873 38.729 1.00 97.94 211 GLU A C 1
ATOM 1598 O O . GLU A 1 211 ? -30.060 -9.720 39.746 1.00 97.94 211 GLU A O 1
ATOM 1603 N N . LEU A 1 212 ? -29.792 -10.637 37.715 1.00 98.12 212 LEU A N 1
ATOM 1604 C CA . LEU A 1 212 ? -31.028 -11.420 37.760 1.00 98.12 212 LEU A CA 1
ATOM 1605 C C . LEU A 1 212 ? -30.933 -12.569 38.771 1.00 98.12 212 LEU A C 1
ATOM 1607 O O . LEU A 1 212 ? -31.879 -12.772 39.526 1.00 98.12 212 LEU A O 1
ATOM 1611 N N . GLU A 1 213 ? -29.801 -13.273 38.844 1.00 98.12 213 GLU A N 1
ATOM 1612 C CA . GLU A 1 213 ? -29.549 -14.306 39.859 1.00 98.12 213 GLU A CA 1
ATOM 1613 C C . GLU A 1 213 ? -29.642 -13.728 41.280 1.00 98.12 213 GLU A C 1
ATOM 1615 O O . GLU A 1 213 ? -30.291 -14.322 42.141 1.00 98.12 213 GLU A O 1
ATOM 1620 N N . ALA A 1 214 ? -29.088 -12.534 41.517 1.00 98.38 214 ALA A N 1
ATOM 1621 C CA . ALA A 1 214 ? -29.201 -11.846 42.802 1.00 98.38 214 ALA A CA 1
ATOM 1622 C C . ALA A 1 214 ? -30.655 -11.471 43.147 1.00 98.38 214 ALA A C 1
ATOM 1624 O O . ALA A 1 214 ? -31.083 -11.656 44.286 1.00 98.38 214 ALA A O 1
ATOM 1625 N N . LYS A 1 215 ? -31.441 -10.993 42.168 1.00 98.19 215 LYS A N 1
ATOM 1626 C CA . LYS A 1 215 ? -32.877 -10.709 42.355 1.00 98.19 215 LYS A CA 1
ATOM 1627 C C . LYS A 1 215 ? -33.675 -11.972 42.667 1.00 98.19 215 LYS A C 1
ATOM 1629 O O . LYS A 1 215 ? -34.538 -11.938 43.537 1.00 98.19 215 LYS A O 1
ATOM 1634 N N . VAL A 1 216 ? -33.383 -13.081 41.985 1.00 98.56 216 VAL A N 1
ATOM 1635 C CA . VAL A 1 216 ? -34.005 -14.383 42.271 1.00 98.56 216 VAL A CA 1
ATOM 1636 C C . VAL A 1 216 ? -33.670 -14.836 43.692 1.00 98.56 216 VAL A C 1
ATOM 1638 O O . VAL A 1 216 ? -34.572 -15.269 44.406 1.00 98.56 216 VAL A O 1
ATOM 1641 N N . GLY A 1 217 ? -32.413 -14.688 44.124 1.00 98.25 217 GLY A N 1
ATOM 1642 C CA . GLY A 1 217 ? -31.997 -14.962 45.502 1.00 98.25 217 GLY A CA 1
ATOM 1643 C C . GLY A 1 217 ? -32.783 -14.133 46.521 1.00 98.25 217 GLY A C 1
ATOM 1644 O O . GLY A 1 217 ? -33.431 -14.700 47.393 1.00 98.25 217 GLY A O 1
ATOM 1645 N N . ALA A 1 218 ? -32.829 -12.809 46.342 1.00 98.25 218 ALA A N 1
ATOM 1646 C CA . ALA A 1 218 ? -33.559 -11.906 47.234 1.00 98.25 218 ALA A CA 1
ATOM 1647 C C . ALA A 1 218 ? -35.064 -12.229 47.322 1.00 98.25 218 ALA A C 1
ATOM 1649 O O . ALA A 1 218 ? -35.620 -12.283 48.416 1.00 98.25 218 ALA A O 1
ATOM 1650 N N . LEU A 1 219 ? -35.719 -12.500 46.187 1.00 98.12 219 LEU A N 1
ATOM 1651 C CA . LEU A 1 219 ? -37.131 -12.903 46.161 1.00 98.12 219 LEU A CA 1
ATOM 1652 C C . LEU A 1 219 ? -37.356 -14.267 46.828 1.00 98.12 219 LEU A C 1
ATOM 1654 O O . LEU A 1 219 ? -38.388 -14.489 47.456 1.00 98.12 219 LEU A O 1
ATOM 1658 N N . THR A 1 220 ? -36.401 -15.190 46.704 1.00 98.31 220 THR A N 1
ATOM 1659 C CA . THR A 1 220 ? -36.471 -16.497 47.370 1.00 98.31 220 THR A CA 1
ATOM 1660 C C . THR A 1 220 ? -36.385 -16.338 48.887 1.00 98.31 220 THR A C 1
ATOM 1662 O O . THR A 1 220 ? -37.174 -16.951 49.608 1.00 98.31 220 THR A O 1
ATOM 1665 N N . ASP A 1 221 ? -35.484 -15.483 49.370 1.00 98.12 221 ASP A N 1
ATOM 1666 C CA . ASP A 1 221 ? -35.355 -15.167 50.793 1.00 98.12 221 ASP A CA 1
ATOM 1667 C C . ASP A 1 221 ? -36.624 -14.497 51.340 1.00 98.12 221 ASP A C 1
ATOM 1669 O O . ASP A 1 221 ? -37.100 -14.869 52.412 1.00 98.12 221 ASP A O 1
ATOM 1673 N N . GLU A 1 222 ? -37.231 -13.580 50.580 1.00 98.12 222 GLU A N 1
ATOM 1674 C CA . GLU A 1 222 ? -38.508 -12.949 50.934 1.00 98.12 222 GLU A CA 1
ATOM 1675 C C . GLU A 1 222 ? -39.653 -13.970 51.020 1.00 98.12 222 GLU A C 1
ATOM 1677 O O . GLU A 1 222 ? -40.405 -13.984 51.997 1.00 98.12 222 GLU A O 1
ATOM 1682 N N . ILE A 1 223 ? -39.756 -14.886 50.050 1.00 97.69 223 ILE A N 1
ATOM 1683 C CA . ILE A 1 223 ? -40.744 -15.975 50.083 1.00 97.69 223 ILE A CA 1
ATOM 1684 C C . ILE A 1 223 ? -40.543 -16.856 51.320 1.00 97.69 223 ILE A C 1
ATOM 1686 O O . ILE A 1 223 ? -41.519 -17.221 51.978 1.00 97.69 223 ILE A O 1
ATOM 1690 N N . ASN A 1 224 ? -39.299 -17.211 51.644 1.00 98.06 224 ASN A N 1
ATOM 1691 C CA . ASN A 1 224 ? -38.998 -18.037 52.811 1.00 98.06 224 ASN A CA 1
ATOM 1692 C C . ASN A 1 224 ? -39.334 -17.310 54.117 1.00 98.06 224 ASN A C 1
ATOM 1694 O O . ASN A 1 224 ? -39.936 -17.907 55.005 1.00 98.06 224 ASN A O 1
ATOM 1698 N N . PHE A 1 225 ? -39.020 -16.018 54.217 1.00 98.19 225 PHE A N 1
ATOM 1699 C CA . PHE A 1 225 ? -39.378 -15.197 55.369 1.00 98.19 225 PHE A CA 1
ATOM 1700 C C . PHE A 1 225 ? -40.896 -15.138 55.584 1.00 98.19 225 PHE A C 1
ATOM 1702 O O . PHE A 1 225 ? -41.371 -15.384 56.693 1.00 98.19 225 PHE A O 1
ATOM 1709 N N . LEU A 1 226 ? -41.666 -14.884 54.519 1.00 97.94 226 LEU A N 1
ATOM 1710 C CA . LEU A 1 226 ? -43.130 -14.877 54.585 1.00 97.94 226 LEU A CA 1
ATOM 1711 C C . LEU A 1 226 ? -43.692 -16.245 54.991 1.00 97.94 226 LEU A C 1
ATOM 1713 O O . LEU A 1 226 ? -44.614 -16.305 55.799 1.00 97.94 226 LEU A O 1
ATOM 1717 N N . ARG A 1 227 ? -43.125 -17.348 54.483 1.00 97.56 227 ARG A N 1
ATOM 1718 C CA . ARG A 1 227 ? -43.504 -18.706 54.909 1.00 97.56 227 ARG A CA 1
ATOM 1719 C C . ARG A 1 227 ? -43.273 -18.922 56.405 1.00 97.56 227 ARG A C 1
ATOM 1721 O O . ARG A 1 227 ? -44.190 -19.393 57.068 1.00 97.56 227 ARG A O 1
ATOM 1728 N N . CYS A 1 228 ? -42.115 -18.523 56.936 1.00 97.62 228 CYS A N 1
ATOM 1729 C CA . CYS A 1 228 ? -41.824 -18.620 58.370 1.00 97.62 228 CYS A CA 1
ATOM 1730 C C . CYS A 1 228 ? -42.825 -17.820 59.219 1.00 97.62 228 CYS A C 1
ATOM 1732 O O . CYS A 1 228 ? -43.288 -18.320 60.240 1.00 97.62 228 CYS A O 1
ATOM 1734 N N . ILE A 1 229 ? -43.189 -16.601 58.796 1.00 97.56 229 ILE A N 1
ATOM 1735 C CA . ILE A 1 229 ? -44.212 -15.802 59.493 1.00 97.56 229 ILE A CA 1
ATOM 1736 C C . ILE A 1 229 ? -45.560 -16.523 59.489 1.00 97.56 229 ILE A C 1
ATOM 1738 O O . ILE A 1 229 ? -46.176 -16.651 60.544 1.00 97.56 229 ILE A O 1
ATOM 1742 N N . TYR A 1 230 ? -46.013 -17.016 58.334 1.00 96.25 230 TYR A N 1
ATOM 1743 C CA . TYR A 1 230 ? -47.307 -17.693 58.251 1.00 96.25 230 TYR A CA 1
ATOM 1744 C C . TYR A 1 230 ? -47.352 -18.988 59.068 1.00 96.25 230 TYR A C 1
ATOM 1746 O O . TYR A 1 230 ? -48.386 -19.302 59.656 1.00 96.25 230 TYR A O 1
ATOM 1754 N N . GLU A 1 231 ? -46.252 -19.737 59.136 1.00 96.69 231 GLU A N 1
ATOM 1755 C CA . GLU A 1 231 ? -46.147 -20.914 60.003 1.00 96.69 231 GLU A CA 1
ATOM 1756 C C . GLU A 1 231 ? -46.273 -20.541 61.490 1.00 96.69 231 GLU A C 1
ATOM 1758 O O . GLU A 1 231 ? -47.009 -21.205 62.227 1.00 96.69 231 GLU A O 1
ATOM 1763 N N . GLU A 1 232 ? -45.635 -19.450 61.920 1.00 94.38 232 GLU A N 1
ATOM 1764 C CA . GLU A 1 232 ? -45.704 -18.962 63.302 1.00 94.38 232 GLU A CA 1
ATOM 1765 C C . GLU A 1 232 ? -47.098 -18.412 63.658 1.00 94.38 232 GLU A C 1
ATOM 1767 O O . GLU A 1 232 ? -47.649 -18.738 64.711 1.00 94.38 232 GLU A O 1
ATOM 1772 N N . GLU A 1 233 ? -47.723 -17.631 62.772 1.00 94.31 233 GLU A N 1
ATOM 1773 C CA . GLU A 1 233 ? -49.095 -17.137 62.961 1.00 94.31 233 GLU A CA 1
ATOM 1774 C C . GLU A 1 233 ? -50.101 -18.289 63.080 1.00 94.31 233 GLU A C 1
ATOM 1776 O O . GLU A 1 233 ? -50.976 -18.274 63.953 1.00 94.31 233 GLU A O 1
ATOM 1781 N N . LEU A 1 234 ? -49.959 -19.327 62.247 1.00 93.38 234 LEU A N 1
ATOM 1782 C CA . LEU A 1 234 ? -50.776 -20.536 62.344 1.00 93.38 234 LEU A CA 1
ATOM 1783 C C . LEU A 1 234 ? -50.574 -21.246 63.690 1.00 93.38 234 LEU A C 1
ATOM 1785 O O . LEU A 1 234 ? -51.557 -21.673 64.303 1.00 93.38 234 LEU A O 1
ATOM 1789 N N . ALA A 1 235 ? -49.335 -21.348 64.181 1.00 93.31 235 ALA A N 1
ATOM 1790 C CA . ALA A 1 235 ? -49.037 -21.938 65.487 1.00 93.31 235 ALA A CA 1
ATOM 1791 C C . ALA A 1 235 ? -49.644 -21.126 66.652 1.00 93.31 235 ALA A C 1
ATOM 1793 O O . ALA A 1 235 ? -50.229 -21.699 67.581 1.00 93.31 235 ALA A O 1
ATOM 1794 N N . GLN A 1 236 ? -49.586 -19.793 66.586 1.00 92.69 236 GLN A N 1
ATOM 1795 C CA . GLN A 1 236 ? -50.207 -18.906 67.575 1.00 92.69 236 GLN A CA 1
ATOM 1796 C C . GLN A 1 236 ? -51.734 -19.018 67.577 1.00 92.69 236 GLN A C 1
ATOM 1798 O O . GLN A 1 236 ? -52.329 -19.192 68.642 1.00 92.69 236 GLN A O 1
ATOM 1803 N N . MET A 1 237 ? -52.382 -18.994 66.407 1.00 88.94 237 MET A N 1
ATOM 1804 C CA . MET A 1 237 ? -53.836 -19.175 66.292 1.00 88.94 237 MET A CA 1
ATOM 1805 C C . MET A 1 237 ? -54.291 -20.515 66.884 1.00 88.94 237 MET A C 1
ATOM 1807 O O . MET A 1 237 ? -55.289 -20.576 67.608 1.00 88.94 237 MET A O 1
ATOM 1811 N N . GLN A 1 238 ? -53.530 -21.589 66.650 1.00 86.50 238 GLN A N 1
ATOM 1812 C CA . GLN A 1 238 ? -53.794 -22.883 67.279 1.00 86.50 238 GLN A CA 1
ATOM 1813 C C . GLN A 1 238 ? -53.640 -22.855 68.809 1.00 86.50 238 GLN A C 1
ATOM 1815 O O . GLN A 1 238 ? -54.287 -23.646 69.494 1.00 86.50 238 GLN A O 1
ATOM 1820 N N . THR A 1 239 ? -52.789 -21.990 69.360 1.00 85.44 239 THR A N 1
ATOM 1821 C CA . THR A 1 239 ? -52.596 -21.837 70.813 1.00 85.44 239 THR A CA 1
ATOM 1822 C C . THR A 1 239 ? -53.736 -21.031 71.436 1.00 85.44 239 THR A C 1
ATOM 1824 O O . THR A 1 239 ? -54.380 -21.508 72.366 1.00 85.44 239 THR A O 1
ATOM 1827 N N . ILE A 1 240 ? -54.096 -19.888 70.846 1.00 82.88 240 ILE A N 1
ATOM 1828 C CA . ILE A 1 240 ? -55.219 -19.047 71.299 1.00 82.88 240 ILE A CA 1
ATOM 1829 C C . ILE A 1 240 ? -56.541 -19.830 71.290 1.00 82.88 240 ILE A C 1
ATOM 1831 O O . ILE A 1 240 ? -57.333 -19.733 72.227 1.00 82.88 240 ILE A O 1
ATOM 1835 N N . SER A 1 241 ? -56.774 -20.657 70.263 1.00 73.19 241 SER A N 1
ATOM 1836 C CA . SER A 1 241 ? -57.957 -21.524 70.212 1.00 73.19 241 SER A CA 1
ATOM 1837 C C . SER A 1 241 ? -57.996 -22.564 71.340 1.00 73.19 241 SER A C 1
ATOM 1839 O O . SER A 1 241 ? -59.086 -23.012 71.694 1.00 73.19 241 SER A O 1
ATOM 1841 N N . ARG A 1 242 ? -56.843 -22.979 71.883 1.00 73.69 242 ARG A N 1
ATOM 1842 C CA . ARG A 1 242 ? -56.770 -23.887 73.039 1.00 73.69 242 ARG A CA 1
ATOM 1843 C C . ARG A 1 242 ? -57.034 -23.131 74.346 1.00 73.69 242 ARG A C 1
ATOM 1845 O O . ARG A 1 242 ? -57.817 -23.620 75.162 1.00 73.69 242 ARG A O 1
ATOM 1852 N N . ASP A 1 243 ? -56.474 -21.932 74.497 1.00 63.75 243 ASP A N 1
ATOM 1853 C CA . ASP A 1 243 ? -56.583 -21.111 75.713 1.00 63.75 243 ASP A CA 1
ATOM 1854 C C . ASP A 1 243 ? -57.992 -20.534 75.936 1.00 63.75 243 ASP A C 1
ATOM 1856 O O . ASP A 1 243 ? -58.494 -20.546 77.059 1.00 63.75 243 ASP A O 1
ATOM 1860 N N . LEU A 1 244 ? -58.699 -20.121 74.875 1.00 58.84 244 LEU A N 1
ATOM 1861 C CA . LEU A 1 244 ? -60.091 -19.641 74.961 1.00 58.84 244 LEU A CA 1
ATOM 1862 C C . LEU A 1 244 ? -61.100 -20.708 75.425 1.00 58.84 244 LEU A C 1
ATOM 1864 O O . LEU A 1 244 ? -62.242 -20.375 75.736 1.00 58.84 244 LEU A O 1
ATOM 1868 N N . SER A 1 245 ? -60.706 -21.982 75.497 1.00 49.94 245 SER A N 1
ATOM 1869 C CA . SER A 1 245 ? -61.558 -23.031 76.070 1.00 49.94 245 SER A CA 1
ATOM 1870 C C . SER A 1 245 ? -61.542 -23.066 77.610 1.00 49.94 245 SER A C 1
ATOM 1872 O O . SER A 1 245 ? -62.307 -23.826 78.205 1.00 49.94 245 SER A O 1
ATOM 1874 N N . VAL A 1 246 ? -60.731 -22.226 78.273 1.00 50.53 246 VAL A N 1
ATOM 1875 C CA . VAL A 1 246 ? -60.557 -22.211 79.735 1.00 50.53 246 VAL A CA 1
ATOM 1876 C C . VAL A 1 246 ? -61.087 -20.905 80.360 1.00 50.53 246 VAL A C 1
ATOM 1878 O O . VAL A 1 246 ? -60.377 -19.920 80.501 1.00 50.53 246 VAL A O 1
ATOM 1881 N N . VAL A 1 247 ? -62.350 -20.985 80.802 1.00 45.59 247 VAL A N 1
ATOM 1882 C CA . VAL A 1 247 ? -63.026 -20.234 81.891 1.00 45.59 247 VAL A CA 1
ATOM 1883 C C . VAL A 1 247 ? -63.264 -18.722 81.730 1.00 45.59 247 VAL A C 1
ATOM 1885 O O . VAL A 1 247 ? -62.351 -17.909 81.803 1.00 45.59 247 VAL A O 1
ATOM 1888 N N . VAL A 1 248 ? -64.550 -18.335 81.756 1.00 40.81 248 VAL A N 1
ATOM 1889 C CA . VAL A 1 248 ? -65.000 -17.028 82.274 1.00 40.81 248 VAL A CA 1
ATOM 1890 C C . VAL A 1 248 ? -66.237 -17.237 83.156 1.00 40.81 248 VAL A C 1
ATOM 1892 O O . VAL A 1 248 ? -67.356 -17.352 82.662 1.00 40.81 248 VAL A O 1
ATOM 1895 N N . SER A 1 249 ? -66.041 -17.299 84.474 1.00 39.72 249 SER A N 1
ATOM 1896 C CA . SER A 1 249 ? -67.105 -17.107 85.465 1.00 39.72 249 SER A CA 1
ATOM 1897 C C . SER A 1 249 ? -67.027 -15.668 85.968 1.00 39.72 249 SER A C 1
ATOM 1899 O O . SER A 1 249 ? -66.107 -15.312 86.705 1.00 39.72 249 SER A O 1
ATOM 1901 N N . MET A 1 250 ? -67.962 -14.836 85.513 1.00 54.69 250 MET A N 1
ATOM 1902 C CA . MET A 1 250 ? -68.194 -13.500 86.054 1.00 54.69 250 MET A CA 1
ATOM 1903 C C . MET A 1 250 ? -69.034 -13.606 87.321 1.00 54.69 250 MET A C 1
ATOM 1905 O O . MET A 1 250 ? -70.089 -14.230 87.276 1.00 54.69 250 MET A O 1
ATOM 1909 N N . ASP A 1 251 ? -68.630 -12.902 88.377 1.00 30.67 251 ASP A N 1
ATOM 1910 C CA . ASP A 1 251 ? -69.544 -12.502 89.441 1.00 30.67 251 ASP A CA 1
ATOM 1911 C C . ASP A 1 251 ? -69.452 -10.998 89.679 1.00 30.67 251 ASP A C 1
ATOM 1913 O O . ASP A 1 251 ? -68.386 -10.399 89.815 1.00 30.67 251 ASP A O 1
ATOM 1917 N N . ASN A 1 252 ? -70.639 -10.409 89.653 1.00 53.97 252 ASN A N 1
ATOM 1918 C CA . ASN A 1 252 ? -70.949 -8.999 89.591 1.00 53.97 252 ASN A CA 1
ATOM 1919 C C . ASN A 1 252 ? -71.730 -8.692 90.872 1.00 53.97 252 ASN A C 1
ATOM 1921 O O . ASN A 1 252 ? -72.892 -9.085 90.943 1.00 53.97 252 ASN A O 1
ATOM 1925 N N . ASN A 1 253 ? -71.157 -8.027 91.884 1.00 41.53 253 ASN A N 1
ATOM 1926 C CA . ASN A 1 253 ? -72.010 -7.217 92.758 1.00 41.53 253 ASN A CA 1
ATOM 1927 C C . ASN A 1 253 ? -71.307 -6.146 93.595 1.00 41.53 253 ASN A C 1
ATOM 1929 O O . ASN A 1 253 ? -70.281 -6.364 94.230 1.00 41.53 253 ASN A O 1
ATOM 1933 N N . ARG A 1 254 ? -72.022 -5.022 93.632 1.00 53.72 254 ARG A N 1
ATOM 1934 C CA . ARG A 1 254 ? -71.816 -3.754 94.319 1.00 53.72 254 ARG A CA 1
ATOM 1935 C C . ARG A 1 254 ? -71.877 -3.889 95.836 1.00 53.72 254 ARG A C 1
ATOM 1937 O O . ARG A 1 254 ? -72.913 -4.265 96.388 1.00 53.72 254 ARG A O 1
ATOM 1944 N N . HIS A 1 255 ? -70.847 -3.400 96.509 1.00 45.47 255 HIS A N 1
ATOM 1945 C CA . HIS A 1 255 ? -70.949 -2.966 97.894 1.00 45.47 255 HIS A CA 1
ATOM 1946 C C . HIS A 1 255 ? -69.929 -1.861 98.164 1.00 45.47 255 HIS A C 1
ATOM 1948 O O . HIS A 1 255 ? -68.752 -2.108 97.966 1.00 45.47 255 HIS A O 1
ATOM 1954 N N . LEU A 1 256 ? -70.441 -0.700 98.614 1.00 50.16 256 LEU A N 1
ATOM 1955 C CA . LEU A 1 256 ? -69.758 0.530 99.055 1.00 50.16 256 LEU A CA 1
ATOM 1956 C C . LEU A 1 256 ? -68.529 0.912 98.228 1.00 50.16 256 LEU A C 1
ATOM 1958 O O . LEU A 1 256 ? -67.524 0.223 98.270 1.00 50.16 256 LEU A O 1
ATOM 1962 N N . ASP A 1 257 ? -68.607 2.066 97.561 1.00 53.69 257 ASP A N 1
ATOM 1963 C CA . ASP A 1 257 ? -67.692 2.566 96.525 1.00 53.69 257 ASP A CA 1
ATOM 1964 C C . ASP A 1 257 ? -66.284 2.965 97.034 1.00 53.69 257 ASP A C 1
ATOM 1966 O O . ASP A 1 257 ? -65.717 4.007 96.713 1.00 53.69 257 ASP A O 1
ATOM 1970 N N . LEU A 1 258 ? -65.699 2.093 97.853 1.00 54.88 258 LEU A N 1
ATOM 1971 C CA . LEU A 1 258 ? -64.290 1.765 97.813 1.00 54.88 258 LEU A CA 1
ATOM 1972 C C . LEU A 1 258 ? -63.861 1.501 96.376 1.00 54.88 258 LEU A C 1
ATOM 1974 O O . LEU A 1 258 ? -62.729 1.826 96.091 1.00 54.88 258 LEU A O 1
ATOM 1978 N N . ASP A 1 259 ? -64.730 1.016 95.483 1.00 59.06 259 ASP A N 1
ATOM 1979 C CA . ASP A 1 259 ? -64.451 0.937 94.049 1.00 59.06 259 ASP A CA 1
ATOM 1980 C C . ASP A 1 259 ? -64.181 2.305 93.424 1.00 59.06 259 ASP A C 1
ATOM 1982 O O . ASP A 1 259 ? -63.203 2.376 92.722 1.00 59.06 259 ASP A O 1
ATOM 1986 N N . SER A 1 260 ? -64.872 3.400 93.752 1.00 63.66 260 SER A N 1
ATOM 1987 C CA . SER A 1 260 ? -64.574 4.755 93.249 1.00 63.66 260 SER A CA 1
ATOM 1988 C C . SER A 1 260 ? -63.312 5.344 93.859 1.00 63.66 260 SER A C 1
ATOM 1990 O O . SER A 1 260 ? -62.585 6.058 93.177 1.00 63.66 260 SER A O 1
ATOM 1992 N N . ILE A 1 261 ? -63.008 5.052 95.127 1.00 63.03 261 ILE A N 1
ATOM 1993 C CA . ILE A 1 261 ? -61.747 5.481 95.757 1.00 63.03 261 ILE A CA 1
ATOM 1994 C C . ILE A 1 261 ? -60.579 4.628 95.247 1.00 63.03 261 ILE A C 1
ATOM 1996 O O . ILE A 1 261 ? -59.499 5.148 94.993 1.00 63.03 261 ILE A O 1
ATOM 2000 N N . ILE A 1 262 ? -60.790 3.330 95.054 1.00 69.44 262 ILE A N 1
ATOM 2001 C CA . ILE A 1 262 ? -59.865 2.395 94.415 1.00 69.44 262 ILE A CA 1
ATOM 2002 C C . ILE A 1 262 ? -59.818 2.661 92.913 1.00 69.44 262 ILE A C 1
ATOM 2004 O O . ILE A 1 262 ? -58.789 2.385 92.335 1.00 69.44 262 ILE A O 1
ATOM 2008 N N . GLU A 1 263 ? -60.834 3.236 92.275 1.00 77.25 263 GLU A N 1
ATOM 2009 C CA . GLU A 1 263 ? -60.876 3.659 90.870 1.00 77.25 263 GLU A CA 1
ATOM 2010 C C . GLU A 1 263 ? -60.250 5.018 90.714 1.00 77.25 263 GLU A C 1
ATOM 2012 O O . GLU A 1 263 ? -59.647 5.245 89.690 1.00 77.25 263 GLU A O 1
ATOM 2017 N N . GLU A 1 264 ? -60.292 5.889 91.714 1.00 75.81 264 GLU A N 1
ATOM 2018 C CA . GLU A 1 264 ? -59.511 7.117 91.756 1.00 75.81 264 GLU A CA 1
ATOM 2019 C C . GLU A 1 264 ? -58.041 6.792 92.028 1.00 75.81 264 GLU A C 1
ATOM 2021 O O . GLU A 1 264 ? -57.172 7.292 91.329 1.00 75.81 264 GLU A O 1
ATOM 2026 N N . VAL A 1 265 ? -57.731 5.889 92.962 1.00 79.75 265 VAL A N 1
ATOM 2027 C CA . VAL A 1 265 ? -56.366 5.388 93.181 1.00 79.75 265 VAL A CA 1
ATOM 2028 C C . VAL A 1 265 ? -55.896 4.563 91.982 1.00 79.75 265 VAL A C 1
ATOM 2030 O O . VAL A 1 265 ? -54.771 4.755 91.545 1.00 79.75 265 VAL A O 1
ATOM 2033 N N . ARG A 1 266 ? -56.735 3.713 91.378 1.00 79.25 266 ARG A N 1
ATOM 2034 C CA . ARG A 1 266 ? -56.440 3.014 90.117 1.00 79.25 266 ARG A CA 1
ATOM 2035 C C . ARG A 1 266 ? -56.325 4.015 88.999 1.00 79.25 266 ARG A C 1
ATOM 2037 O O . ARG A 1 266 ? -55.419 3.838 88.231 1.00 79.25 266 ARG A O 1
ATOM 2044 N N . ARG A 1 267 ? -57.128 5.072 88.909 1.00 82.19 267 ARG A N 1
ATOM 2045 C CA . ARG A 1 267 ? -57.007 6.127 87.892 1.00 82.19 267 ARG A CA 1
ATOM 2046 C C . ARG A 1 267 ? -55.722 6.907 88.091 1.00 82.19 267 ARG A C 1
ATOM 2048 O O . ARG A 1 267 ? -55.087 7.228 87.106 1.00 82.19 267 ARG A O 1
ATOM 2055 N N . GLN A 1 268 ? -55.300 7.169 89.324 1.00 80.06 268 GLN A N 1
ATOM 2056 C CA . GLN A 1 268 ? -54.006 7.774 89.644 1.00 80.06 268 GLN A CA 1
ATOM 2057 C C . GLN A 1 268 ? -52.861 6.818 89.299 1.00 80.06 268 GLN A C 1
ATOM 2059 O O . GLN A 1 268 ? -51.897 7.246 88.685 1.00 80.06 268 GLN A O 1
ATOM 2064 N N . TYR A 1 269 ? -52.964 5.524 89.608 1.00 82.38 269 TYR A N 1
ATOM 2065 C CA . TYR A 1 269 ? -51.977 4.513 89.219 1.00 82.38 269 TYR A CA 1
ATOM 2066 C C . TYR A 1 269 ? -51.985 4.222 87.720 1.00 82.38 269 TYR A C 1
ATOM 2068 O O . TYR A 1 269 ? -50.928 3.984 87.168 1.00 82.38 269 TYR A O 1
ATOM 2076 N N . GLU A 1 270 ? -53.132 4.282 87.056 1.00 84.12 270 GLU A N 1
ATOM 2077 C CA . GLU A 1 270 ? -53.340 4.140 85.616 1.00 84.12 270 GLU A CA 1
ATOM 2078 C C . GLU A 1 270 ? -52.813 5.387 84.928 1.00 84.12 270 GLU A C 1
ATOM 2080 O O . GLU A 1 270 ? -52.188 5.280 83.893 1.00 84.12 270 GLU A O 1
ATOM 2085 N N . GLN A 1 271 ? -52.971 6.566 85.527 1.00 85.44 271 GLN A N 1
ATOM 2086 C CA . GLN A 1 271 ? -52.403 7.818 85.049 1.00 85.44 271 GLN A CA 1
ATOM 2087 C C . GLN A 1 271 ? -50.893 7.869 85.289 1.00 85.44 271 GLN A C 1
ATOM 2089 O O . GLN A 1 271 ? -50.174 8.364 84.435 1.00 85.44 271 GLN A O 1
ATOM 2094 N N . ILE A 1 272 ? -50.382 7.324 86.395 1.00 83.06 272 ILE A N 1
ATOM 2095 C CA . ILE A 1 272 ? -48.943 7.160 86.643 1.00 83.06 272 ILE A CA 1
ATOM 2096 C C . ILE A 1 272 ? -48.371 6.065 85.738 1.00 83.06 272 ILE A C 1
ATOM 2098 O O . ILE A 1 272 ? -47.275 6.236 85.225 1.00 83.06 272 ILE A O 1
ATOM 2102 N N . ALA A 1 273 ? -49.095 4.977 85.483 1.00 82.25 273 ALA A N 1
ATOM 2103 C CA . ALA A 1 273 ? -48.691 3.905 84.580 1.00 82.25 273 ALA A CA 1
ATOM 2104 C C . ALA A 1 273 ? -48.778 4.350 83.120 1.00 82.25 273 ALA A C 1
ATOM 2106 O O . ALA A 1 273 ? -47.884 4.033 82.352 1.00 82.25 273 ALA A O 1
ATOM 2107 N N . GLN A 1 274 ? -49.787 5.133 82.738 1.00 85.00 274 GLN A N 1
ATOM 2108 C CA . GLN A 1 274 ? -49.900 5.773 81.429 1.00 85.00 274 GLN A CA 1
ATOM 2109 C C . GLN A 1 274 ? -48.858 6.865 81.269 1.00 85.00 274 GLN A C 1
ATOM 2111 O O . GLN A 1 274 ? -48.250 6.917 80.215 1.00 85.00 274 GLN A O 1
ATOM 2116 N N . ASN A 1 275 ? -48.590 7.693 82.281 1.00 84.12 275 ASN A N 1
ATOM 2117 C CA . ASN A 1 275 ? -47.495 8.661 82.229 1.00 84.12 275 ASN A CA 1
ATOM 2118 C C . ASN A 1 275 ? -46.149 7.947 82.168 1.00 84.12 275 ASN A C 1
ATOM 2120 O O . ASN A 1 275 ? -45.322 8.330 81.364 1.00 84.12 275 ASN A O 1
ATOM 2124 N N . SER A 1 276 ? -45.939 6.878 82.935 1.00 83.94 276 SER A N 1
ATOM 2125 C CA . SER A 1 276 ? -44.723 6.064 82.880 1.00 83.94 276 SER A CA 1
ATOM 2126 C C . SER A 1 276 ? -44.590 5.346 81.537 1.00 83.94 276 SER A C 1
ATOM 2128 O O . SER A 1 276 ? -43.491 5.262 81.003 1.00 83.94 276 SER A O 1
ATOM 2130 N N . ARG A 1 277 ? -45.697 4.891 80.940 1.00 81.62 277 ARG A N 1
ATOM 2131 C CA . ARG A 1 277 ? -45.740 4.289 79.603 1.00 81.62 277 ARG A CA 1
ATOM 2132 C C . ARG A 1 277 ? -45.520 5.327 78.511 1.00 81.62 277 ARG A C 1
ATOM 2134 O O . ARG A 1 277 ? -44.756 5.057 77.603 1.00 81.62 277 ARG A O 1
ATOM 2141 N N . ALA A 1 278 ? -46.112 6.510 78.618 1.00 83.00 278 ALA A N 1
ATOM 2142 C CA . ALA A 1 278 ? -45.930 7.624 77.695 1.00 83.00 278 ALA A CA 1
ATOM 2143 C C . ALA A 1 278 ? -44.528 8.231 77.817 1.00 83.00 278 ALA A C 1
ATOM 2145 O O . ALA A 1 278 ? -43.947 8.624 76.816 1.00 83.00 278 ALA A O 1
ATOM 2146 N N . GLU A 1 279 ? -43.954 8.270 79.017 1.00 81.56 279 GLU A N 1
ATOM 2147 C CA . GLU A 1 279 ? -42.578 8.690 79.274 1.00 81.56 279 GLU A CA 1
ATOM 2148 C C . GLU A 1 279 ? -41.592 7.624 78.782 1.00 81.56 279 GLU A C 1
ATOM 2150 O O . GLU A 1 279 ? -40.611 7.972 78.133 1.00 81.56 279 GLU A O 1
ATOM 2155 N N . ALA A 1 280 ? -41.882 6.331 78.974 1.00 77.81 280 ALA A N 1
ATOM 2156 C CA . ALA A 1 280 ? -41.117 5.229 78.391 1.00 77.81 280 ALA A CA 1
ATOM 2157 C C . ALA A 1 280 ? -41.211 5.222 76.858 1.00 77.81 280 ALA A C 1
ATOM 2159 O O . ALA A 1 280 ? -40.197 5.076 76.186 1.00 77.81 280 ALA A O 1
ATOM 2160 N N . GLU A 1 281 ? -42.396 5.427 76.283 1.00 79.62 281 GLU A N 1
ATOM 2161 C CA . GLU A 1 281 ? -42.601 5.565 74.842 1.00 79.62 281 GLU A CA 1
ATOM 2162 C C . GLU A 1 281 ? -41.907 6.819 74.312 1.00 79.62 281 GLU A C 1
ATOM 2164 O O . GLU A 1 281 ? -41.232 6.727 73.297 1.00 79.62 281 GLU A O 1
ATOM 2169 N N . ALA A 1 282 ? -41.964 7.959 75.004 1.00 77.94 282 ALA A N 1
ATOM 2170 C CA . ALA A 1 282 ? -41.199 9.153 74.651 1.00 77.94 282 ALA A CA 1
ATOM 2171 C C . ALA A 1 282 ? -39.687 8.875 74.685 1.00 77.94 282 ALA A C 1
ATOM 2173 O O . ALA A 1 282 ? -38.984 9.257 73.753 1.00 77.94 282 ALA A O 1
ATOM 2174 N N . TRP A 1 283 ? -39.195 8.137 75.684 1.00 73.50 283 TRP A N 1
ATOM 2175 C CA . TRP A 1 283 ? -37.813 7.650 75.764 1.00 73.50 283 TRP A CA 1
ATOM 2176 C C . TRP A 1 283 ? -37.443 6.683 74.626 1.00 73.50 283 TRP A C 1
ATOM 2178 O O . TRP A 1 283 ? -36.353 6.772 74.065 1.00 73.50 283 TRP A O 1
ATOM 2188 N N . TYR A 1 284 ? -38.340 5.782 74.220 1.00 71.94 284 TYR A N 1
ATOM 2189 C CA . TYR A 1 284 ? -38.123 4.922 73.051 1.00 71.94 284 TYR A CA 1
ATOM 2190 C C . TYR A 1 284 ? -38.180 5.715 71.743 1.00 71.94 284 TYR A C 1
ATOM 2192 O O . TYR A 1 284 ? -37.413 5.442 70.821 1.00 71.94 284 TYR A O 1
ATOM 2200 N N . GLN A 1 285 ? -39.039 6.730 71.657 1.00 71.75 285 GLN A N 1
ATOM 2201 C CA . GLN A 1 285 ? -39.113 7.626 70.510 1.00 71.75 285 GLN A CA 1
ATOM 2202 C C . GLN A 1 285 ? -37.849 8.475 70.398 1.00 71.75 285 GLN A C 1
ATOM 2204 O O . GLN A 1 285 ? -37.368 8.642 69.280 1.00 71.75 285 GLN A O 1
ATOM 2209 N N . THR A 1 286 ? -37.245 8.953 71.493 1.00 69.25 286 THR A N 1
ATOM 2210 C CA . THR A 1 286 ? -35.946 9.648 71.417 1.00 69.25 286 THR A CA 1
ATOM 2211 C C . THR A 1 286 ? -34.833 8.718 70.921 1.00 69.25 286 THR A C 1
ATOM 2213 O O . THR A 1 286 ? -34.018 9.139 70.099 1.00 69.25 286 THR A O 1
ATOM 2216 N N . GLY A 1 287 ? -34.856 7.435 71.301 1.00 71.25 287 GLY A N 1
ATOM 2217 C CA . GLY A 1 287 ? -33.989 6.399 70.725 1.00 71.25 287 GLY A CA 1
ATOM 2218 C C . GLY A 1 287 ? -34.214 6.197 69.219 1.00 71.25 287 GLY A C 1
ATOM 2219 O O . GLY A 1 287 ? -33.265 6.236 68.438 1.00 71.25 287 GLY A O 1
ATOM 2220 N N . ARG A 1 288 ? -35.478 6.097 68.789 1.00 72.75 288 ARG A N 1
ATOM 2221 C CA . ARG A 1 288 ? -35.876 5.953 67.375 1.00 72.75 288 ARG A CA 1
ATOM 2222 C C . ARG A 1 288 ? -35.502 7.176 66.528 1.00 72.75 288 ARG A C 1
ATOM 2224 O O . ARG A 1 288 ? -35.114 7.036 65.370 1.00 72.75 288 ARG A O 1
ATOM 2231 N N . HIS A 1 289 ? -35.567 8.379 67.103 1.00 74.44 289 HIS A N 1
ATOM 2232 C CA . HIS A 1 289 ? -35.056 9.600 66.475 1.00 74.44 289 HIS A CA 1
ATOM 2233 C C . HIS A 1 289 ? -33.531 9.540 66.311 1.00 74.44 289 HIS A C 1
ATOM 2235 O O . HIS A 1 289 ? -33.025 9.953 65.269 1.00 74.44 289 HIS A O 1
ATOM 2241 N N . GLY A 1 290 ? -32.808 8.975 67.283 1.00 80.94 290 GLY A N 1
ATOM 2242 C CA . GLY A 1 290 ? -31.372 8.700 67.186 1.00 80.94 290 GLY A CA 1
ATOM 2243 C C . GLY A 1 290 ? -31.016 7.738 66.048 1.00 80.94 290 GLY A C 1
ATOM 2244 O O . GLY A 1 290 ? -30.085 8.012 65.290 1.00 80.94 290 GLY A O 1
ATOM 2245 N N . ASP A 1 291 ? -31.792 6.667 65.866 1.00 81.62 291 ASP A N 1
ATOM 2246 C CA . ASP A 1 291 ? -31.610 5.724 64.754 1.00 81.62 291 ASP A CA 1
ATOM 2247 C C . ASP A 1 291 ? -31.921 6.364 63.393 1.00 81.62 291 ASP A C 1
ATOM 2249 O O . ASP A 1 291 ? -31.153 6.202 62.446 1.00 81.62 291 ASP A O 1
ATOM 2253 N N . ASN A 1 292 ? -32.969 7.187 63.293 1.00 85.75 292 ASN A N 1
ATOM 2254 C CA . ASN A 1 292 ? -33.263 7.955 62.076 1.00 85.75 292 ASN A CA 1
ATOM 2255 C C . ASN A 1 292 ? -32.151 8.973 61.748 1.00 85.75 292 ASN A C 1
ATOM 2257 O O . ASN A 1 292 ? -31.744 9.116 60.593 1.00 85.75 292 ASN A O 1
ATOM 2261 N N . LEU A 1 293 ? -31.595 9.647 62.760 1.00 85.56 293 LEU A N 1
ATOM 2262 C CA . LEU A 1 293 ? -30.428 10.530 62.624 1.00 85.56 293 LEU A CA 1
ATOM 2263 C C . LEU A 1 293 ? -29.165 9.761 62.206 1.00 85.56 293 LEU A C 1
ATOM 2265 O O . LEU A 1 293 ? -28.346 10.264 61.436 1.00 85.56 293 LEU A O 1
ATOM 2269 N N . ARG A 1 294 ? -28.998 8.524 62.681 1.00 88.62 294 ARG A N 1
ATOM 2270 C CA . ARG A 1 294 ? -27.886 7.653 62.290 1.00 88.62 294 ARG A CA 1
ATOM 2271 C C . ARG A 1 294 ? -28.035 7.164 60.849 1.00 88.62 294 ARG A C 1
ATOM 2273 O O . ARG A 1 294 ? -27.053 7.201 60.111 1.00 88.62 294 ARG A O 1
ATOM 2280 N N . ASN A 1 295 ? -29.239 6.773 60.441 1.00 91.00 295 ASN A N 1
ATOM 2281 C CA . ASN A 1 295 ? -29.538 6.329 59.079 1.00 91.00 295 ASN A CA 1
ATOM 2282 C C . ASN A 1 295 ? -29.341 7.463 58.067 1.00 91.00 295 ASN A C 1
ATOM 2284 O O . ASN A 1 295 ? -28.604 7.293 57.099 1.00 91.00 295 ASN A O 1
ATOM 2288 N N . THR A 1 296 ? -29.879 8.655 58.342 1.00 90.62 296 THR A N 1
ATOM 2289 C CA . THR A 1 296 ? -29.662 9.842 57.490 1.00 90.62 296 THR A CA 1
ATOM 2290 C C . THR A 1 296 ? -28.183 10.231 57.414 1.00 90.62 296 THR A C 1
ATOM 2292 O O . THR A 1 296 ? -27.692 10.611 56.355 1.00 90.62 296 THR A O 1
ATOM 2295 N N . LYS A 1 297 ? -27.416 10.076 58.502 1.00 94.50 297 LYS A N 1
ATOM 2296 C CA . LYS A 1 297 ? -25.960 10.285 58.485 1.00 94.50 297 LYS A CA 1
ATOM 2297 C C . LYS A 1 297 ? -25.230 9.289 57.578 1.00 94.50 297 LYS A C 1
ATOM 2299 O O . LYS A 1 297 ? -24.294 9.695 56.891 1.00 94.50 297 LYS A O 1
ATOM 2304 N N . ILE A 1 298 ? -25.622 8.014 57.583 1.00 94.19 298 ILE A N 1
ATOM 2305 C CA . ILE A 1 298 ? -25.052 6.992 56.690 1.00 94.19 298 ILE A CA 1
ATOM 2306 C C . ILE A 1 298 ? -25.399 7.323 55.234 1.00 94.19 298 ILE A C 1
ATOM 2308 O O . ILE A 1 298 ? -24.503 7.356 54.394 1.00 94.19 298 ILE A O 1
ATOM 2312 N N . GLU A 1 299 ? -26.649 7.688 54.955 1.00 95.44 299 GLU A N 1
ATOM 2313 C CA . GLU A 1 299 ? -27.107 8.075 53.616 1.00 95.44 299 GLU A CA 1
ATOM 2314 C C . GLU A 1 299 ? -26.354 9.309 53.087 1.00 95.44 299 GLU A C 1
ATOM 2316 O O . GLU A 1 299 ? -25.869 9.315 51.957 1.00 95.44 299 GLU A O 1
ATOM 2321 N N . ILE A 1 300 ? -26.128 10.327 53.925 1.00 94.38 300 ILE A N 1
ATOM 2322 C CA . ILE A 1 300 ? -25.301 11.492 53.571 1.00 94.38 300 ILE A CA 1
ATOM 2323 C C . ILE A 1 300 ? -23.859 11.074 53.245 1.00 94.38 300 ILE A C 1
ATOM 2325 O O . ILE A 1 300 ? -23.251 11.615 52.316 1.00 94.38 300 ILE A O 1
ATOM 2329 N N . GLN A 1 301 ? -23.284 10.120 53.984 1.00 96.25 301 GLN A N 1
ATOM 2330 C CA . GLN A 1 301 ? -21.936 9.615 53.709 1.00 96.25 301 GLN A CA 1
ATOM 2331 C C . GLN A 1 301 ? -21.878 8.826 52.396 1.00 96.25 301 GLN A C 1
ATOM 2333 O O . GLN A 1 301 ? -20.920 8.982 51.635 1.00 96.25 301 GLN A O 1
ATOM 2338 N N . GLU A 1 302 ? -22.893 8.021 52.095 1.00 95.88 302 GLU A N 1
ATOM 2339 C CA . GLU A 1 302 ? -23.010 7.289 50.832 1.00 95.88 302 GLU A CA 1
ATOM 2340 C C . GLU A 1 302 ? -23.198 8.230 49.642 1.00 95.88 302 GLU A C 1
ATOM 2342 O O . GLU A 1 302 ? -22.468 8.123 48.654 1.00 95.88 302 GLU A O 1
ATOM 2347 N N . LEU A 1 303 ? -24.086 9.219 49.760 1.00 95.88 303 LEU A N 1
ATOM 2348 C CA . LEU A 1 303 ? -24.257 10.273 48.762 1.00 95.88 303 LEU A CA 1
ATOM 2349 C C . LEU A 1 303 ? -22.955 11.052 48.558 1.00 95.88 303 LEU A C 1
ATOM 2351 O O . LEU A 1 303 ? -22.564 11.305 47.420 1.00 95.88 303 LEU A O 1
ATOM 2355 N N . SER A 1 304 ? -22.220 11.357 49.629 1.00 97.44 304 SER A N 1
ATOM 2356 C CA . SER A 1 304 ? -20.916 12.026 49.539 1.00 97.44 304 SER A CA 1
ATOM 2357 C C . SER A 1 304 ? -19.876 11.177 48.795 1.00 97.44 304 SER A C 1
ATOM 2359 O O . SER A 1 304 ? -19.138 11.699 47.956 1.00 97.44 304 SER A O 1
ATOM 2361 N N . ARG A 1 305 ? -19.835 9.857 49.041 1.00 97.00 305 ARG A N 1
ATOM 2362 C CA . ARG A 1 305 ? -18.977 8.916 48.294 1.00 97.00 305 ARG A CA 1
ATOM 2363 C C . ARG A 1 305 ? -19.383 8.837 46.823 1.00 97.00 305 ARG A C 1
ATOM 2365 O O . ARG A 1 305 ? -18.514 8.872 45.953 1.00 97.00 305 ARG A O 1
ATOM 2372 N N . ASN A 1 306 ? -20.683 8.794 46.539 1.00 97.31 306 ASN A N 1
ATOM 2373 C CA . ASN A 1 306 ? -21.214 8.785 45.178 1.00 97.31 306 ASN A CA 1
ATOM 2374 C C . ASN A 1 306 ? -20.858 10.064 44.418 1.00 97.31 306 ASN A C 1
ATOM 2376 O O . ASN A 1 306 ? -20.386 9.980 43.286 1.00 97.31 306 ASN A O 1
ATOM 2380 N N . VAL A 1 307 ? -20.997 11.231 45.050 1.00 97.06 307 VAL A N 1
ATOM 2381 C CA . VAL A 1 307 ? -20.575 12.517 44.480 1.00 97.06 307 VAL A CA 1
ATOM 2382 C C . VAL A 1 307 ? -19.080 12.501 44.166 1.00 97.06 307 VAL A C 1
ATOM 2384 O O . VAL A 1 307 ? -18.684 12.933 43.085 1.00 97.06 307 VAL A O 1
ATOM 2387 N N . GLN A 1 308 ? -18.239 11.973 45.060 1.00 96.69 308 GLN A N 1
ATOM 2388 C CA . GLN A 1 308 ? -16.800 11.902 44.809 1.00 96.69 308 GLN A CA 1
ATOM 2389 C C . GLN A 1 308 ? -16.454 10.951 43.655 1.00 96.69 308 GLN A C 1
ATOM 2391 O O . GLN A 1 308 ? -15.645 11.309 42.800 1.00 96.69 308 GLN A O 1
ATOM 2396 N N . ARG A 1 309 ? -17.099 9.781 43.579 1.00 97.38 309 ARG A N 1
ATOM 2397 C CA . ARG A 1 309 ? -16.947 8.841 42.458 1.00 97.38 309 ARG A CA 1
ATOM 2398 C C . ARG A 1 309 ? -17.345 9.488 41.129 1.00 97.38 309 ARG A C 1
ATOM 2400 O O . ARG A 1 309 ? -16.550 9.484 40.193 1.00 97.38 309 ARG A O 1
ATOM 2407 N N . LEU A 1 310 ? -18.518 10.120 41.070 1.00 96.94 310 LEU A N 1
ATOM 2408 C CA . LEU A 1 310 ? -18.988 10.813 39.866 1.00 96.94 310 LEU A CA 1
ATOM 2409 C C . LEU A 1 310 ? -18.048 11.955 39.462 1.00 96.94 310 LEU A C 1
ATOM 2411 O O . LEU A 1 310 ? -17.775 12.135 38.282 1.00 96.94 310 LEU A O 1
ATOM 2415 N N . ARG A 1 311 ? -17.475 12.694 40.421 1.00 96.81 311 ARG A N 1
ATOM 2416 C CA . ARG A 1 311 ? -16.448 13.710 40.130 1.00 96.81 311 ARG A CA 1
ATOM 2417 C C . ARG A 1 311 ? -15.201 13.105 39.487 1.00 96.81 311 ARG A C 1
ATOM 2419 O O . ARG A 1 311 ? -14.690 13.678 38.528 1.00 96.81 311 ARG A O 1
ATOM 2426 N N . THR A 1 312 ? -14.719 11.963 39.982 1.00 96.94 312 THR A N 1
ATOM 2427 C CA . THR A 1 312 ? -13.564 11.281 39.373 1.00 96.94 312 THR A CA 1
ATOM 2428 C C . THR A 1 312 ? -13.878 10.740 37.982 1.00 96.94 312 THR A C 1
ATOM 2430 O O . THR A 1 312 ? -13.036 10.819 37.094 1.00 96.94 312 THR A O 1
ATOM 2433 N N . GLU A 1 313 ? -15.098 10.253 37.763 1.00 97.12 313 GLU A N 1
ATOM 2434 C CA . GLU A 1 313 ? -15.551 9.770 36.461 1.00 97.12 313 GLU A CA 1
ATOM 2435 C C . GLU A 1 313 ? -15.669 10.914 35.448 1.00 97.12 313 GLU A C 1
ATOM 2437 O O . GLU A 1 313 ? -15.140 10.806 34.345 1.00 97.12 313 GLU A O 1
ATOM 2442 N N . ILE A 1 314 ? -16.235 12.058 35.851 1.00 96.69 314 ILE A N 1
ATOM 2443 C CA . ILE A 1 314 ? -16.258 13.284 35.039 1.00 96.69 314 ILE A CA 1
ATOM 2444 C C . ILE A 1 314 ? -14.837 13.709 34.657 1.00 96.69 314 ILE A C 1
ATOM 2446 O O . ILE A 1 314 ? -14.591 14.058 33.505 1.00 96.69 314 ILE A O 1
ATOM 2450 N N . GLU A 1 315 ? -13.892 13.682 35.597 1.00 97.44 315 GLU A N 1
ATOM 2451 C CA . GLU A 1 315 ? -12.504 14.060 35.323 1.00 97.44 315 GLU A CA 1
ATOM 2452 C C . GLU A 1 315 ? -11.811 13.075 34.368 1.00 97.44 315 GLU A C 1
ATOM 2454 O O . GLU A 1 315 ? -11.084 13.484 33.464 1.00 97.44 315 GLU A O 1
ATOM 2459 N N . ASN A 1 316 ? -12.083 11.777 34.506 1.00 96.88 316 ASN A N 1
ATOM 2460 C CA . ASN A 1 316 ? -11.577 10.758 33.588 1.00 96.88 316 ASN A CA 1
ATOM 2461 C C . ASN A 1 316 ? -12.156 10.929 32.177 1.00 96.88 316 ASN A C 1
ATOM 2463 O O . ASN A 1 316 ? -11.398 10.917 31.207 1.00 96.88 316 ASN A O 1
ATOM 2467 N N . VAL A 1 317 ? -13.467 11.158 32.054 1.00 95.81 317 VAL A N 1
ATOM 2468 C CA . VAL A 1 317 ? -14.125 11.417 30.764 1.00 95.81 317 VAL A CA 1
ATOM 2469 C C . VAL A 1 317 ? -13.603 12.710 30.135 1.00 95.81 317 VAL A C 1
ATOM 2471 O O . VAL A 1 317 ? -13.358 12.746 28.932 1.00 95.81 317 VAL A O 1
ATOM 2474 N N . LYS A 1 318 ? -13.346 13.763 30.922 1.00 97.50 318 LYS A N 1
ATOM 2475 C CA . LYS A 1 318 ? -12.703 14.992 30.426 1.00 97.50 318 LYS A CA 1
ATOM 2476 C C . LYS A 1 318 ? -11.307 14.730 29.867 1.00 97.50 318 LYS A C 1
ATOM 2478 O O . LYS A 1 318 ? -10.994 15.220 28.785 1.00 97.50 318 LYS A O 1
ATOM 2483 N N . LYS A 1 319 ? -10.485 13.937 30.560 1.00 96.94 319 LYS A N 1
ATOM 2484 C CA . LYS A 1 319 ? -9.153 13.541 30.070 1.00 96.94 319 LYS A CA 1
ATOM 2485 C C . LYS A 1 319 ? -9.239 12.728 28.783 1.00 96.94 319 LYS A C 1
ATOM 2487 O O . LYS A 1 319 ? -8.479 12.990 27.857 1.00 96.94 319 LYS A O 1
ATOM 2492 N N . GLN A 1 320 ? -10.178 11.785 28.702 1.00 96.00 320 GLN A N 1
ATOM 2493 C CA . GLN A 1 320 ? -10.432 11.020 27.479 1.00 96.00 320 GLN A CA 1
ATOM 2494 C C . GLN A 1 320 ? -10.874 11.929 26.330 1.00 96.00 320 GLN A C 1
ATOM 2496 O O . GLN A 1 320 ? -10.365 11.796 25.224 1.00 96.00 320 GLN A O 1
ATOM 2501 N N . ASN A 1 321 ? -11.767 12.884 26.592 1.00 95.50 321 ASN A N 1
ATOM 2502 C CA . ASN A 1 321 ? -12.213 13.844 25.589 1.00 95.50 321 ASN A CA 1
ATOM 2503 C C . ASN A 1 321 ? -11.043 14.698 25.080 1.00 95.50 321 ASN A C 1
ATOM 2505 O O . ASN A 1 321 ? -10.856 14.807 23.875 1.00 95.50 321 ASN A O 1
ATOM 2509 N N . HIS A 1 322 ? -10.200 15.213 25.980 1.00 96.31 322 HIS A N 1
ATOM 2510 C CA . HIS A 1 322 ? -9.011 15.970 25.595 1.00 96.31 322 HIS A CA 1
ATOM 2511 C C . HIS A 1 322 ? -8.026 15.126 24.773 1.00 96.31 322 HIS A C 1
ATOM 2513 O O . HIS A 1 322 ? -7.540 15.579 23.744 1.00 96.31 322 HIS A O 1
ATOM 2519 N N . HIS A 1 323 ? -7.787 13.875 25.174 1.00 95.88 323 HIS A N 1
ATOM 2520 C CA . HIS A 1 323 ? -6.940 12.955 24.417 1.00 95.88 323 HIS A CA 1
ATOM 2521 C C . HIS A 1 323 ? -7.492 12.682 23.009 1.00 95.88 323 HIS A C 1
ATOM 2523 O O . HIS A 1 323 ? -6.740 12.724 22.039 1.00 95.88 323 HIS A O 1
ATOM 2529 N N . LEU A 1 324 ? -8.805 12.459 22.883 1.00 94.31 324 LEU A N 1
ATOM 2530 C CA . LEU A 1 324 ? -9.462 12.288 21.587 1.00 94.31 324 LEU A CA 1
ATOM 2531 C C . LEU A 1 324 ? -9.389 13.564 20.741 1.00 94.31 324 LEU A C 1
ATOM 2533 O O . LEU A 1 324 ? -9.122 13.472 19.550 1.00 94.31 324 LEU A O 1
ATOM 2537 N N . GLN A 1 325 ? -9.568 14.746 21.335 1.00 95.75 325 GLN A N 1
ATOM 2538 C CA . GLN A 1 325 ? -9.404 16.025 20.636 1.00 95.75 325 GLN A CA 1
ATOM 2539 C C . GLN A 1 325 ? -7.977 16.205 20.101 1.00 95.75 325 GLN A C 1
ATOM 2541 O O . GLN A 1 325 ? -7.814 16.597 18.948 1.00 95.75 325 GLN A O 1
ATOM 2546 N N . SER A 1 326 ? -6.949 15.870 20.887 1.00 95.44 326 SER A N 1
ATOM 2547 C CA . SER A 1 326 ? -5.555 15.889 20.422 1.00 95.44 326 SER A CA 1
ATOM 2548 C C . SER A 1 326 ? -5.313 14.886 19.292 1.00 95.44 326 SER A C 1
ATOM 2550 O O . SER A 1 326 ? -4.716 15.243 18.282 1.00 95.44 326 SER A O 1
ATOM 2552 N N . ALA A 1 327 ? -5.827 13.659 19.413 1.00 93.12 327 ALA A N 1
ATOM 2553 C CA . ALA A 1 327 ? -5.691 12.640 18.372 1.00 93.12 327 ALA A CA 1
ATOM 2554 C C . ALA A 1 327 ? -6.399 13.035 17.061 1.00 93.12 327 ALA A C 1
ATOM 2556 O O . ALA A 1 327 ? -5.886 12.750 15.978 1.00 93.12 327 ALA A O 1
ATOM 2557 N N . ILE A 1 328 ? -7.556 13.703 17.153 1.00 93.38 328 ILE A N 1
ATOM 2558 C CA . ILE A 1 328 ? -8.265 14.272 15.999 1.00 93.38 328 ILE A CA 1
ATOM 2559 C C . ILE A 1 328 ? -7.413 15.367 15.352 1.00 93.38 328 ILE A C 1
ATOM 2561 O O . ILE A 1 328 ? -7.170 15.283 14.153 1.00 93.38 328 ILE A O 1
ATOM 2565 N N . ALA A 1 329 ? -6.890 16.322 16.126 1.00 94.62 329 ALA A N 1
ATOM 2566 C CA . ALA A 1 329 ? -6.051 17.399 15.596 1.00 94.62 329 ALA A CA 1
ATOM 2567 C C . ALA A 1 329 ? -4.785 16.868 14.894 1.00 94.62 329 ALA A C 1
ATOM 2569 O O . ALA A 1 329 ? -4.460 17.298 13.791 1.00 94.62 329 ALA A O 1
ATOM 2570 N N . GLU A 1 330 ? -4.105 15.873 15.474 1.00 95.62 330 GLU A N 1
ATOM 2571 C CA . GLU A 1 330 ? -2.947 15.223 14.842 1.00 95.62 330 GLU A CA 1
ATOM 2572 C C . GLU A 1 330 ? -3.320 14.464 13.558 1.00 95.62 330 GLU A C 1
ATOM 2574 O O . GLU A 1 330 ? -2.531 14.390 12.612 1.00 95.62 330 GLU A O 1
ATOM 2579 N N . ALA A 1 331 ? -4.507 13.848 13.518 1.00 87.75 331 ALA A N 1
ATOM 2580 C CA . ALA A 1 331 ? -5.002 13.169 12.325 1.00 87.75 331 ALA A CA 1
ATOM 2581 C C . ALA A 1 331 ? -5.363 14.160 11.213 1.00 87.75 331 ALA A C 1
ATOM 2583 O O . ALA A 1 331 ? -5.033 13.906 10.053 1.00 87.75 331 ALA A O 1
ATOM 2584 N N . GLU A 1 332 ? -5.984 15.285 11.566 1.00 92.94 332 GLU A N 1
ATOM 2585 C CA . GLU A 1 332 ? -6.280 16.390 10.656 1.00 92.94 332 GLU A CA 1
ATOM 2586 C C . GLU A 1 332 ? -4.993 16.998 10.090 1.00 92.94 332 GLU A C 1
ATOM 2588 O O . GLU A 1 332 ? -4.877 17.116 8.872 1.00 92.94 332 GLU A O 1
ATOM 2593 N N . GLU A 1 333 ? -3.987 17.280 10.927 1.00 94.81 333 GLU A N 1
ATOM 2594 C CA . GLU A 1 333 ? -2.693 17.818 10.486 1.00 94.81 333 GLU A CA 1
ATOM 2595 C C . GLU A 1 333 ? -1.965 16.846 9.545 1.00 94.81 333 GLU A C 1
ATOM 2597 O O . GLU A 1 333 ? -1.517 17.236 8.463 1.00 94.81 333 GLU A O 1
ATOM 2602 N N . ARG A 1 334 ? -1.897 15.552 9.895 1.00 92.56 334 ARG A N 1
ATOM 2603 C CA . ARG A 1 334 ? -1.321 14.525 9.008 1.00 92.56 334 ARG A CA 1
ATOM 2604 C C . ARG A 1 334 ? -2.066 14.435 7.678 1.00 92.56 334 ARG A C 1
ATOM 2606 O O . ARG A 1 334 ? -1.427 14.303 6.632 1.00 92.56 334 ARG A O 1
ATOM 2613 N N . GLY A 1 335 ? -3.396 14.507 7.710 1.00 87.12 335 GLY A N 1
ATOM 2614 C CA . GLY A 1 335 ? -4.228 14.535 6.511 1.00 87.12 335 GLY A CA 1
ATOM 2615 C C . GLY A 1 335 ? -3.939 15.764 5.649 1.00 87.12 335 GLY A C 1
ATOM 2616 O O . GLY A 1 335 ? -3.699 15.638 4.448 1.00 87.12 335 GLY A O 1
ATOM 2617 N N . GLU A 1 336 ? -3.881 16.948 6.257 1.00 94.94 336 GLU A N 1
ATOM 2618 C CA . GLU A 1 336 ? -3.584 18.200 5.566 1.00 94.94 336 GLU A CA 1
ATOM 2619 C C . GLU A 1 336 ? -2.199 18.154 4.907 1.00 94.94 336 GLU A C 1
ATOM 2621 O O . GLU A 1 336 ? -2.072 18.475 3.724 1.00 94.94 336 GLU A O 1
ATOM 2626 N N . MET A 1 337 ? -1.178 17.669 5.615 1.00 94.06 337 MET A N 1
ATOM 2627 C CA . MET A 1 337 ? 0.174 17.512 5.071 1.00 94.06 337 MET A CA 1
ATOM 2628 C C . MET A 1 337 ? 0.214 16.552 3.877 1.00 94.06 337 MET A C 1
ATOM 2630 O O . MET A 1 337 ? 0.780 16.896 2.838 1.00 94.06 337 MET A O 1
ATOM 2634 N N . ALA A 1 338 ? -0.464 15.403 3.961 1.00 90.62 338 ALA A N 1
ATOM 2635 C CA . ALA A 1 338 ? -0.558 14.464 2.843 1.00 90.62 338 ALA A CA 1
ATOM 2636 C C . ALA A 1 338 ? -1.256 15.087 1.620 1.00 90.62 338 ALA A C 1
ATOM 2638 O O . ALA A 1 338 ? -0.812 14.901 0.484 1.00 90.62 338 ALA A O 1
ATOM 2639 N N . THR A 1 339 ? -2.321 15.871 1.833 1.00 92.50 339 THR A N 1
ATOM 2640 C CA . THR A 1 339 ? -2.998 16.574 0.731 1.00 92.50 339 THR A CA 1
ATOM 2641 C C . THR A 1 339 ? -2.136 17.677 0.121 1.00 92.50 339 THR A C 1
ATOM 2643 O O . THR A 1 339 ? -2.143 17.830 -1.100 1.00 92.50 339 THR A O 1
ATOM 2646 N N . LYS A 1 340 ? -1.357 18.415 0.924 1.00 97.25 340 LYS A N 1
ATOM 2647 C CA . LYS A 1 340 ? -0.395 19.415 0.434 1.00 97.25 340 LYS A CA 1
ATOM 2648 C C . LYS A 1 340 ? 0.691 18.767 -0.421 1.00 97.25 340 LYS A C 1
ATOM 2650 O O . LYS A 1 340 ? 0.965 19.253 -1.514 1.00 97.25 340 LYS A O 1
ATOM 2655 N N . ASP A 1 341 ? 1.251 17.644 0.022 1.00 95.12 341 ASP A N 1
ATOM 2656 C CA . ASP A 1 341 ? 2.256 16.905 -0.746 1.00 95.12 341 ASP A CA 1
ATOM 2657 C C . ASP A 1 341 ? 1.694 16.354 -2.064 1.00 95.12 341 ASP A C 1
ATOM 2659 O O . ASP A 1 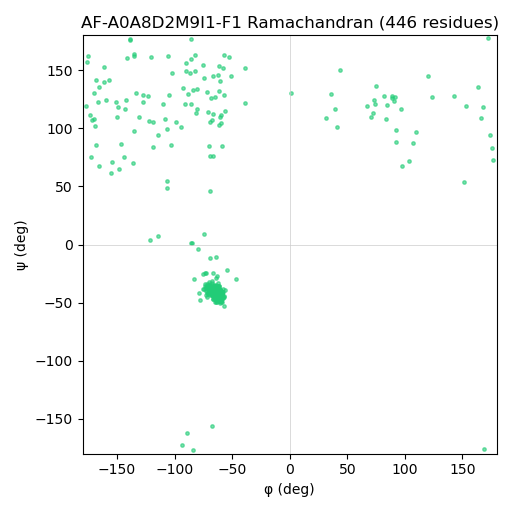341 ? 2.363 16.424 -3.097 1.00 95.12 341 ASP A O 1
ATOM 2663 N N . ALA A 1 342 ? 0.464 15.831 -2.052 1.00 91.75 342 ALA A N 1
ATOM 2664 C CA . ALA A 1 342 ? -0.211 15.373 -3.264 1.00 91.75 342 ALA A CA 1
ATOM 2665 C C . ALA A 1 342 ? -0.484 16.529 -4.241 1.00 91.75 342 ALA A C 1
ATOM 2667 O O . ALA A 1 342 ? -0.241 16.377 -5.437 1.00 91.75 342 ALA A O 1
ATOM 2668 N N . ARG A 1 343 ? -0.926 17.692 -3.740 1.00 94.31 343 ARG A N 1
ATOM 2669 C CA . ARG A 1 343 ? -1.119 18.905 -4.553 1.00 94.31 343 ARG A CA 1
ATOM 2670 C C . ARG A 1 343 ? 0.186 19.383 -5.177 1.00 94.31 343 ARG A C 1
ATOM 2672 O O . ARG A 1 343 ? 0.211 19.603 -6.379 1.00 94.31 343 ARG A O 1
ATOM 2679 N N . ARG A 1 344 ? 1.280 19.442 -4.411 1.00 97.06 344 ARG A N 1
ATOM 2680 C CA . ARG A 1 344 ? 2.598 19.816 -4.947 1.00 97.06 344 ARG A CA 1
ATOM 2681 C C . ARG A 1 344 ? 3.039 18.877 -6.073 1.00 97.06 344 ARG A C 1
ATOM 2683 O O . ARG A 1 344 ? 3.467 19.342 -7.120 1.00 97.06 344 ARG A O 1
ATOM 2690 N N . LYS A 1 345 ? 2.895 17.558 -5.893 1.00 95.69 345 LYS A N 1
ATOM 2691 C CA . LYS A 1 345 ? 3.221 16.576 -6.948 1.00 95.69 345 LYS A CA 1
ATOM 2692 C C . LYS A 1 345 ? 2.357 16.759 -8.195 1.00 95.69 345 LYS A C 1
ATOM 2694 O O . LYS A 1 345 ? 2.846 16.591 -9.306 1.00 95.69 345 LYS A O 1
ATOM 2699 N N . LEU A 1 346 ? 1.079 17.082 -8.015 1.00 93.31 346 LEU A N 1
ATOM 2700 C CA . LEU A 1 346 ? 0.174 17.373 -9.121 1.00 93.31 346 LEU A CA 1
ATOM 2701 C C . LEU A 1 346 ? 0.636 18.626 -9.879 1.00 93.31 346 LEU A C 1
ATOM 2703 O O . LEU A 1 346 ? 0.780 18.560 -11.093 1.00 93.31 346 LEU A O 1
ATOM 2707 N N . GLU A 1 347 ? 0.960 19.713 -9.176 1.00 97.31 347 GLU A N 1
ATOM 2708 C CA . GLU A 1 347 ? 1.488 20.950 -9.773 1.00 97.31 347 GLU A CA 1
ATOM 2709 C C . GLU A 1 347 ? 2.813 20.716 -10.525 1.00 97.31 347 GLU A C 1
ATOM 2711 O O . GLU A 1 347 ? 3.009 21.225 -11.630 1.00 97.31 347 GLU A O 1
ATOM 2716 N N . GLU A 1 348 ? 3.720 19.906 -9.968 1.00 97.12 348 GLU A N 1
ATOM 2717 C CA . GLU A 1 348 ? 4.976 19.512 -10.624 1.00 97.12 348 GLU A CA 1
ATOM 2718 C C . GLU A 1 348 ? 4.721 18.753 -11.938 1.00 97.12 348 GLU A C 1
ATOM 2720 O O . GLU A 1 348 ? 5.339 19.061 -12.962 1.00 97.12 348 GLU A O 1
ATOM 2725 N N . LEU A 1 349 ? 3.788 17.793 -11.930 1.00 95.88 349 LEU A N 1
ATOM 2726 C CA . LEU A 1 349 ? 3.405 17.025 -13.118 1.00 95.88 349 LEU A CA 1
ATOM 2727 C C . LEU A 1 349 ? 2.685 17.888 -14.160 1.00 95.88 349 LEU A C 1
ATOM 2729 O O . LEU A 1 349 ? 2.948 17.746 -15.353 1.00 95.88 349 LEU A O 1
ATOM 2733 N N . GLU A 1 350 ? 1.813 18.802 -13.738 1.00 97.38 350 GLU A N 1
ATOM 2734 C CA . GLU A 1 350 ? 1.158 19.759 -14.634 1.00 97.38 350 GLU A CA 1
ATOM 2735 C C . GLU A 1 350 ? 2.172 20.705 -15.288 1.00 97.38 350 GLU A C 1
ATOM 2737 O O . GLU A 1 350 ? 2.085 20.970 -16.490 1.00 97.38 350 GLU A O 1
ATOM 2742 N N . CYS A 1 351 ? 3.175 21.165 -14.534 1.00 97.31 351 CYS A N 1
ATOM 2743 C CA . CYS A 1 351 ? 4.259 21.985 -15.066 1.00 97.31 351 CYS A CA 1
ATOM 2744 C C . CYS A 1 351 ? 5.103 21.216 -16.095 1.00 97.31 351 CYS A C 1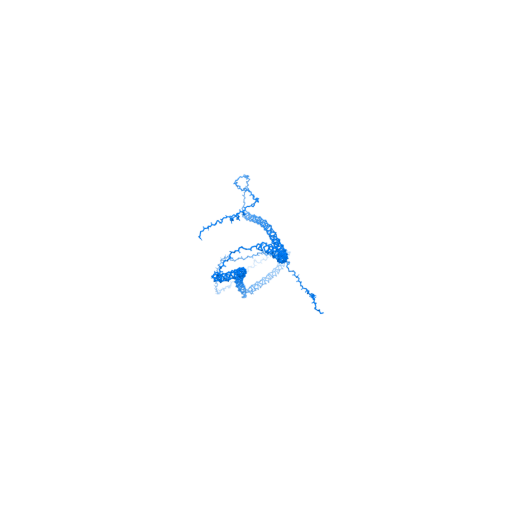
ATOM 2746 O O . CYS A 1 351 ? 5.392 21.753 -17.166 1.00 97.31 351 CYS A O 1
ATOM 2748 N N . ALA A 1 352 ? 5.468 19.962 -15.806 1.00 96.81 352 ALA A N 1
ATOM 2749 C CA . ALA A 1 352 ? 6.177 19.102 -16.755 1.00 96.81 352 ALA A CA 1
ATOM 2750 C C . ALA A 1 352 ? 5.353 18.876 -18.033 1.00 96.81 352 ALA A C 1
ATOM 2752 O O . ALA A 1 352 ? 5.849 19.089 -19.135 1.00 96.81 352 ALA A O 1
ATOM 2753 N N . LEU A 1 353 ? 4.060 18.571 -17.888 1.00 96.75 353 LEU A N 1
ATOM 2754 C CA . LEU A 1 353 ? 3.149 18.400 -19.017 1.00 96.75 353 LEU A CA 1
ATOM 2755 C C . LEU A 1 353 ? 3.029 19.673 -19.871 1.00 96.75 353 LEU A C 1
ATOM 2757 O O . LEU A 1 353 ? 2.927 19.582 -21.094 1.00 96.75 353 LEU A O 1
ATOM 2761 N N . SER A 1 354 ? 3.008 20.859 -19.252 1.00 97.69 354 SER A N 1
ATOM 2762 C CA . SER A 1 354 ? 2.990 22.129 -19.991 1.00 97.69 354 SER A CA 1
ATOM 2763 C C . SER A 1 354 ? 4.272 22.326 -20.798 1.00 97.69 354 SER A C 1
ATOM 2765 O O . SER A 1 354 ? 4.195 22.686 -21.970 1.00 97.69 354 SER A O 1
ATOM 2767 N N . LYS A 1 355 ? 5.437 22.026 -20.209 1.00 98.12 355 LYS A N 1
ATOM 2768 C CA . LYS A 1 355 ? 6.733 22.105 -20.902 1.00 98.12 355 LYS A CA 1
ATOM 2769 C C . LYS A 1 355 ? 6.794 21.154 -22.094 1.00 98.12 355 LYS A C 1
ATOM 2771 O O . LYS A 1 355 ? 7.115 21.595 -23.190 1.00 98.12 355 LYS A O 1
ATOM 2776 N N . ASP A 1 356 ? 6.383 19.899 -21.924 1.00 96.69 356 ASP A N 1
ATOM 2777 C CA . ASP A 1 356 ? 6.366 18.919 -23.018 1.00 96.69 356 ASP A CA 1
ATOM 2778 C C . ASP A 1 356 ? 5.423 19.349 -24.157 1.00 96.69 356 ASP A C 1
ATOM 2780 O O . ASP A 1 356 ? 5.728 19.167 -25.337 1.00 96.69 356 ASP A O 1
ATOM 2784 N N . LYS A 1 357 ? 4.277 19.966 -23.829 1.00 97.44 357 LYS A N 1
ATOM 2785 C CA . LYS A 1 357 ? 3.363 20.546 -24.830 1.00 97.44 357 LYS A CA 1
ATOM 2786 C C . LYS A 1 357 ? 4.008 21.701 -25.595 1.00 97.44 357 LYS A C 1
ATOM 2788 O O . LYS A 1 357 ? 3.835 21.787 -26.811 1.00 97.44 357 LYS A O 1
ATOM 2793 N N . GLU A 1 358 ? 4.727 22.583 -24.906 1.00 98.12 358 GLU A N 1
ATOM 2794 C CA . GLU A 1 358 ? 5.464 23.690 -25.525 1.00 98.12 358 GLU A CA 1
ATOM 2795 C C . GLU A 1 358 ? 6.599 23.178 -26.425 1.00 98.12 358 GLU A C 1
ATOM 2797 O O . GLU A 1 358 ? 6.747 23.646 -27.556 1.00 98.12 358 GLU A O 1
ATOM 2802 N N . GLU A 1 359 ? 7.350 22.170 -25.978 1.00 98.06 359 GLU A N 1
ATOM 2803 C CA . GLU A 1 359 ? 8.401 21.520 -26.766 1.00 98.06 359 GLU A CA 1
ATOM 2804 C C . GLU A 1 359 ? 7.839 20.826 -28.010 1.00 98.06 359 GLU A C 1
ATOM 2806 O O . GLU A 1 359 ? 8.372 21.004 -29.109 1.00 98.06 359 GLU A O 1
ATOM 2811 N N . LEU A 1 360 ? 6.724 20.103 -27.876 1.00 97.75 360 LEU A N 1
ATOM 2812 C CA . LEU A 1 360 ? 6.032 19.488 -29.006 1.00 97.75 360 LEU A CA 1
ATOM 2813 C C . LEU A 1 360 ? 5.568 20.543 -30.018 1.00 97.75 360 LEU A C 1
ATOM 2815 O O . LEU A 1 360 ? 5.762 20.372 -31.222 1.00 97.75 360 LEU A O 1
ATOM 2819 N N . ALA A 1 361 ? 4.988 21.650 -29.547 1.00 97.50 361 ALA A N 1
ATOM 2820 C CA . ALA A 1 361 ? 4.580 22.753 -30.413 1.00 97.50 361 ALA A CA 1
ATOM 2821 C C . ALA A 1 361 ? 5.779 23.378 -31.147 1.00 97.50 361 ALA A C 1
ATOM 2823 O O . ALA A 1 361 ? 5.683 23.681 -32.340 1.00 97.50 361 ALA A O 1
ATOM 2824 N N . ARG A 1 362 ? 6.926 23.523 -30.468 1.00 98.19 362 ARG A N 1
ATOM 2825 C CA . ARG A 1 362 ? 8.172 24.005 -31.079 1.00 98.19 362 ARG A CA 1
ATOM 2826 C C . ARG A 1 362 ? 8.676 23.049 -32.163 1.00 98.19 362 ARG A C 1
ATOM 2828 O O . ARG A 1 362 ? 8.936 23.496 -33.277 1.00 98.19 362 ARG A O 1
ATOM 2835 N N . LEU A 1 363 ? 8.754 21.749 -31.871 1.00 97.44 363 LEU A N 1
ATOM 2836 C CA . LEU A 1 363 ? 9.195 20.723 -32.824 1.00 97.44 363 LEU A CA 1
ATOM 2837 C C . LEU A 1 363 ? 8.296 20.656 -34.063 1.00 97.44 363 LEU A C 1
ATOM 2839 O O . LEU A 1 363 ? 8.795 20.520 -35.177 1.00 97.44 363 LEU A O 1
ATOM 2843 N N . LEU A 1 364 ? 6.977 20.796 -33.899 1.00 97.81 364 LEU A N 1
ATOM 2844 C CA . LEU A 1 364 ? 6.046 20.856 -35.030 1.00 97.81 364 LEU A CA 1
ATOM 2845 C C . LEU A 1 364 ? 6.312 22.067 -35.931 1.00 97.81 364 LEU A C 1
ATOM 2847 O O . LEU A 1 364 ? 6.239 21.950 -37.156 1.00 97.81 364 LEU A O 1
ATOM 2851 N N . LYS A 1 365 ? 6.649 23.221 -35.344 1.00 97.75 365 LYS A N 1
ATOM 2852 C CA . LYS A 1 365 ? 7.010 24.418 -36.107 1.00 97.75 365 LYS A CA 1
ATOM 2853 C C . LYS A 1 365 ? 8.321 24.220 -36.873 1.00 97.75 365 LYS A C 1
ATOM 2855 O O . LYS A 1 365 ? 8.356 24.487 -38.071 1.00 97.75 365 LYS A O 1
ATOM 2860 N N . GLU A 1 366 ? 9.354 23.693 -36.217 1.00 97.69 366 GLU A N 1
ATOM 2861 C CA . GLU A 1 366 ? 10.642 23.366 -36.850 1.00 97.69 366 GLU A CA 1
ATOM 2862 C C . GLU A 1 366 ? 10.468 22.346 -37.989 1.00 97.69 366 GLU A C 1
ATOM 2864 O O . GLU A 1 366 ? 11.039 22.501 -39.068 1.00 97.69 366 GLU A O 1
ATOM 2869 N N . TYR A 1 367 ? 9.616 21.334 -37.794 1.00 97.75 367 TYR A N 1
ATOM 2870 C CA . TYR A 1 367 ? 9.286 20.357 -38.830 1.00 97.75 367 TYR A CA 1
ATOM 2871 C C . TYR A 1 367 ? 8.587 21.002 -40.035 1.00 97.75 367 TYR A C 1
ATOM 2873 O O . TYR A 1 367 ? 8.924 20.699 -41.180 1.00 97.75 367 TYR A O 1
ATOM 2881 N N . GLN A 1 368 ? 7.643 21.918 -39.801 1.00 97.69 368 GLN A N 1
ATOM 2882 C CA . GLN A 1 368 ? 6.974 22.648 -40.879 1.00 97.69 368 GLN A CA 1
ATOM 2883 C C . GLN A 1 368 ? 7.945 23.559 -41.645 1.00 97.69 368 GLN A C 1
ATOM 2885 O O . GLN A 1 368 ? 7.872 23.638 -42.871 1.00 97.69 368 GLN A O 1
ATOM 2890 N N . GLU A 1 369 ? 8.867 24.229 -40.950 1.00 97.31 369 GLU A N 1
ATOM 2891 C CA . GLU A 1 369 ? 9.922 25.037 -41.572 1.00 97.31 369 GLU A CA 1
ATOM 2892 C C . GLU A 1 369 ? 10.848 24.170 -42.440 1.00 97.31 369 GLU A C 1
ATOM 2894 O O . GLU A 1 369 ? 11.111 24.514 -43.595 1.00 97.31 369 GLU A O 1
ATOM 2899 N N . LEU A 1 370 ? 11.262 23.001 -41.943 1.00 97.88 370 LEU A N 1
ATOM 2900 C CA . LEU A 1 370 ? 12.072 22.046 -42.700 1.00 97.88 370 LEU A CA 1
ATOM 2901 C C . LEU A 1 370 ? 11.333 21.509 -43.933 1.00 97.88 370 LEU A C 1
ATOM 2903 O O . LEU A 1 370 ? 11.917 21.398 -45.012 1.00 97.88 370 LEU A O 1
ATOM 2907 N N . LEU A 1 371 ? 10.039 21.212 -43.796 1.00 97.56 371 LEU A N 1
ATOM 2908 C CA . LEU A 1 371 ? 9.197 20.797 -44.913 1.00 97.56 371 LEU A CA 1
ATOM 2909 C C . LEU A 1 371 ? 9.108 21.896 -45.982 1.00 97.56 371 LEU A C 1
ATOM 2911 O O . LEU A 1 371 ? 9.220 21.596 -47.170 1.00 97.56 371 LEU A O 1
ATOM 2915 N N . ASN A 1 372 ? 8.960 23.160 -45.578 1.00 97.44 372 ASN A N 1
ATOM 2916 C CA . ASN A 1 372 ? 8.939 24.290 -46.506 1.00 97.44 372 ASN A CA 1
ATOM 2917 C C . ASN A 1 372 ? 10.269 24.418 -47.269 1.00 97.44 372 ASN A C 1
ATOM 2919 O O . ASN A 1 372 ? 10.252 24.596 -48.486 1.00 97.44 372 ASN A O 1
ATOM 2923 N N . ILE A 1 373 ? 11.412 24.266 -46.585 1.00 97.75 373 ILE A N 1
ATOM 2924 C CA . ILE A 1 373 ? 12.741 24.249 -47.224 1.00 97.75 373 ILE A CA 1
ATOM 2925 C C . ILE A 1 373 ? 12.843 23.085 -48.215 1.00 97.75 373 ILE A C 1
ATOM 2927 O O . ILE A 1 373 ? 13.299 23.275 -49.339 1.00 97.75 373 ILE A O 1
ATOM 2931 N N . LYS A 1 374 ? 12.371 21.891 -47.841 1.00 97.69 374 LYS A N 1
ATOM 2932 C CA . LYS A 1 374 ? 12.362 20.721 -48.729 1.00 97.69 374 LYS A CA 1
ATOM 2933 C C . LYS A 1 374 ? 11.556 20.985 -50.000 1.00 97.69 374 LYS A C 1
ATOM 2935 O O . LYS A 1 374 ? 12.021 20.658 -51.085 1.00 97.69 374 LYS A O 1
ATOM 2940 N N . ILE A 1 375 ? 10.375 21.593 -49.878 1.00 97.50 375 ILE A N 1
ATOM 2941 C CA . ILE A 1 375 ? 9.547 21.959 -51.035 1.00 97.50 375 ILE A CA 1
ATOM 2942 C C . ILE A 1 375 ? 10.270 22.989 -51.917 1.00 97.50 375 ILE A C 1
ATOM 2944 O O . ILE A 1 375 ? 10.255 22.850 -53.137 1.00 97.50 375 ILE A O 1
ATOM 2948 N N . ALA A 1 376 ? 10.933 23.992 -51.332 1.00 97.06 376 ALA A N 1
ATOM 2949 C CA . ALA A 1 376 ? 11.720 24.966 -52.092 1.00 97.06 376 ALA A CA 1
ATOM 2950 C C . ALA A 1 376 ? 12.876 24.298 -52.860 1.00 97.06 376 ALA A C 1
ATOM 2952 O O . ALA A 1 376 ? 13.033 24.535 -54.056 1.00 97.06 376 ALA A O 1
ATOM 2953 N N . LEU A 1 377 ? 13.617 23.396 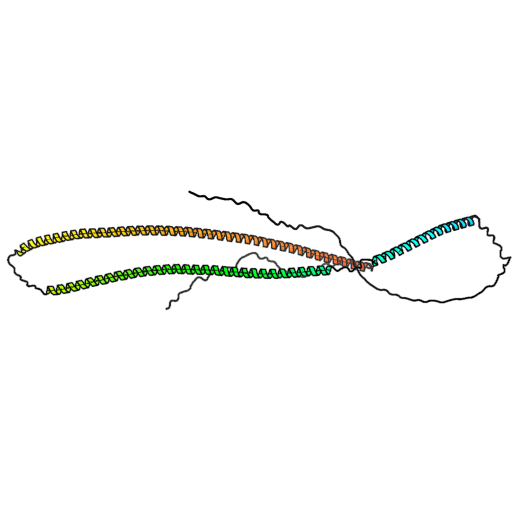-52.209 1.00 96.88 377 LEU A N 1
ATOM 2954 C CA . LEU A 1 377 ? 14.688 22.623 -52.843 1.00 96.88 377 LEU A CA 1
ATOM 2955 C C . LEU A 1 377 ? 14.166 21.722 -53.969 1.00 96.88 377 LEU A C 1
ATOM 2957 O O . LEU A 1 377 ? 14.795 21.640 -55.020 1.00 96.88 377 LEU A O 1
ATOM 2961 N N . ASP A 1 378 ? 13.011 21.073 -53.801 1.00 97.19 378 ASP A N 1
ATOM 2962 C CA . ASP A 1 378 ? 12.397 20.286 -54.878 1.00 97.19 378 ASP A CA 1
ATOM 2963 C C . ASP A 1 378 ? 12.068 21.159 -56.102 1.00 97.19 378 ASP A C 1
ATOM 2965 O O . ASP A 1 378 ? 12.251 20.721 -57.241 1.00 97.19 378 ASP A O 1
ATOM 2969 N N . VAL A 1 379 ? 11.599 22.394 -55.880 1.00 96.19 379 VAL A N 1
ATOM 2970 C CA . VAL A 1 379 ? 11.332 23.368 -56.950 1.00 96.19 379 VAL A CA 1
ATOM 2971 C C . VAL A 1 379 ? 12.628 23.800 -57.635 1.00 96.19 379 VAL A C 1
ATOM 2973 O O . VAL A 1 379 ? 12.671 23.830 -58.864 1.00 96.19 379 VAL A O 1
ATOM 2976 N N . GLU A 1 380 ? 13.688 24.089 -56.878 1.00 96.44 380 GLU A N 1
ATOM 2977 C CA . GLU A 1 380 ? 15.009 24.413 -57.430 1.00 96.44 380 GLU A CA 1
ATOM 2978 C C . GLU A 1 380 ? 15.564 23.254 -58.264 1.00 96.44 380 GLU A C 1
ATOM 2980 O O . GLU A 1 380 ? 15.965 23.460 -59.404 1.00 96.44 380 GLU A O 1
ATOM 2985 N N . ILE A 1 381 ? 15.513 22.018 -57.757 1.00 95.00 381 ILE A N 1
ATOM 2986 C CA . ILE A 1 381 ? 15.934 20.819 -58.496 1.00 95.00 381 ILE A CA 1
ATOM 2987 C C . ILE A 1 381 ? 15.115 20.659 -59.779 1.00 95.00 381 ILE A C 1
ATOM 2989 O O . ILE A 1 381 ? 15.679 20.372 -60.835 1.00 95.00 381 ILE A O 1
ATOM 2993 N N . ALA A 1 382 ? 13.794 20.845 -59.717 1.00 95.25 382 ALA A N 1
ATOM 2994 C CA . ALA A 1 382 ? 12.939 20.790 -60.898 1.00 95.25 382 ALA A CA 1
ATOM 2995 C C . ALA A 1 382 ? 13.292 21.889 -61.915 1.00 95.25 382 ALA A C 1
ATOM 2997 O O . ALA A 1 382 ? 13.271 21.640 -63.119 1.00 95.25 382 ALA A O 1
ATOM 2998 N N . MET A 1 383 ? 13.649 23.086 -61.446 1.00 92.56 383 MET A N 1
ATOM 2999 C CA . MET A 1 383 ? 14.113 24.184 -62.293 1.00 92.56 383 MET A CA 1
ATOM 3000 C C . MET A 1 383 ? 15.467 23.869 -62.938 1.00 92.56 383 MET A C 1
ATOM 3002 O O . MET A 1 383 ? 15.599 24.022 -64.149 1.00 92.56 383 MET A O 1
ATOM 3006 N N . TYR A 1 384 ? 16.441 23.372 -62.169 1.00 95.19 384 TYR A N 1
ATOM 3007 C CA . TYR A 1 384 ? 17.742 22.952 -62.694 1.00 95.19 384 TYR A CA 1
ATOM 3008 C C . TYR A 1 384 ? 17.592 21.848 -63.742 1.00 95.19 384 TYR A C 1
ATOM 3010 O O . TYR A 1 384 ? 18.193 21.945 -64.807 1.00 95.19 384 TYR A O 1
ATOM 3018 N N . ARG A 1 385 ? 16.737 20.846 -63.497 1.00 92.69 385 ARG A N 1
ATOM 3019 C CA . ARG A 1 385 ? 16.418 19.805 -64.490 1.00 92.69 385 ARG A CA 1
ATOM 3020 C C . ARG A 1 385 ? 15.867 20.397 -65.788 1.00 92.69 385 ARG A C 1
ATOM 3022 O O . ARG A 1 385 ? 16.353 20.040 -66.851 1.00 92.69 385 ARG A O 1
ATOM 3029 N N . LYS A 1 386 ? 14.931 21.351 -65.711 1.00 90.81 386 LYS A N 1
ATOM 3030 C CA . LYS A 1 386 ? 14.399 22.039 -66.902 1.00 90.81 386 LYS A CA 1
ATOM 3031 C C . LYS A 1 386 ? 15.450 22.847 -67.664 1.00 90.81 386 LYS A C 1
ATOM 3033 O O . LYS A 1 386 ? 15.374 22.916 -68.885 1.00 90.81 386 LYS A O 1
ATOM 3038 N N . LEU A 1 387 ? 16.392 23.490 -66.971 1.00 89.25 387 LEU A N 1
ATOM 3039 C CA . LEU A 1 387 ? 17.483 24.228 -67.621 1.00 89.25 387 LEU A CA 1
ATOM 3040 C C . LEU A 1 387 ? 18.436 23.282 -68.355 1.00 89.25 387 LEU A C 1
ATOM 3042 O O . LEU A 1 387 ? 18.765 23.547 -69.504 1.00 89.25 387 LEU A O 1
ATOM 3046 N N . LEU A 1 388 ? 18.799 22.159 -67.732 1.00 84.56 388 LEU A N 1
ATOM 3047 C CA . LEU A 1 388 ? 19.596 21.101 -68.360 1.00 84.56 388 LEU A CA 1
ATOM 3048 C C . LEU A 1 388 ? 18.887 20.507 -69.589 1.00 84.56 388 LEU A C 1
ATOM 3050 O O . LEU A 1 388 ? 19.495 20.389 -70.646 1.00 84.56 388 LEU A O 1
ATOM 3054 N N . GLU A 1 389 ? 17.584 20.224 -69.495 1.00 80.81 389 GLU A N 1
ATOM 3055 C CA . GLU A 1 389 ? 16.768 19.793 -70.644 1.00 80.81 389 GLU A CA 1
ATOM 3056 C C . GLU A 1 389 ? 16.695 20.875 -71.745 1.00 80.81 389 GLU A C 1
ATOM 3058 O O . GLU A 1 389 ? 16.636 20.563 -72.932 1.00 80.81 389 GLU A O 1
ATOM 3063 N N . GLY A 1 390 ? 16.706 22.161 -71.376 1.00 66.94 390 GLY A N 1
ATOM 3064 C CA . GLY A 1 390 ? 16.744 23.290 -72.310 1.00 66.94 390 GLY A CA 1
ATOM 3065 C C . GLY A 1 390 ? 18.096 23.474 -73.006 1.00 66.94 390 GLY A C 1
ATOM 3066 O O . GLY A 1 390 ? 18.122 23.832 -74.183 1.00 66.94 390 GLY A O 1
ATOM 3067 N N . GLU A 1 391 ? 19.207 23.203 -72.319 1.00 61.12 391 GLU A N 1
ATOM 3068 C CA . GLU A 1 391 ? 20.553 23.185 -72.904 1.00 61.12 391 GLU A CA 1
ATOM 3069 C C . GLU A 1 391 ? 20.740 21.983 -73.834 1.00 61.12 391 GLU A C 1
ATOM 3071 O O . GLU A 1 391 ? 21.224 22.170 -74.945 1.00 61.12 391 GLU A O 1
ATOM 3076 N N . GLU A 1 392 ? 20.259 20.790 -73.470 1.00 55.50 392 GLU A N 1
ATOM 3077 C CA . GLU A 1 392 ? 20.259 19.626 -74.370 1.00 55.50 392 GLU A CA 1
ATOM 3078 C C . GLU A 1 392 ? 19.385 19.873 -75.613 1.00 55.50 392 GLU A C 1
ATOM 3080 O O . GLU A 1 392 ? 19.785 19.547 -76.731 1.00 55.50 392 GLU A O 1
ATOM 3085 N N . ASN A 1 393 ? 18.232 20.535 -75.463 1.00 52.56 393 ASN A N 1
ATOM 3086 C CA . ASN A 1 393 ? 17.398 20.934 -76.601 1.00 52.56 393 ASN A CA 1
ATOM 3087 C C . ASN A 1 393 ? 18.025 22.063 -77.440 1.00 52.56 393 ASN A C 1
ATOM 3089 O O . ASN A 1 393 ? 17.861 22.065 -78.658 1.00 52.56 393 ASN A O 1
ATOM 3093 N N . SER A 1 394 ? 18.790 22.978 -76.834 1.00 51.28 394 SER A N 1
ATOM 3094 C CA . SER A 1 394 ? 19.541 24.024 -77.551 1.00 51.28 394 SER A CA 1
ATOM 3095 C C . SER A 1 394 ? 20.768 23.456 -78.267 1.00 51.28 394 SER A C 1
ATOM 3097 O O . SER A 1 394 ? 21.106 23.894 -79.360 1.00 51.28 394 SER A O 1
ATOM 3099 N N . GLU A 1 395 ? 21.422 22.440 -77.709 1.00 46.34 395 GLU A N 1
ATOM 3100 C CA . GLU A 1 395 ? 22.537 21.733 -78.346 1.00 46.34 395 GLU A CA 1
ATOM 3101 C C . GLU A 1 395 ? 22.052 20.813 -79.485 1.00 46.34 395 GLU A C 1
ATOM 3103 O O . GLU A 1 395 ? 22.774 20.578 -80.462 1.00 46.34 395 GLU A O 1
ATOM 3108 N N . ILE A 1 396 ? 20.785 20.380 -79.430 1.00 47.78 396 ILE A N 1
ATOM 3109 C CA . ILE A 1 396 ? 20.068 19.768 -80.556 1.00 47.78 396 ILE A CA 1
ATOM 3110 C C . ILE A 1 396 ? 19.639 20.831 -81.592 1.00 47.78 396 ILE A C 1
ATOM 3112 O O . ILE A 1 396 ? 19.779 20.582 -82.791 1.00 47.78 396 ILE A O 1
ATOM 3116 N N . GLU A 1 397 ? 19.209 22.033 -81.186 1.00 40.91 397 GLU A N 1
ATOM 3117 C CA . GLU A 1 397 ? 18.829 23.123 -82.107 1.00 40.91 397 GLU A CA 1
ATOM 3118 C C . GLU A 1 397 ? 20.018 23.845 -82.771 1.00 40.91 397 GLU A C 1
ATOM 3120 O O . GLU A 1 397 ? 19.880 24.322 -83.897 1.00 40.91 397 GLU A O 1
ATOM 3125 N N . ILE A 1 398 ? 21.219 23.867 -82.180 1.00 46.72 398 ILE A N 1
ATOM 3126 C CA . ILE A 1 398 ? 22.416 24.488 -82.793 1.00 46.72 398 ILE A CA 1
ATOM 3127 C C . ILE A 1 398 ? 22.919 23.702 -84.026 1.00 46.72 398 ILE A C 1
ATOM 3129 O O . ILE A 1 398 ? 23.698 24.223 -84.828 1.00 46.72 398 ILE A O 1
ATOM 3133 N N . LYS A 1 399 ? 22.420 22.482 -84.274 1.00 44.28 399 LYS A N 1
ATOM 3134 C CA . LYS A 1 399 ? 22.660 21.760 -85.539 1.00 44.28 399 LYS A CA 1
ATOM 3135 C C . LYS A 1 399 ? 21.695 22.130 -86.674 1.00 44.28 399 LYS A C 1
ATOM 3137 O O . LYS A 1 399 ? 21.860 21.607 -87.776 1.00 44.28 399 LYS A O 1
ATOM 3142 N N . THR A 1 400 ? 20.760 23.063 -86.476 1.00 38.72 400 THR A N 1
ATOM 3143 C CA . THR A 1 400 ? 19.850 23.537 -87.534 1.00 38.72 400 THR A CA 1
ATOM 3144 C C . THR A 1 400 ? 19.437 25.005 -87.352 1.00 38.72 400 THR A C 1
ATOM 3146 O O . THR A 1 400 ? 18.734 25.360 -86.415 1.00 38.72 400 THR A O 1
ATOM 3149 N N . HIS A 1 401 ? 19.775 25.865 -88.313 1.00 36.00 401 HIS A N 1
ATOM 3150 C CA . HIS A 1 401 ? 19.227 27.226 -88.456 1.00 36.00 401 HIS A CA 1
ATOM 3151 C C . HIS A 1 401 ? 18.866 27.488 -89.934 1.00 36.00 401 HIS A C 1
ATOM 3153 O O . HIS A 1 401 ? 19.438 26.799 -90.784 1.00 36.00 401 HIS A O 1
ATOM 3159 N N . PRO A 1 402 ? 18.026 28.494 -90.299 1.00 56.06 402 PRO A N 1
ATOM 3160 C CA . PRO A 1 402 ? 17.396 29.541 -89.464 1.00 56.06 402 PRO A CA 1
ATOM 3161 C C . PRO A 1 402 ? 15.887 29.803 -89.739 1.00 56.06 402 PRO A C 1
ATOM 3163 O O . PRO A 1 402 ? 15.396 29.522 -90.826 1.00 56.06 402 PRO A O 1
ATOM 3166 N N . SER A 1 403 ? 15.192 30.492 -88.820 1.00 33.22 403 SER A N 1
ATOM 3167 C CA . SER A 1 403 ? 14.163 31.514 -89.143 1.00 33.22 403 SER A CA 1
ATOM 3168 C C . SER A 1 403 ? 13.601 32.172 -87.871 1.00 33.22 403 SER A C 1
ATOM 3170 O O . SER A 1 403 ? 13.006 31.487 -87.045 1.00 33.22 403 SER A O 1
ATOM 3172 N N . GLY A 1 404 ? 13.757 33.492 -87.712 1.00 32.25 404 GLY A N 1
ATOM 3173 C CA . GLY A 1 404 ? 12.991 34.285 -86.728 1.00 32.25 404 GLY A CA 1
ATOM 3174 C C . GLY A 1 404 ? 11.670 34.810 -87.319 1.00 32.25 404 GLY A C 1
ATOM 3175 O O . GLY A 1 404 ? 11.320 34.426 -88.434 1.00 32.25 404 GLY A O 1
ATOM 3176 N N . PRO A 1 405 ? 11.026 35.828 -86.715 1.00 64.06 405 PRO A N 1
ATOM 3177 C CA . PRO A 1 405 ? 10.608 35.982 -85.317 1.00 64.06 405 PRO A CA 1
ATOM 3178 C C . PRO A 1 405 ? 9.068 36.159 -85.219 1.00 64.06 405 PRO A C 1
ATOM 3180 O O . PRO A 1 405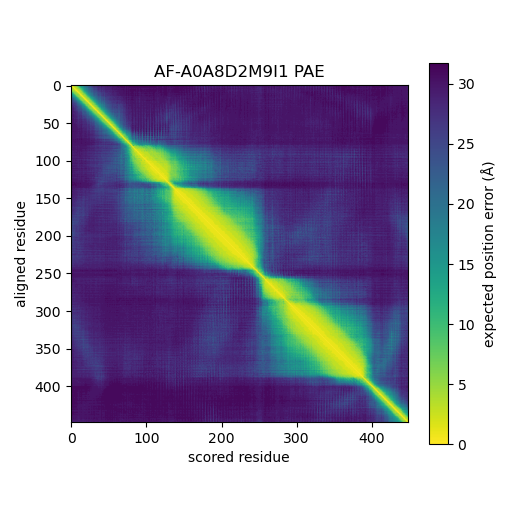 ? 8.431 36.584 -86.180 1.00 64.06 405 PRO A O 1
ATOM 3183 N N . ALA A 1 406 ? 8.449 35.935 -84.053 1.00 33.34 406 ALA A N 1
ATOM 3184 C CA . ALA A 1 406 ? 7.068 36.379 -83.821 1.00 33.34 406 ALA A CA 1
ATOM 3185 C C . ALA A 1 406 ? 6.798 36.697 -82.345 1.00 33.34 406 ALA A C 1
ATOM 3187 O O . ALA A 1 406 ? 6.721 35.822 -81.488 1.00 33.34 406 ALA A O 1
ATOM 3188 N N . TRP A 1 407 ? 6.634 37.990 -82.081 1.00 35.75 407 TRP A N 1
ATOM 3189 C CA . TRP A 1 407 ? 5.938 38.517 -80.915 1.00 35.75 407 TRP A CA 1
ATOM 3190 C C . TRP A 1 407 ? 4.486 38.044 -80.933 1.00 35.75 407 TRP A C 1
ATOM 3192 O O . TRP A 1 407 ? 3.879 38.101 -81.996 1.00 35.75 407 TRP A O 1
ATOM 3202 N N . LEU A 1 408 ? 3.918 37.682 -79.779 1.00 34.31 408 LEU A N 1
ATOM 3203 C CA . LEU A 1 408 ? 2.522 37.972 -79.434 1.00 34.31 408 LEU A CA 1
ATOM 3204 C C . LEU A 1 408 ? 2.270 37.730 -77.937 1.00 34.31 408 LEU A C 1
ATOM 3206 O O . LEU A 1 408 ? 2.481 36.655 -77.384 1.00 34.31 408 LEU A O 1
ATOM 3210 N N . SER A 1 409 ? 1.808 38.803 -77.312 1.00 40.81 409 SER A N 1
ATOM 3211 C CA . SER A 1 409 ? 1.150 38.912 -76.016 1.00 40.81 409 SER A CA 1
ATOM 3212 C C . SER A 1 409 ? -0.029 37.951 -75.837 1.00 40.81 409 SER A C 1
ATOM 3214 O O . SER A 1 409 ? -0.840 37.844 -76.755 1.00 40.81 409 SER A O 1
ATOM 3216 N N . LEU A 1 410 ? -0.240 37.432 -74.621 1.00 31.59 410 LEU A N 1
ATOM 3217 C CA . LEU A 1 410 ? -1.586 37.345 -74.040 1.00 31.59 410 LEU A CA 1
ATOM 3218 C C . LEU A 1 410 ? -1.537 37.196 -72.509 1.00 31.59 410 LEU A C 1
ATOM 3220 O O . LEU A 1 410 ? -0.893 36.300 -71.968 1.00 31.59 410 LEU A O 1
ATOM 3224 N N . SER A 1 411 ? -2.221 38.116 -71.833 1.00 33.84 411 SER A N 1
ATOM 3225 C CA . SER A 1 411 ? -2.416 38.186 -70.381 1.00 33.84 411 SER A CA 1
ATOM 3226 C C . SER A 1 411 ? -3.599 37.280 -69.932 1.00 33.84 411 SER A C 1
ATOM 3228 O O . SER A 1 411 ? -4.138 36.540 -70.756 1.00 33.84 411 SER A O 1
ATOM 3230 N N . PRO A 1 412 ? -4.002 37.248 -68.642 1.00 59.56 412 PRO A N 1
ATOM 3231 C CA . PRO A 1 412 ? -4.383 36.024 -67.942 1.00 59.56 412 PRO A CA 1
ATOM 3232 C C . PRO A 1 412 ? -5.902 35.839 -67.789 1.00 59.56 412 PRO A C 1
ATOM 3234 O O . PRO A 1 412 ? -6.644 36.801 -67.611 1.00 59.56 412 PRO A O 1
ATOM 3237 N N . SER A 1 413 ? -6.372 34.590 -67.793 1.00 33.28 413 SER A N 1
ATOM 3238 C CA . SER A 1 413 ? -7.731 34.152 -67.408 1.00 33.28 413 SER A CA 1
ATOM 3239 C C . SER A 1 413 ? -7.714 32.616 -67.334 1.00 33.28 413 SER A C 1
ATOM 3241 O O . SER A 1 413 ? -7.241 31.992 -68.270 1.00 33.28 413 SER A O 1
ATOM 3243 N N . GLY A 1 414 ? -8.175 31.892 -66.318 1.00 34.81 414 GLY A N 1
ATOM 3244 C CA . GLY A 1 414 ? -8.800 32.218 -65.048 1.00 34.81 414 GLY A CA 1
ATOM 3245 C C . GLY A 1 414 ? -9.289 30.922 -64.371 1.00 34.81 414 GLY A C 1
ATOM 3246 O O . GLY A 1 414 ? -9.283 29.858 -64.986 1.00 34.81 414 GLY A O 1
ATOM 3247 N N . VAL A 1 415 ? -9.834 31.100 -63.159 1.00 34.66 415 VAL A N 1
ATOM 3248 C CA . VAL A 1 415 ? -10.900 30.302 -62.502 1.00 34.66 415 VAL A CA 1
ATOM 3249 C C . VAL A 1 415 ? -10.471 28.891 -62.002 1.00 34.66 415 VAL A C 1
ATOM 3251 O O . VAL A 1 415 ? -10.008 28.068 -62.774 1.00 34.66 415 VAL A O 1
ATOM 3254 N N . LYS A 1 416 ? -10.629 28.488 -60.727 1.00 35.50 416 LYS A N 1
ATOM 3255 C CA . LYS A 1 416 ? -11.817 28.603 -59.856 1.00 35.50 416 LYS A CA 1
ATOM 3256 C C . LYS A 1 416 ? -11.509 28.564 -58.347 1.00 35.50 416 LYS A C 1
ATOM 3258 O O . LYS A 1 416 ? -10.704 27.773 -57.873 1.00 35.50 416 LYS A O 1
ATOM 3263 N N . HIS A 1 417 ? -12.265 29.402 -57.637 1.00 33.84 417 HIS A N 1
ATOM 3264 C CA . HIS A 1 417 ? -12.554 29.423 -56.200 1.00 33.84 417 HIS A CA 1
ATOM 3265 C C . HIS A 1 417 ? -13.198 28.129 -55.672 1.00 33.84 417 HIS A C 1
ATOM 3267 O O . HIS A 1 417 ? -14.006 27.539 -56.386 1.00 33.84 417 HIS A O 1
ATOM 3273 N N . LEU A 1 418 ? -12.983 27.808 -54.385 1.00 38.47 418 LEU A N 1
ATOM 3274 C CA . LEU A 1 418 ? -13.991 27.870 -53.295 1.00 38.47 418 LEU A CA 1
ATOM 3275 C C . LEU A 1 418 ? -13.339 27.526 -51.922 1.00 38.47 418 LEU A C 1
ATOM 3277 O O . LEU A 1 418 ? -12.203 27.059 -51.899 1.00 38.47 418 LEU A O 1
ATOM 3281 N N . PRO A 1 419 ? -13.982 27.871 -50.786 1.00 50.25 419 PRO A N 1
ATOM 3282 C CA . PRO A 1 419 ? -13.321 28.425 -49.607 1.00 50.25 419 PRO A CA 1
ATOM 3283 C C . PRO A 1 419 ? -13.202 27.417 -48.462 1.00 50.25 419 PRO A C 1
ATOM 3285 O O . PRO A 1 419 ? -13.988 26.479 -48.365 1.00 50.25 419 PRO A O 1
ATOM 3288 N N . CYS A 1 420 ? -12.315 27.689 -47.508 1.00 29.38 420 CYS A N 1
ATOM 3289 C CA . CYS A 1 420 ? -12.491 27.176 -46.155 1.00 29.38 420 CYS A CA 1
ATOM 3290 C C . CYS A 1 420 ? -12.307 28.327 -45.171 1.00 29.38 420 CYS A C 1
ATOM 3292 O O . CYS A 1 420 ? -11.217 28.880 -45.032 1.00 29.38 420 CYS A O 1
ATOM 3294 N N . GLY A 1 421 ? -13.419 28.724 -44.556 1.00 32.28 421 GLY A N 1
ATOM 3295 C CA . GLY A 1 421 ? -13.424 29.649 -43.441 1.00 32.28 421 GLY A CA 1
ATOM 3296 C C . GLY A 1 421 ? -12.768 29.022 -42.217 1.00 32.28 421 GLY A C 1
ATOM 3297 O O . GLY A 1 421 ? -12.901 27.827 -41.957 1.00 32.28 421 GLY A O 1
ATOM 3298 N N . SER A 1 422 ? -12.084 29.867 -41.460 1.00 40.66 422 SER A N 1
ATOM 3299 C CA . SER A 1 422 ? -11.847 29.678 -40.032 1.00 40.66 422 SER A CA 1
ATOM 3300 C C . SER A 1 422 ? -13.206 29.645 -39.302 1.00 40.66 422 SER A C 1
ATOM 3302 O O . SER A 1 422 ? -14.161 30.269 -39.777 1.00 40.66 422 SER A O 1
ATOM 3304 N N . PRO A 1 423 ? -13.318 28.982 -38.140 1.00 44.94 423 PRO A N 1
ATOM 3305 C CA . PRO A 1 423 ? -12.811 29.626 -36.931 1.00 44.94 423 PRO A CA 1
ATOM 3306 C C . PRO A 1 423 ? -12.116 28.678 -35.939 1.00 44.94 423 PRO A C 1
ATOM 3308 O O . PRO A 1 423 ? -12.297 27.465 -35.936 1.00 44.94 423 PRO A O 1
ATOM 3311 N N . ALA A 1 424 ? -11.313 29.293 -35.073 1.00 41.97 424 ALA A N 1
ATOM 3312 C CA . ALA A 1 424 ? -10.773 28.707 -33.852 1.00 41.97 424 ALA A CA 1
ATOM 3313 C C . ALA A 1 424 ? -11.876 28.189 -32.907 1.00 41.97 424 ALA A C 1
ATOM 3315 O O . ALA A 1 424 ? -12.999 28.695 -32.960 1.00 41.97 424 ALA A O 1
ATOM 3316 N N . PRO A 1 425 ? -11.538 27.335 -31.927 1.00 40.03 425 PRO A N 1
ATOM 3317 C CA . PRO A 1 425 ? -12.281 27.274 -30.683 1.00 40.03 425 PRO A CA 1
ATOM 3318 C C . PRO A 1 425 ? -11.444 27.829 -29.524 1.00 40.03 425 PRO A C 1
ATOM 3320 O O . PRO A 1 425 ? -10.365 27.335 -29.196 1.00 40.03 425 PRO A O 1
ATOM 3323 N N . GLN A 1 426 ? -11.991 28.865 -28.889 1.00 35.94 426 GLN A N 1
ATOM 3324 C CA . GLN A 1 426 ? -11.713 29.193 -27.497 1.00 35.94 426 GLN A CA 1
ATOM 3325 C C . GLN A 1 426 ? -12.445 28.196 -26.583 1.00 35.94 426 GLN A C 1
ATOM 3327 O O . GLN A 1 426 ? -13.562 27.773 -26.868 1.00 35.94 426 GLN A O 1
ATOM 3332 N N . SER A 1 427 ? -11.770 27.856 -25.488 1.00 35.53 427 SER A N 1
ATOM 3333 C CA . SER A 1 427 ? -12.269 27.434 -24.171 1.00 35.53 427 SER A CA 1
ATOM 3334 C C . SER A 1 427 ? -13.787 27.320 -23.946 1.00 35.53 427 SER A C 1
ATOM 3336 O O . SER A 1 427 ? -14.497 28.322 -24.043 1.00 35.53 427 SER A O 1
ATOM 3338 N N . SER A 1 428 ? -14.234 26.184 -23.391 1.00 34.75 428 SER A N 1
ATOM 3339 C CA . SER A 1 428 ? -14.792 26.132 -22.019 1.00 34.75 428 SER A CA 1
ATOM 3340 C C . SER A 1 428 ? -15.154 24.705 -21.553 1.00 34.75 428 SER A C 1
ATOM 3342 O O . SER A 1 428 ? -15.369 23.829 -22.389 1.00 34.75 428 SER A O 1
ATOM 3344 N N . PRO A 1 429 ? -15.207 24.462 -20.226 1.00 51.88 429 PRO A N 1
ATOM 3345 C CA . PRO A 1 429 ? -15.352 23.149 -19.601 1.00 51.88 429 PRO A CA 1
ATOM 3346 C C . PRO A 1 429 ? -16.822 22.807 -19.316 1.00 51.88 429 PRO A C 1
ATOM 3348 O O . PRO A 1 429 ? -17.542 23.622 -18.751 1.00 51.88 429 PRO A O 1
ATOM 3351 N N . ALA A 1 430 ? -17.263 21.590 -19.634 1.00 35.19 430 ALA A N 1
ATOM 3352 C CA . ALA A 1 430 ? -18.465 20.986 -19.053 1.00 35.19 430 ALA A CA 1
ATOM 3353 C C . ALA A 1 430 ? -18.563 19.516 -19.473 1.00 35.19 430 ALA A C 1
ATOM 3355 O O . ALA A 1 430 ? -18.874 19.243 -20.626 1.00 35.19 430 ALA A O 1
ATOM 3356 N N . LEU A 1 431 ? -18.297 18.593 -18.543 1.00 36.84 431 LEU A N 1
ATOM 3357 C CA . LEU A 1 431 ? -18.979 17.298 -18.384 1.00 36.84 431 LEU A CA 1
ATOM 3358 C C . LEU A 1 431 ? -18.287 16.512 -17.261 1.00 36.84 431 LEU A C 1
ATOM 3360 O O . LEU A 1 431 ? -17.424 15.688 -17.523 1.00 36.84 431 LEU A O 1
ATOM 3364 N N . LEU A 1 432 ? -18.658 16.789 -16.007 1.00 37.34 432 LEU A N 1
ATOM 3365 C CA . LEU A 1 432 ? -18.636 15.813 -14.906 1.00 37.34 432 LEU A CA 1
ATOM 3366 C C . LEU A 1 432 ? -19.459 16.358 -13.726 1.00 37.34 432 LEU A C 1
ATOM 3368 O O . LEU A 1 432 ? -18.954 16.691 -12.660 1.00 37.34 432 LEU A O 1
ATOM 3372 N N . HIS A 1 433 ? -20.771 16.459 -13.932 1.00 44.84 433 HIS A N 1
ATOM 3373 C CA . HIS A 1 433 ? -21.716 16.585 -12.827 1.00 44.84 433 HIS A CA 1
ATOM 3374 C C . HIS A 1 433 ? -22.917 15.677 -13.080 1.00 44.84 433 HIS A C 1
ATOM 3376 O O . HIS A 1 433 ? -24.013 16.139 -13.374 1.00 44.84 433 HIS A O 1
ATOM 3382 N N . GLN A 1 434 ? -22.705 14.360 -12.984 1.00 39.75 434 GLN A N 1
ATOM 3383 C CA . GLN A 1 434 ? -23.818 13.421 -12.849 1.00 39.75 434 GLN A CA 1
ATOM 3384 C C . GLN A 1 434 ? -23.416 12.112 -12.164 1.00 39.75 434 GLN A C 1
ATOM 3386 O O . GLN A 1 434 ? -23.551 11.047 -12.738 1.00 39.75 434 GLN A O 1
ATOM 3391 N N . LEU A 1 435 ? -22.961 12.195 -10.909 1.00 34.72 435 LEU A N 1
ATOM 3392 C CA . LEU A 1 435 ? -23.094 11.120 -9.912 1.00 34.72 435 LEU A CA 1
ATOM 3393 C C . LEU A 1 435 ? -23.221 11.743 -8.509 1.00 34.72 435 LEU A C 1
ATOM 3395 O O . LEU A 1 435 ? -22.372 11.598 -7.637 1.00 34.72 435 LEU A O 1
ATOM 3399 N N . ARG A 1 436 ? -24.314 12.483 -8.290 1.00 43.47 436 ARG A N 1
ATOM 3400 C CA . ARG A 1 436 ? -24.821 12.784 -6.944 1.00 43.47 436 ARG A CA 1
ATOM 3401 C C . ARG A 1 436 ? -26.347 12.812 -6.969 1.00 43.47 436 ARG A C 1
ATOM 3403 O O . ARG A 1 436 ? -26.952 13.873 -6.978 1.00 43.47 436 ARG A O 1
ATOM 3410 N N . SER A 1 437 ? -26.955 11.630 -7.040 1.00 40.19 437 SER A N 1
ATOM 3411 C CA . SER A 1 437 ? -28.301 11.366 -6.515 1.00 40.19 437 SER A CA 1
ATOM 3412 C C . SER A 1 437 ? -28.553 9.856 -6.501 1.00 40.19 437 SER A C 1
ATOM 3414 O O . SER A 1 437 ? -29.081 9.289 -7.450 1.00 40.19 437 SER A O 1
ATOM 3416 N N . SER A 1 438 ? -28.120 9.190 -5.432 1.00 38.53 438 SER A N 1
ATOM 3417 C CA . SER A 1 438 ? -28.746 7.948 -4.966 1.00 38.53 438 SER A CA 1
ATOM 3418 C C . SER A 1 438 ? -28.466 7.812 -3.473 1.00 38.53 438 SER A C 1
ATOM 3420 O O . SER A 1 438 ? -27.625 7.040 -3.018 1.00 38.53 438 SER A O 1
ATOM 3422 N N . SER A 1 439 ? -29.115 8.672 -2.694 1.00 45.75 439 SER A N 1
ATOM 3423 C CA . SER A 1 439 ? -29.172 8.568 -1.237 1.00 45.75 439 SER A CA 1
ATOM 3424 C C . SER A 1 439 ? -30.534 9.098 -0.809 1.00 45.75 439 SER A C 1
ATOM 3426 O O . SER A 1 439 ? -30.703 10.288 -0.563 1.00 45.75 439 SER A O 1
ATOM 3428 N N . GLY A 1 440 ? -31.538 8.224 -0.806 1.00 44.00 440 GLY A N 1
ATOM 3429 C CA . GLY A 1 440 ? -32.858 8.568 -0.294 1.00 44.00 440 GLY A CA 1
ATOM 3430 C C . GLY A 1 440 ? -33.940 7.568 -0.671 1.00 44.00 440 GLY A C 1
ATOM 3431 O O . GLY A 1 440 ? -34.414 7.588 -1.801 1.00 44.00 440 GLY A O 1
ATOM 3432 N N . LYS A 1 441 ? -34.392 6.819 0.345 1.00 44.97 441 LYS A N 1
ATOM 3433 C CA . LYS A 1 441 ? -35.572 5.933 0.418 1.00 44.97 441 LYS A CA 1
ATOM 3434 C C . LYS A 1 441 ? -35.334 4.462 0.062 1.00 44.97 441 LYS A C 1
ATOM 3436 O O . LYS A 1 441 ? -35.641 4.014 -1.035 1.00 44.97 441 LYS A O 1
ATOM 3441 N N . LEU A 1 442 ? -34.953 3.688 1.077 1.00 35.28 442 LEU A N 1
ATOM 3442 C CA . LEU A 1 442 ? -35.579 2.384 1.283 1.00 35.28 442 LEU A CA 1
ATOM 3443 C C . LEU A 1 442 ? -36.472 2.486 2.518 1.00 35.28 442 LEU A C 1
ATOM 3445 O O . LEU A 1 442 ? -36.008 2.666 3.642 1.00 35.28 442 LEU A O 1
ATOM 3449 N N . LEU A 1 443 ? -37.774 2.477 2.236 1.00 38.16 443 LEU A N 1
ATOM 3450 C CA . LEU A 1 443 ? -38.832 2.186 3.186 1.00 38.16 443 LEU A CA 1
ATOM 3451 C C . LEU A 1 443 ? -38.664 0.751 3.705 1.00 38.16 443 LEU A C 1
ATOM 3453 O O . LEU A 1 443 ? -38.298 -0.152 2.955 1.00 38.16 443 LEU A O 1
ATOM 3457 N N . PHE A 1 444 ? -39.032 0.576 4.971 1.00 40.41 444 PHE A N 1
ATOM 3458 C CA . PHE A 1 444 ? -39.488 -0.677 5.569 1.00 40.41 444 PHE A CA 1
ATOM 3459 C C . PHE A 1 444 ? -40.379 -1.506 4.627 1.00 40.41 444 PHE A C 1
ATOM 3461 O O . PHE A 1 444 ? -41.207 -0.945 3.903 1.00 40.41 444 PHE A O 1
ATOM 3468 N N . PRO A 1 445 ? -40.357 -2.835 4.802 1.00 53.91 445 PRO A N 1
ATOM 3469 C CA . PRO A 1 445 ? -41.618 -3.496 5.095 1.00 53.91 445 PRO A CA 1
ATOM 3470 C C . PRO A 1 445 ? -41.549 -4.285 6.405 1.00 53.91 445 PRO A C 1
ATOM 3472 O O . PRO A 1 445 ? -40.668 -5.106 6.643 1.00 53.91 445 PRO A O 1
ATOM 3475 N N . VAL A 1 446 ? -42.536 -3.994 7.245 1.00 44.12 446 VAL A N 1
ATOM 3476 C CA . VAL A 1 446 ? -43.050 -4.863 8.302 1.00 44.12 446 VAL A CA 1
ATOM 3477 C C . VAL A 1 446 ? -43.834 -5.996 7.637 1.00 44.12 446 VAL A C 1
ATOM 3479 O O . VAL A 1 446 ? -44.663 -5.688 6.787 1.00 44.12 446 VAL A O 1
ATOM 3482 N N . THR A 1 447 ? -43.560 -7.241 8.049 1.00 54.72 447 THR A N 1
ATOM 3483 C CA . THR A 1 447 ? -44.391 -8.478 8.094 1.00 54.72 447 THR A CA 1
ATOM 3484 C C . THR A 1 447 ? -43.406 -9.655 8.005 1.00 54.72 447 THR A C 1
ATOM 3486 O O . THR A 1 447 ? -42.670 -9.715 7.025 1.00 54.72 447 THR A O 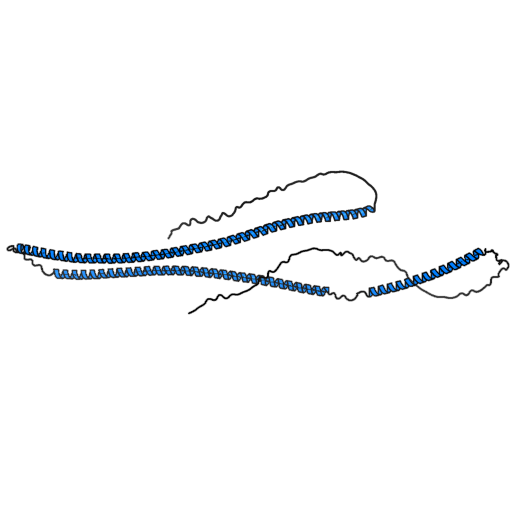1
ATOM 3489 N N . PHE A 1 448 ? -43.254 -10.587 8.946 1.00 45.75 448 PHE A N 1
ATOM 3490 C CA . PHE A 1 448 ? -44.111 -11.155 9.992 1.00 45.75 448 PHE A CA 1
ATOM 3491 C C . PHE A 1 448 ? -43.353 -11.263 11.320 1.00 45.75 448 PHE A C 1
ATOM 3493 O O . PHE A 1 448 ? -42.111 -11.411 11.257 1.00 45.75 448 PHE A O 1
#

Radius of gyration: 75.98 Å; Cα contacts (8 Å, |Δi|>4): 2; chains: 1; bounding box: 157×63×235 Å

Mean predicted aligned error: 24.29 Å

Secondary structure (DSSP, 8-state):
----------------------------------------------------------------PPPP-TTS---------HHHHHHHHHHHHHHHHHHHHHHHHHHHHHHHHHHHHHHHHHHHHHHHTSS-S----HHHHHHHHHHHHHHHHHHHHHHHHHHHHHHHHHHHHHHHHHHHHHHHHHHHHHHHHHHHHHHHHHHHHHHHHHHHHHHHHHHHHHHHHHHHHHHHHHHHHHHHHHHTTS---------SSHHHHHHHHHHHHHHHHHHHHHHHHHHHHHHHHHHHHHHHHHHHHHHHHHHHHHHHHHHHHHHHHHHHHHHHHHHHHHHHHHHHHHHHHHHHHHHHHHHHHHHHHHHHHHHHHHHHHHHHHHHHHHHHHHHHHHHHHHHHHTTS---------------------------------------S--------

Sequence (448 aa):
MGGGMGGGGICGMGGSSFGGGSMGGSCGMGGGMYSGGFSSGSGRIGGMGGMGGFGGPGFSGGIQPVQVDPTLLRPVHVEIDPKIQQVKNQEKEQIKTLNNQFASFIDKVRFLEQQNKVLSTKWELLQQQGPSGPRKNLDVIFENYIQNLRRRLESLLGQRGQLESELQNMRQYVEEFKTKYEEEINRRTAAENEFVVLKKDVDCAYMTKVELEAKVGALTDEINFLRCIYEEELAQMQTISRDLSVVVSMDNNRHLDLDSIIEEVRRQYEQIAQNSRAEAEAWYQTGRHGDNLRNTKIEIQELSRNVQRLRTEIENVKKQNHHLQSAIAEAEERGEMATKDARRKLEELECALSKDKEELARLLKEYQELLNIKIALDVEIAMYRKLLEGEENSEIEIKTHPSGPAWLSLSPSGVKHLPCGSPAPQSSPALLHQLRSSSGKLLFPVTF

Foldseek 3Di:
DDDDDDDDDDDDDDDDDDDDDDDDDDDDDDDDDDDDDDDDDDDDDDDDDDDDDDDDDDDDDDDDDDDDDPPPPDPPPPPPPPVNVVVVVVVVVVVVVVVVVVVVVVVVVVVVVVVVVVVVVVVVVVVVVPPPDPPPPCVVVVVVVVVVVVVVVVVVVVVVVVVVVVVVVVVVVVVVVVVVVVVVVVVVVVVVVVVVVVVVVVVVVVVVVVVVVVVVVVVVVVVVVVVVVVVVVVVVVVVVVVVVVDDDDDDDDDDDPVVVVVVVVVVVVVVVVVVVVVVVVVVVVVVVVVVVVVVVVVVVVVVVVVVVVVVVVVVVVVVVVVVVVVVVVVVVVVVVVVVVVVVVVVVVVVVVVVVVVVVVVVVVVVVVVVVVVVVVVVVVVVVVVVVVVVVVVVVVPVVDDDDDDDDDDDDDDDDDDDDDDDDDDDDDDDDDDPDPDDDDDDDDDDDD

Solvent-accessible surface area (backbone atoms only — not comparable to full-atom values): 28044 Å² total; per-residue (Å²): 137,88,83,90,85,83,87,81,88,86,82,91,84,87,84,84,84,81,87,87,87,78,90,81,85,90,84,86,91,82,89,85,79,90,80,85,87,87,82,89,83,90,85,90,81,87,89,79,88,83,83,89,80,91,78,88,81,90,82,92,82,82,88,80,91,79,84,78,67,91,82,79,76,69,78,80,80,70,81,72,53,72,67,58,57,52,50,54,50,50,50,51,52,50,51,48,53,50,48,54,49,49,51,53,50,51,53,50,50,53,52,49,52,52,50,52,51,51,52,50,53,50,48,52,52,50,59,73,64,40,92,80,61,86,74,75,70,57,64,62,57,52,50,51,50,52,51,52,51,50,55,50,50,52,52,50,52,51,49,48,53,50,51,53,50,53,51,50,52,51,52,50,52,52,50,55,50,50,52,52,51,53,52,49,50,52,52,49,51,50,54,51,52,51,49,55,50,51,50,50,52,50,52,53,52,48,51,54,48,53,54,48,52,52,50,52,50,55,52,49,51,51,53,50,52,53,49,54,50,53,54,50,52,52,53,48,53,57,46,52,64,56,55,75,73,65,83,86,86,86,85,86,83,91,74,73,68,56,59,57,55,49,44,49,50,42,45,50,49,47,47,50,49,46,47,51,47,51,50,50,47,50,53,50,46,54,51,51,51,51,50,52,54,49,50,53,51,51,50,51,51,50,51,52,50,49,53,52,51,52,51,52,48,51,51,50,50,50,50,50,50,52,53,51,51,52,53,49,52,54,50,50,51,54,50,51,50,52,52,50,54,51,49,52,53,48,53,54,50,51,51,51,52,51,49,54,52,54,50,51,54,50,51,54,50,54,50,52,52,51,50,51,52,51,54,52,50,52,52,50,52,53,48,53,50,52,51,54,55,48,50,55,51,46,64,60,42,74,78,60,86,88,84,86,87,81,91,81,89,82,86,91,85,80,90,83,90,86,86,80,81,85,80,86,84,80,88,84,91,87,90,88,87,84,88,86,84,90,84,85,84,85,76,84,81,91,84,134

InterPro domains:
  IPR003054 Keratin, type II [PR01276] (93-101)
  IPR003054 Keratin, type II [PR01276] (120-132)
  IPR003054 Keratin, type II [PR01276] (167-180)
  IPR003054 Keratin, type II [PR01276] (181-200)
  IPR003054 Keratin, type II [PR01276] (283-300)
  IPR003054 Keratin, type II [PR01276] (334-349)
  IPR032444 Keratin type II head [PF16208] (2-87)
  IPR039008 Intermediate filament, rod domain [PF00038] (90-393)
  IPR039008 Intermediate filament, rod domain [PS51842] (91-395)
  IPR039008 Intermediate filament, rod domain [SM01391] (90-394)